Protein AF-0000000072192025 (afdb_homodimer)

Radius of gyration: 26.01 Å; Cα contacts (8 Å, |Δi|>4): 1304; chains: 2; bounding box: 55×85×69 Å

Sequence (596 aa):
MIPYGSLVVYVTPNKDRRYIKRLEEGQDWHSNDGVLSAEAVHDASFGSEVRTSLDIPIRVLEATLHDRLKGLKRQTQIIYPKDIAYICLRLGAGPGRTIIEAGCGSGGLTTGLSWFCGPTGRVVSHEAREEFMKLARRNLEWAGVGDNVEIVHRDIADGFCIDNADALFLDVRTPWEYLDHAVKAVKPGATFGFLVPTVDQVSKLLMGLEKGPFADIEVCEILMRNWKPVADRLRPEDRMNAHTGFLIFCRHQERSADFEYSRPLGTRQRKQEAARQARLAESGANPYDDGETAGDDEMIPYGSLVVYVTPNKDRRYIKRLEEGQDWHSNDGVLSAEAVHDASFGSEVRTSLDIPIRVLEATLHDRLKGLKRQTQIIYPKDIAYICLRLGAGPGRTIIEAGCGSGGLTTGLSWFCGPTGRVVSHEAREEFMKLARRNLEWAGVGDNVEIVHRDIADGFCIDNADALFLDVRTPWEYLDHAVKAVKPGATFGFLVPTVDQVSKLLMGLEKGPFADIEVCEILMRNWKPVADRLRPEDRMNAHTGFLIFCRHQERSADFEYSRPLGTRQRKQEAARQARLAESGANPYDDGETAGDDE

Solvent-accessible surface area (backbone atoms only — not comparable to full-atom values): 30829 Å² total; per-residue (Å²): 100,38,60,72,68,39,50,33,30,38,34,36,38,58,82,60,42,75,45,78,46,67,40,36,85,88,48,54,47,77,53,98,64,31,42,34,52,32,63,62,53,30,67,32,48,44,16,32,69,48,60,20,77,68,68,38,50,27,38,35,30,63,56,45,55,55,50,40,59,73,63,48,67,72,87,47,90,68,70,49,66,65,56,39,22,35,49,34,40,63,51,43,45,12,57,64,35,35,36,37,36,34,49,44,46,36,24,43,55,52,46,51,43,36,46,22,9,26,86,65,11,38,33,42,34,29,22,68,47,62,70,35,46,54,44,17,51,52,34,24,54,73,59,72,46,40,89,37,47,46,77,41,85,38,53,55,90,77,34,66,97,59,57,65,19,52,17,40,36,39,44,48,95,61,56,51,80,38,50,72,41,52,58,63,24,31,33,69,29,18,34,38,37,37,44,42,80,47,70,68,54,49,28,52,34,46,54,41,43,65,46,40,47,51,38,79,68,45,33,34,35,64,33,53,46,46,33,44,83,37,47,94,66,62,44,69,46,92,70,63,75,51,88,82,38,36,38,36,36,31,27,34,22,63,48,49,67,65,38,62,68,56,30,77,60,52,74,69,50,43,52,53,48,51,50,49,51,51,52,32,61,74,68,69,50,56,38,58,60,69,80,72,75,79,71,74,83,121,100,38,60,73,69,39,50,34,30,39,34,35,38,59,82,60,40,76,45,80,46,65,40,37,85,89,48,56,48,80,54,98,64,31,40,34,53,32,63,63,54,31,68,31,47,46,17,33,68,47,61,21,78,68,68,37,50,27,37,36,29,62,55,42,54,54,49,41,60,71,62,46,68,71,88,47,92,66,70,49,67,65,55,38,22,33,50,34,40,62,51,43,45,12,58,66,35,37,37,38,37,34,48,43,47,37,23,44,53,51,46,53,42,34,47,23,9,27,85,65,10,36,34,42,34,29,22,68,48,63,70,34,46,56,45,17,51,51,34,24,53,72,59,72,45,41,90,38,46,46,77,41,84,39,52,56,90,77,35,67,97,58,56,65,18,52,18,41,36,40,43,50,96,62,56,50,79,37,49,72,43,52,59,66,24,32,35,70,28,18,35,39,37,37,45,40,79,47,70,70,55,50,28,52,35,46,54,40,44,65,46,39,47,51,38,78,69,43,32,32,34,62,33,52,46,45,34,45,83,38,48,93,64,62,43,68,47,93,71,63,76,52,89,82,37,36,39,35,38,31,27,35,22,65,50,49,66,65,38,61,68,55,30,74,60,52,74,69,50,44,53,53,48,50,52,49,51,50,51,31,59,73,70,69,50,56,37,55,62,68,82,74,74,80,72,73,83,116

InterPro domains:
  IPR014816 tRNA (1-methyladenosine) methyltransferase catalytic subunit Gcd14 [PIRSF017269] (9-253)
  IPR014816 tRNA (1-methyladenosine) methyltransferase catalytic subunit Gcd14 [PS51620] (5-253)
  IPR014816 tRNA (1-methyladenosine) methyltransferase catalytic subunit Gcd14 [PTHR12133] (5-231)
  IPR029063 S-adenosyl-L-methionine-dependent methyltransferase superfamily [G3DSA:3.40.50.150] (65-260)
  IPR029063 S-adenosyl-L-methionine-dependent methyltransferase superfamily [SSF53335] (2-251)
  IPR049470 tRNA (adenine(58)-N(1))-methyltransferase catalytic subunit TRM61, C-terminal [PF08704] (71-238)

Secondary structure (DSSP, 8-state):
-PPTT-EEEEE-SSTT-EEEEE--TT--EEETTEEE-HHHHHHS-TTEEEE-TT--EEEEEEPPHHHHHHTS--SSPPPPHHHHHHHHHHHT--TT-EEEEE--TTTHHHHHHHHHHTTT-EEEEEES-HHHHHHHHHHHHHHT--TTEEEEE--GGG--S---EEEEEE-SS-GGGGHHHHHHHEEEEEEEEEEESSHHHHHHHHHHHHTTTEEEEEEEEEEEEEEE--GGG-EE-S-------EEEEEEE----HHHHHTS---HHHHHHHHHHHHHHHHHT--TT----------/-PPTT-EEEEE-SSTT-EEEEE--TT-PEEETTEEE-HHHHHHS-TTEEEE-TT--EEEEEEPPHHHHHHTS--SSPPPPHHHHHHHHHHHT--TT-EEEEE--TTTHHHHHHHHHHTTT-EEEEEES-HHHHHHHHHHHHHHT--TTEEEEE--GGG--S---EEEEEE-SS-GGGGHHHHHHHEEEEEEEEEEESSHHHHHHHHHHHHTTTEEEEEEEEEEEEEEE--GGG-EE-S-------EEEEEEE----HHHHHTS---HHHHHHHHHHHHHHHHHT--TT----------

Foldseek 3Di:
DADQQFWKWKFFPVVRDIDTDGLHQPDWDQDPQAIGHSVQVRVDDQQDWGAHPNRGTIHIHGQDLQNLLVPQDAPDDAFHPVVLVVVCVQQVQAEQFEEEEEDCQQNNSVLSSQVHHPDRYAYEYEYQDPVRLVNNVVSCVRSVTDPRYHYDNDDCLVADPAAAGQEYEYEDAQVLSNVVSRLRRHRAFHKYKYWDQDPVSVVNNVLSQLLAQKDPKDKDFDADWAWDPDPVDIDTDPDGPGGRTMMIMITRHADDPVVVVPDDDDPVRVVVVVVSVVSCVVVVGDRNDPPPDPPPPD/DADQQFWKWKFFPVVRDIDTDGLHQPDWDQDPQAIGHSVQLRVDDQQDWGAHPNRGTIHIHGQDLQNLLVPQDAPDDAFHPVVLVVVCVQQVQAEQAEEEEEDCQQNNSVLSSQVHHPDRYAYEYEYQDPVRLVNNVVSCVRSVTDPRYHYDNDDCLVADPAAAGQEYEYEDAQVLSNVVSRLRRHRAFHKYKYWDQDPVSVVNNVLSQLLAQKDPKDKDFDADWAWDPDDVDIDTDPDGPGGRTMMIMITRHADDPVVVVPDDDDPVRVVVVVVSVVSCVVVVGDRNDPPPDPPPPD

Structure (mmCIF, N/CA/C/O backbone):
data_AF-0000000072192025-model_v1
#
loop_
_entity.id
_entity.type
_entity.pdbx_description
1 polymer 'tRNA (adenine(58)-N(1))-methyltransferase TrmI'
#
loop_
_atom_site.group_PDB
_atom_site.id
_atom_site.type_symbol
_atom_site.label_atom_id
_atom_site.label_alt_id
_atom_site.label_comp_id
_atom_site.label_asym_id
_atom_site.label_entity_id
_atom_site.label_seq_id
_atom_site.pdbx_PDB_ins_code
_atom_site.Cartn_x
_atom_site.Cartn_y
_atom_site.Cartn_z
_atom_site.occupancy
_atom_site.B_iso_or_equiv
_atom_site.auth_seq_id
_atom_site.auth_comp_id
_atom_site.auth_asym_id
_atom_site.auth_atom_id
_atom_site.pdbx_PDB_model_num
ATOM 1 N N . MET A 1 1 ? -0.79 -30.641 3.707 1 92.94 1 MET A N 1
ATOM 2 C CA . MET A 1 1 ? -2.25 -30.609 3.701 1 92.94 1 MET A CA 1
ATOM 3 C C . MET A 1 1 ? -2.771 -29.188 3.871 1 92.94 1 MET A C 1
ATOM 5 O O . MET A 1 1 ? -2.182 -28.391 4.602 1 92.94 1 MET A O 1
ATOM 9 N N . ILE A 1 2 ? -3.818 -28.922 3.189 1 96.81 2 ILE A N 1
ATOM 10 C CA . ILE A 1 2 ? -4.508 -27.641 3.318 1 96.81 2 ILE A CA 1
ATOM 11 C C . ILE A 1 2 ? -5.535 -27.719 4.445 1 96.81 2 ILE A C 1
ATOM 13 O O . ILE A 1 2 ? -6.488 -28.5 4.371 1 96.81 2 ILE A O 1
ATOM 17 N N . PRO A 1 3 ? -5.371 -26.922 5.453 1 96.94 3 PRO A N 1
ATOM 18 C CA . PRO A 1 3 ? -6.297 -27.016 6.586 1 96.94 3 PRO A CA 1
ATOM 19 C C . PRO A 1 3 ? -7.719 -26.594 6.219 1 96.94 3 PRO A C 1
ATOM 21 O O . PRO A 1 3 ? -7.906 -25.656 5.438 1 96.94 3 PRO A O 1
ATOM 24 N N . TYR A 1 4 ? -8.711 -27.266 6.785 1 97.31 4 TYR A N 1
ATOM 25 C CA . TYR A 1 4 ? -10.078 -26.781 6.676 1 97.31 4 TYR A CA 1
ATOM 26 C C . TYR A 1 4 ? -10.219 -25.391 7.27 1 97.31 4 TYR A C 1
ATOM 28 O O . TYR A 1 4 ? -9.562 -25.062 8.266 1 97.31 4 TYR A O 1
ATOM 36 N N . GLY A 1 5 ? -11.047 -24.594 6.648 1 96.81 5 GLY A N 1
ATOM 37 C CA . GLY A 1 5 ? -11.172 -23.203 7.059 1 96.81 5 GLY A CA 1
ATOM 38 C C . GLY A 1 5 ? -10.359 -22.25 6.207 1 96.81 5 GLY A C 1
ATOM 39 O O . GLY A 1 5 ? -10.586 -21.047 6.23 1 96.81 5 GLY A O 1
ATOM 40 N N . SER A 1 6 ? -9.445 -22.812 5.422 1 97.12 6 SER A N 1
ATOM 41 C CA . SER A 1 6 ? -8.609 -21.969 4.555 1 97.12 6 SER A CA 1
ATOM 42 C C . SER A 1 6 ? -9.43 -21.375 3.416 1 97.12 6 SER A C 1
ATOM 44 O O . SER A 1 6 ? -10.375 -22 2.924 1 97.12 6 SER A O 1
ATOM 46 N N . LEU A 1 7 ? -9.125 -20.156 3.152 1 97.81 7 LEU A N 1
ATOM 47 C CA . LEU A 1 7 ? -9.688 -19.547 1.948 1 97.81 7 LEU A CA 1
ATOM 48 C C . LEU A 1 7 ? -8.867 -19.922 0.718 1 97.81 7 LEU A C 1
ATOM 50 O O . LEU A 1 7 ? -7.699 -19.562 0.609 1 97.81 7 LEU A O 1
ATOM 54 N N . VAL A 1 8 ? -9.461 -20.641 -0.208 1 97.94 8 VAL A N 1
ATOM 55 C CA . VAL A 1 8 ? -8.758 -21.266 -1.321 1 97.94 8 VAL A CA 1
ATOM 56 C C . VAL A 1 8 ? -9.172 -20.594 -2.633 1 97.94 8 VAL A C 1
ATOM 58 O O . VAL A 1 8 ? -10.352 -20.312 -2.844 1 97.94 8 VAL A O 1
ATOM 61 N N . VAL A 1 9 ? -8.211 -20.297 -3.498 1 97.62 9 VAL A N 1
ATOM 62 C CA . VAL A 1 9 ? -8.445 -19.875 -4.871 1 97.62 9 VAL A CA 1
ATOM 63 C C . VAL A 1 9 ? -8.359 -21.062 -5.812 1 97.62 9 VAL A C 1
ATOM 65 O O . VAL A 1 9 ? -7.316 -21.734 -5.887 1 97.62 9 VAL A O 1
ATOM 68 N N . TYR A 1 10 ? -9.406 -21.375 -6.469 1 96.5 10 TYR A N 1
ATOM 69 C CA . TYR A 1 10 ? -9.453 -22.391 -7.5 1 96.5 10 TYR A CA 1
ATOM 70 C C . TYR A 1 10 ? -9.305 -21.781 -8.891 1 96.5 10 TYR A C 1
ATOM 72 O O . TYR A 1 10 ? -10.102 -20.922 -9.281 1 96.5 10 TYR A O 1
ATOM 80 N N . VAL A 1 11 ? -8.305 -22.188 -9.586 1 95.81 11 VAL A N 1
ATOM 81 C CA . VAL A 1 11 ? -8.078 -21.672 -10.93 1 95.81 11 VAL A CA 1
ATOM 82 C C . VAL A 1 11 ? -8.352 -22.766 -11.961 1 95.81 11 VAL A C 1
ATOM 84 O O . VAL A 1 11 ? -7.715 -23.812 -11.945 1 95.81 11 VAL A O 1
ATOM 87 N N . THR A 1 12 ? -9.258 -22.516 -12.844 1 93.56 12 THR A N 1
ATOM 88 C CA . THR A 1 12 ? -9.617 -23.484 -13.875 1 93.56 12 THR A CA 1
ATOM 89 C C . THR A 1 12 ? -8.781 -23.266 -15.133 1 93.56 12 THR A C 1
ATOM 91 O O . THR A 1 12 ? -8.305 -22.156 -15.383 1 93.56 12 THR A O 1
ATOM 94 N N . PRO A 1 13 ? -8.57 -24.328 -15.883 1 90.25 13 PRO A N 1
ATOM 95 C CA . PRO A 1 13 ? -7.82 -24.156 -17.125 1 90.25 13 PRO A CA 1
ATOM 96 C C . PRO A 1 13 ? -8.586 -23.344 -18.172 1 90.25 13 PRO A C 1
ATOM 98 O O . PRO A 1 13 ? -7.973 -22.75 -19.062 1 90.25 13 PRO A O 1
ATOM 101 N N . ASN A 1 14 ? -9.867 -23.359 -18.031 1 84.69 14 ASN A N 1
ATOM 102 C CA . ASN A 1 14 ? -10.688 -22.578 -18.953 1 84.69 14 ASN A CA 1
ATOM 103 C C . ASN A 1 14 ? -10.578 -21.094 -18.672 1 84.69 14 ASN A C 1
ATOM 105 O O . ASN A 1 14 ? -11.258 -20.578 -17.781 1 84.69 14 ASN A O 1
ATOM 109 N N . LYS A 1 15 ? -9.805 -20.359 -19.453 1 81.56 15 LYS A N 1
ATOM 110 C CA . LYS A 1 15 ? -9.664 -18.906 -19.391 1 81.56 15 LYS A CA 1
ATOM 111 C C . LYS A 1 15 ? -9.102 -18.453 -18.047 1 81.56 15 LYS A C 1
ATOM 113 O O . LYS A 1 15 ? -9.305 -17.312 -17.641 1 81.56 15 LYS A O 1
ATOM 118 N N . ASP A 1 16 ? -8.531 -19.359 -17.328 1 87.94 16 ASP A N 1
ATOM 119 C CA . ASP A 1 16 ? -7.918 -19.078 -16.031 1 87.94 16 ASP A CA 1
ATOM 120 C C . ASP A 1 16 ? -8.93 -18.422 -15.086 1 87.94 16 ASP A C 1
ATOM 122 O O . ASP A 1 16 ? -8.594 -17.484 -14.367 1 87.94 16 ASP A O 1
ATOM 126 N N . ARG A 1 17 ? -10.133 -18.953 -15.164 1 91.81 17 ARG A N 1
ATOM 127 C CA . ARG A 1 17 ? -11.148 -18.453 -14.242 1 91.81 17 ARG A CA 1
ATOM 128 C C . ARG A 1 17 ? -10.789 -18.766 -12.797 1 91.81 17 ARG A C 1
ATOM 130 O O . ARG A 1 17 ? -10.297 -19.859 -12.5 1 91.81 17 ARG A O 1
ATOM 137 N N . ARG A 1 18 ? -11.086 -17.797 -11.945 1 94.81 18 ARG A N 1
ATOM 138 C CA . ARG A 1 18 ? -10.727 -17.906 -10.539 1 94.81 18 ARG A CA 1
ATOM 139 C C . ARG A 1 18 ? -11.969 -17.922 -9.648 1 94.81 18 ARG A C 1
ATOM 141 O O . ARG A 1 18 ? -12.859 -17.094 -9.812 1 94.81 18 ARG A O 1
ATOM 148 N N . TYR A 1 19 ? -12.031 -18.875 -8.789 1 95.44 19 TYR A N 1
ATOM 149 C CA . TYR A 1 19 ? -13.07 -18.969 -7.766 1 95.44 19 TYR A CA 1
ATOM 150 C C . TYR A 1 19 ? -12.453 -18.969 -6.371 1 95.44 19 TYR A C 1
ATOM 152 O O . TYR A 1 19 ? -11.492 -19.703 -6.109 1 95.44 19 TYR A O 1
ATOM 160 N N . ILE A 1 20 ? -12.977 -18.141 -5.496 1 97.12 20 ILE A N 1
ATOM 161 C CA . ILE A 1 20 ? -12.461 -18.062 -4.133 1 97.12 20 ILE A CA 1
ATOM 162 C C . ILE A 1 20 ? -13.508 -18.609 -3.162 1 97.12 20 ILE A C 1
ATOM 164 O O . ILE A 1 20 ? -14.609 -18.062 -3.057 1 97.12 20 ILE A O 1
ATOM 168 N N . LYS A 1 21 ? -13.172 -19.656 -2.443 1 96.19 21 LYS A N 1
ATOM 169 C CA . LYS A 1 21 ? -14.102 -20.281 -1.512 1 96.19 21 LYS A CA 1
ATOM 170 C C . LYS A 1 21 ? -13.375 -20.797 -0.27 1 96.19 21 LYS A C 1
ATOM 172 O O . LYS A 1 21 ? -12.203 -21.172 -0.341 1 96.19 21 LYS A O 1
ATOM 177 N N . ARG A 1 22 ? -14.094 -20.844 0.768 1 97.44 22 ARG A N 1
ATOM 178 C CA . ARG A 1 22 ? -13.578 -21.453 1.99 1 97.44 22 ARG A CA 1
ATOM 179 C C . ARG A 1 22 ? -13.648 -22.969 1.915 1 97.44 22 ARG A C 1
ATOM 181 O O . ARG A 1 22 ? -14.672 -23.531 1.521 1 97.44 22 ARG A O 1
ATOM 188 N N . LEU A 1 23 ? -12.562 -23.609 2.229 1 97.88 23 LEU A N 1
ATOM 189 C CA . LEU A 1 23 ? -12.547 -25.062 2.289 1 97.88 23 LEU A CA 1
ATOM 190 C C . LEU A 1 23 ? -13.219 -25.562 3.562 1 97.88 23 LEU A C 1
ATOM 192 O O . LEU A 1 23 ? -12.719 -25.328 4.668 1 97.88 23 LEU A O 1
ATOM 196 N N . GLU A 1 24 ? -14.32 -26.203 3.432 1 97.25 24 GLU A N 1
ATOM 197 C CA . GLU A 1 24 ? -15.07 -26.734 4.562 1 97.25 24 GLU A CA 1
ATOM 198 C C . GLU A 1 24 ? -15.242 -28.25 4.449 1 97.25 24 GLU A C 1
ATOM 200 O O . GLU A 1 24 ? -15.453 -28.781 3.354 1 97.25 24 GLU A O 1
ATOM 205 N N . GLU A 1 25 ? -15.125 -28.859 5.605 1 96.5 25 GLU A N 1
ATOM 206 C CA . GLU A 1 25 ? -15.305 -30.312 5.629 1 96.5 25 GLU A CA 1
ATOM 207 C C . GLU A 1 25 ? -16.688 -30.703 5.113 1 96.5 25 GLU A C 1
ATOM 209 O O . GLU A 1 25 ? -17.688 -30.109 5.516 1 96.5 25 GLU A O 1
ATOM 214 N N . GLY A 1 26 ? -16.719 -31.594 4.184 1 95.12 26 GLY A N 1
ATOM 215 C CA . GLY A 1 26 ? -17.969 -32.125 3.672 1 95.12 26 GLY A CA 1
ATOM 216 C C . GLY A 1 26 ? -18.594 -31.25 2.602 1 95.12 26 GLY A C 1
ATOM 217 O O . GLY A 1 26 ? -19.625 -31.594 2.031 1 95.12 26 GLY A O 1
ATOM 218 N N . GLN A 1 27 ? -18 -30.094 2.277 1 96 27 GLN A N 1
ATOM 219 C CA . GLN A 1 27 ? -18.547 -29.203 1.259 1 96 27 GLN A CA 1
ATOM 220 C C . GLN A 1 27 ? -17.688 -29.234 -0.007 1 96 27 GLN A C 1
ATOM 222 O O . GLN A 1 27 ? -16.688 -28.516 -0.105 1 96 27 GLN A O 1
ATOM 227 N N . ASP A 1 28 ? -18.156 -29.938 -0.906 1 96.75 28 ASP A N 1
ATOM 228 C CA . ASP A 1 28 ? -17.453 -30.062 -2.176 1 96.75 28 ASP A CA 1
ATOM 229 C C . ASP A 1 28 ? -17.672 -28.844 -3.057 1 96.75 28 ASP A C 1
ATOM 231 O O . ASP A 1 28 ? -18.625 -28.094 -2.857 1 96.75 28 ASP A O 1
ATOM 235 N N . TRP A 1 29 ? -16.766 -28.594 -3.982 1 94.75 29 TRP A N 1
ATOM 236 C CA . TRP A 1 29 ? -16.906 -27.516 -4.957 1 94.75 29 TRP A CA 1
ATOM 237 C C . TRP A 1 29 ? -17.516 -28.047 -6.258 1 94.75 29 TRP A C 1
ATOM 239 O O . TRP A 1 29 ? -16.953 -28.938 -6.895 1 94.75 29 TRP A O 1
ATOM 249 N N . HIS A 1 30 ? -18.641 -27.516 -6.629 1 93.38 30 HIS A N 1
ATOM 250 C CA . HIS A 1 30 ? -19.344 -27.906 -7.844 1 93.38 30 HIS A CA 1
ATOM 251 C C . HIS A 1 30 ? -19.172 -26.859 -8.945 1 93.38 30 HIS A C 1
ATOM 253 O O . HIS A 1 30 ? -19.344 -25.656 -8.695 1 93.38 30 HIS A O 1
ATOM 259 N N . SER A 1 31 ? -18.797 -27.312 -10.164 1 89.69 31 SER A N 1
ATOM 260 C CA . SER A 1 31 ? -18.641 -26.391 -11.289 1 89.69 31 SER A CA 1
ATOM 261 C C . SER A 1 31 ? -18.922 -27.094 -12.617 1 89.69 31 SER A C 1
ATOM 263 O O . SER A 1 31 ? -19.188 -28.312 -12.641 1 89.69 31 SER A O 1
ATOM 265 N N . ASN A 1 32 ? -18.859 -26.312 -13.68 1 88.94 32 ASN A N 1
ATOM 266 C CA . ASN A 1 32 ? -19.016 -26.875 -15.016 1 88.94 32 ASN A CA 1
ATOM 267 C C . ASN A 1 32 ? -17.844 -27.797 -15.367 1 88.94 32 ASN A C 1
ATOM 269 O O . ASN A 1 32 ? -17.969 -28.656 -16.234 1 88.94 32 ASN A O 1
ATOM 273 N N . ASP A 1 33 ? -16.734 -27.734 -14.633 1 90.06 33 ASP A N 1
ATOM 274 C CA . ASP A 1 33 ? -15.547 -28.562 -14.867 1 90.06 33 ASP A CA 1
ATOM 275 C C . ASP A 1 33 ? -15.594 -29.828 -14.023 1 90.06 33 ASP A C 1
ATOM 277 O O . ASP A 1 33 ? -14.625 -30.609 -13.992 1 90.06 33 ASP A O 1
ATOM 281 N N . GLY A 1 34 ? -16.734 -29.984 -13.297 1 93.06 34 GLY A N 1
ATOM 282 C CA . GLY A 1 34 ? -16.875 -31.156 -12.438 1 93.06 34 GLY A CA 1
ATOM 283 C C . GLY A 1 34 ? -16.906 -30.797 -10.961 1 93.06 34 GLY A C 1
ATOM 284 O O . GLY A 1 34 ? -17.062 -29.641 -10.594 1 93.06 34 GLY A O 1
ATOM 285 N N . VAL A 1 35 ? -16.812 -31.906 -10.234 1 96.31 35 VAL A N 1
ATOM 286 C CA . VAL A 1 35 ? -16.891 -31.75 -8.789 1 96.31 35 VAL A CA 1
ATOM 287 C C . VAL A 1 35 ? -15.508 -31.984 -8.172 1 96.31 35 VAL A C 1
ATOM 289 O O . VAL A 1 35 ? -14.805 -32.938 -8.555 1 96.31 35 VAL A O 1
ATOM 292 N N . LEU A 1 36 ? -15.141 -31.125 -7.324 1 96.38 36 LEU A N 1
ATOM 293 C CA . LEU A 1 36 ? -13.914 -31.281 -6.547 1 96.38 36 LEU A CA 1
ATOM 294 C C . LEU A 1 36 ? -14.234 -31.547 -5.082 1 96.38 36 LEU A C 1
ATOM 296 O O . LEU A 1 36 ? -14.844 -30.719 -4.41 1 96.38 36 LEU A O 1
ATOM 300 N N . SER A 1 37 ? -13.867 -32.719 -4.605 1 96.06 37 SER A N 1
ATOM 301 C CA . SER A 1 37 ? -14.18 -33.062 -3.223 1 96.06 37 SER A CA 1
ATOM 302 C C . SER A 1 37 ? -13.352 -32.219 -2.248 1 96.06 37 SER A C 1
ATOM 304 O O . SER A 1 37 ? -12.172 -31.969 -2.496 1 96.06 37 SER A O 1
ATOM 306 N N . ALA A 1 38 ? -13.961 -31.875 -1.138 1 97.38 38 ALA A N 1
ATOM 307 C CA . ALA A 1 38 ? -13.273 -31.141 -0.084 1 97.38 38 ALA A CA 1
ATOM 308 C C . ALA A 1 38 ? -12.102 -31.953 0.47 1 97.38 38 ALA A C 1
ATOM 310 O O . ALA A 1 38 ? -11.047 -31.391 0.789 1 97.38 38 ALA A O 1
ATOM 311 N N . GLU A 1 39 ? -12.297 -33.188 0.531 1 97.44 39 GLU A N 1
ATOM 312 C CA . GLU A 1 39 ? -11.258 -34.062 1.053 1 97.44 39 GLU A CA 1
ATOM 313 C C . GLU A 1 39 ? -10.031 -34.094 0.14 1 97.44 39 GLU A C 1
ATOM 315 O O . GLU A 1 39 ? -8.898 -34.062 0.617 1 97.44 39 GLU A O 1
ATOM 320 N N . ALA A 1 40 ? -10.258 -34.188 -1.104 1 97.44 40 ALA A N 1
ATOM 321 C CA . ALA A 1 40 ? -9.156 -34.188 -2.062 1 97.44 40 ALA A CA 1
ATOM 322 C C . ALA A 1 40 ? -8.352 -32.875 -1.967 1 97.44 40 ALA A C 1
ATOM 324 O O . ALA A 1 40 ? -7.121 -32.906 -2.043 1 97.44 40 ALA A O 1
ATOM 325 N N . VAL A 1 41 ? -9.055 -31.797 -1.819 1 97.69 41 VAL A N 1
ATOM 326 C CA . VAL A 1 41 ? -8.391 -30.516 -1.688 1 97.69 41 VAL A CA 1
ATOM 327 C C . VAL A 1 41 ? -7.629 -30.453 -0.366 1 97.69 41 VAL A C 1
ATOM 329 O O . VAL A 1 41 ? -6.477 -30.016 -0.324 1 97.69 41 VAL A O 1
ATOM 332 N N . HIS A 1 42 ? -8.266 -30.906 0.675 1 98.12 42 HIS A N 1
ATOM 333 C CA . HIS A 1 42 ? -7.633 -30.953 1.99 1 98.12 42 HIS A CA 1
ATOM 334 C C . HIS A 1 42 ? -6.328 -31.734 1.954 1 98.12 42 HIS A C 1
ATOM 336 O O . HIS A 1 42 ? -5.352 -31.359 2.604 1 98.12 42 HIS A O 1
ATOM 342 N N . ASP A 1 43 ? -6.273 -32.812 1.209 1 97.44 43 ASP A N 1
ATOM 343 C CA . ASP A 1 43 ? -5.121 -33.719 1.162 1 97.44 43 ASP A CA 1
ATOM 344 C C . ASP A 1 43 ? -4.023 -33.156 0.264 1 97.44 43 ASP A C 1
ATOM 346 O O . ASP A 1 43 ? -2.883 -33.594 0.301 1 97.44 43 ASP A O 1
ATOM 350 N N . ALA A 1 44 ? -4.332 -32.156 -0.523 1 96.94 44 ALA A N 1
ATOM 351 C CA . ALA A 1 44 ? -3.375 -31.547 -1.439 1 96.94 44 ALA A CA 1
ATOM 352 C C . ALA A 1 44 ? -2.566 -30.453 -0.738 1 96.94 44 ALA A C 1
ATOM 354 O O . ALA A 1 44 ? -2.645 -30.297 0.483 1 96.94 44 ALA A O 1
ATOM 355 N N . SER A 1 45 ? -1.657 -29.891 -1.5 1 96.25 45 SER A N 1
ATOM 356 C CA . SER A 1 45 ? -0.881 -28.734 -1.039 1 96.25 45 SER A CA 1
ATOM 357 C C . SER A 1 45 ? -1.162 -27.5 -1.89 1 96.25 45 SER A C 1
ATOM 359 O O . SER A 1 45 ? -1.435 -27.625 -3.088 1 96.25 45 SER A O 1
ATOM 361 N N . PHE A 1 46 ? -1.145 -26.375 -1.232 1 97.19 46 PHE A N 1
ATOM 362 C CA . PHE A 1 46 ? -1.202 -25.172 -2.049 1 97.19 46 PHE A CA 1
ATOM 363 C C . PHE A 1 46 ? -0.123 -25.203 -3.125 1 97.19 46 PHE A C 1
ATOM 365 O O . PHE A 1 46 ? 0.999 -25.641 -2.875 1 97.19 46 PHE A O 1
ATOM 372 N N . GLY A 1 47 ? -0.465 -24.625 -4.266 1 97 47 GLY A N 1
ATOM 373 C CA . GLY A 1 47 ? 0.479 -24.625 -5.371 1 97 47 GLY A CA 1
ATOM 374 C C . GLY A 1 47 ? 0.446 -25.906 -6.184 1 97 47 GLY A C 1
ATOM 375 O O . GLY A 1 47 ? 1.242 -26.078 -7.109 1 97 47 GLY A O 1
ATOM 376 N N . SER A 1 48 ? -0.438 -26.797 -5.867 1 96.31 48 SER A N 1
ATOM 377 C CA . SER A 1 48 ? -0.577 -28.047 -6.609 1 96.31 48 SER A CA 1
ATOM 378 C C . SER A 1 48 ? -1.829 -28.031 -7.48 1 96.31 48 SER A C 1
ATOM 380 O O . SER A 1 48 ? -2.516 -27.016 -7.574 1 96.31 48 SER A O 1
ATOM 382 N N . GLU A 1 49 ? -2.053 -29.109 -8.148 1 95.81 49 GLU A N 1
ATOM 383 C CA . GLU A 1 49 ? -3.258 -29.344 -8.945 1 95.81 49 GLU A CA 1
ATOM 384 C C . GLU A 1 49 ? -4.07 -30.516 -8.391 1 95.81 49 GLU A C 1
ATOM 386 O O . GLU A 1 49 ? -3.508 -31.516 -7.98 1 95.81 49 GLU A O 1
ATOM 391 N N . VAL A 1 50 ? -5.344 -30.297 -8.352 1 96.62 50 VAL A N 1
ATOM 392 C CA . VAL A 1 50 ? -6.27 -31.344 -7.941 1 96.62 50 VAL A CA 1
ATOM 393 C C . VAL A 1 50 ? -7.266 -31.609 -9.062 1 96.62 50 VAL A C 1
ATOM 395 O O . VAL A 1 50 ? -7.738 -30.688 -9.727 1 96.62 50 VAL A O 1
ATOM 398 N N . ARG A 1 51 ? -7.613 -32.844 -9.266 1 95.94 51 ARG A N 1
ATOM 399 C CA . ARG A 1 51 ? -8.461 -33.188 -10.398 1 95.94 51 ARG A CA 1
ATOM 400 C C . ARG A 1 51 ? -9.922 -33.312 -9.977 1 95.94 51 ARG A C 1
ATOM 402 O O . ARG A 1 51 ? -10.219 -33.812 -8.891 1 95.94 51 ARG A O 1
ATOM 409 N N . THR A 1 52 ? -10.773 -32.875 -10.852 1 95.94 52 THR A N 1
ATOM 410 C CA . THR A 1 52 ? -12.211 -33 -10.617 1 95.94 52 THR A CA 1
ATOM 411 C C . THR A 1 52 ? -12.711 -34.375 -11.008 1 95.94 52 THR A C 1
ATOM 413 O O . THR A 1 52 ? -11.938 -35.219 -11.469 1 95.94 52 THR A O 1
ATOM 416 N N . SER A 1 53 ? -14.031 -34.625 -10.789 1 95.56 53 SER A N 1
ATOM 417 C CA . SER A 1 53 ? -14.688 -35.844 -11.172 1 95.56 53 SER A CA 1
ATOM 418 C C . SER A 1 53 ? -14.625 -36.062 -12.68 1 95.56 53 SER A C 1
ATOM 420 O O . SER A 1 53 ? -14.75 -37.219 -13.156 1 95.56 53 SER A O 1
ATOM 422 N N . LEU A 1 54 ? -14.445 -35 -13.43 1 94.38 54 LEU A N 1
ATOM 423 C CA . LEU A 1 54 ? -14.328 -35.094 -14.883 1 94.38 54 LEU A CA 1
ATOM 424 C C . LEU A 1 54 ? -12.859 -35.156 -15.305 1 94.38 54 LEU A C 1
ATOM 426 O O . LEU A 1 54 ? -12.539 -34.906 -16.469 1 94.38 54 LEU A O 1
ATOM 430 N N . ASP A 1 55 ? -11.914 -35.25 -14.367 1 94.19 55 ASP A N 1
ATOM 431 C CA . ASP A 1 55 ? -10.477 -35.406 -14.562 1 94.19 55 ASP A CA 1
ATOM 432 C C . ASP A 1 55 ? -9.867 -34.094 -15.094 1 94.19 55 ASP A C 1
ATOM 434 O O . ASP A 1 55 ? -8.93 -34.125 -15.898 1 94.19 55 ASP A O 1
ATOM 438 N N . ILE A 1 56 ? -10.508 -33.062 -14.773 1 93.75 56 ILE A N 1
ATOM 439 C CA . ILE A 1 56 ? -9.977 -31.75 -15.133 1 93.75 56 ILE A CA 1
ATOM 440 C C . ILE A 1 56 ? -9.078 -31.234 -14.008 1 93.75 56 ILE A C 1
ATOM 442 O O . ILE A 1 56 ? -9.477 -31.203 -12.844 1 93.75 56 ILE A O 1
ATOM 446 N N . PRO A 1 57 ? -7.828 -30.891 -14.344 1 95.31 57 PRO A N 1
ATOM 447 C CA . PRO A 1 57 ? -6.945 -30.359 -13.297 1 95.31 57 PRO A CA 1
ATOM 448 C C . PRO A 1 57 ? -7.32 -28.938 -12.859 1 95.31 57 PRO A C 1
ATOM 450 O O . PRO A 1 57 ? -7.547 -28.078 -13.703 1 95.31 57 PRO A O 1
ATOM 453 N N . ILE A 1 58 ? -7.445 -28.719 -11.555 1 96 58 ILE A N 1
ATOM 454 C CA . ILE A 1 58 ? -7.703 -27.406 -10.961 1 96 58 ILE A CA 1
ATOM 455 C C . ILE A 1 58 ? -6.512 -27 -10.102 1 96 58 ILE A C 1
ATOM 457 O O . ILE A 1 58 ? -6.023 -27.781 -9.281 1 96 58 ILE A O 1
ATOM 461 N N . ARG A 1 59 ? -5.977 -25.828 -10.336 1 96.62 59 ARG A N 1
ATOM 462 C CA . ARG A 1 59 ? -4.934 -25.312 -9.461 1 96.62 59 ARG A CA 1
ATOM 463 C C . ARG A 1 59 ? -5.527 -24.797 -8.148 1 96.62 59 ARG A C 1
ATOM 465 O O . ARG A 1 59 ? -6.586 -24.172 -8.148 1 96.62 59 ARG A O 1
ATOM 472 N N . VAL A 1 60 ? -4.879 -25.156 -7.055 1 97.31 60 VAL A N 1
ATOM 473 C CA . VAL A 1 60 ? -5.344 -24.734 -5.734 1 97.31 60 VAL A CA 1
ATOM 474 C C . VAL A 1 60 ? -4.301 -23.844 -5.074 1 97.31 60 VAL A C 1
ATOM 476 O O . VAL A 1 60 ? -3.176 -24.266 -4.812 1 97.31 60 VAL A O 1
ATOM 479 N N . LEU A 1 61 ? -4.699 -22.594 -4.762 1 97.81 61 LEU A N 1
ATOM 480 C CA . LEU A 1 61 ? -3.82 -21.594 -4.164 1 97.81 61 LEU A CA 1
ATOM 481 C C . LEU A 1 61 ? -4.445 -21 -2.904 1 97.81 61 LEU A C 1
ATOM 483 O O . LEU A 1 61 ? -5.668 -21 -2.76 1 97.81 61 LEU A O 1
ATOM 487 N N . GLU A 1 62 ? -3.566 -20.594 -1.997 1 97.75 62 GLU A N 1
ATOM 488 C CA . GLU A 1 62 ? -4.074 -19.812 -0.873 1 97.75 62 GLU A CA 1
ATOM 489 C C . GLU A 1 62 ? -4.461 -18.391 -1.308 1 97.75 62 GLU A C 1
ATOM 491 O O . GLU A 1 62 ? -3.744 -17.766 -2.084 1 97.75 62 GLU A O 1
ATOM 496 N N . ALA A 1 63 ? -5.586 -17.922 -0.799 1 98.19 63 ALA A N 1
ATOM 497 C CA . ALA A 1 63 ? -6.008 -16.562 -1.137 1 98.19 63 ALA A CA 1
ATOM 498 C C . ALA A 1 63 ? -5.055 -15.531 -0.542 1 98.19 63 ALA A C 1
ATOM 500 O O . ALA A 1 63 ? -4.793 -15.539 0.664 1 98.19 63 ALA A O 1
ATOM 501 N N . THR A 1 64 ? -4.508 -14.664 -1.376 1 97.94 64 THR A N 1
ATOM 502 C CA . THR A 1 64 ? -3.695 -13.539 -0.928 1 97.94 64 THR A CA 1
ATOM 503 C C . THR A 1 64 ? -4.578 -12.391 -0.446 1 97.94 64 THR A C 1
ATOM 505 O O . THR A 1 64 ? -5.797 -12.438 -0.603 1 97.94 64 THR A O 1
ATOM 508 N N . LEU A 1 65 ? -3.949 -11.391 0.187 1 98.44 65 LEU A N 1
ATOM 509 C CA . LEU A 1 65 ? -4.699 -10.188 0.53 1 98.44 65 LEU A CA 1
ATOM 510 C C . LEU A 1 65 ? -5.344 -9.578 -0.71 1 98.44 65 LEU A C 1
ATOM 512 O O . LEU A 1 65 ? -6.488 -9.125 -0.662 1 98.44 65 LEU A O 1
ATOM 516 N N . HIS A 1 66 ? -4.598 -9.547 -1.767 1 98.5 66 HIS A N 1
ATOM 517 C CA . HIS A 1 66 ? -5.113 -9.023 -3.027 1 98.5 66 HIS A CA 1
ATOM 518 C C . HIS A 1 66 ? -6.344 -9.805 -3.48 1 98.5 66 HIS A C 1
ATOM 520 O O . HIS A 1 66 ? -7.34 -9.219 -3.906 1 98.5 66 HIS A O 1
ATOM 526 N N . ASP A 1 67 ? -6.297 -11.156 -3.373 1 98.19 67 ASP A N 1
ATOM 527 C CA . ASP A 1 67 ? -7.434 -12.008 -3.705 1 98.19 67 ASP A CA 1
ATOM 528 C C . ASP A 1 67 ? -8.633 -11.695 -2.814 1 98.19 67 ASP A C 1
ATOM 530 O O . ASP A 1 67 ? -9.766 -11.609 -3.295 1 98.19 67 ASP A O 1
ATOM 534 N N . ARG A 1 68 ? -8.344 -11.57 -1.564 1 98.19 68 ARG A N 1
ATOM 535 C CA . ARG A 1 68 ? -9.398 -11.289 -0.598 1 98.19 68 ARG A CA 1
ATOM 536 C C . ARG A 1 68 ? -10.102 -9.977 -0.923 1 98.19 68 ARG A C 1
ATOM 538 O O . ARG A 1 68 ? -11.328 -9.891 -0.873 1 98.19 68 ARG A O 1
ATOM 545 N N . LEU A 1 69 ? -9.352 -9.016 -1.263 1 98 69 LEU A N 1
ATOM 546 C CA . LEU A 1 69 ? -9.914 -7.711 -1.59 1 98 69 LEU A CA 1
ATOM 547 C C . LEU A 1 69 ? -10.766 -7.781 -2.854 1 98 69 LEU A C 1
ATOM 549 O O . LEU A 1 69 ? -11.836 -7.18 -2.92 1 98 69 LEU A O 1
ATOM 553 N N . LYS A 1 70 ? -10.328 -8.508 -3.828 1 95.94 70 LYS A N 1
ATOM 554 C CA . LYS A 1 70 ? -11.039 -8.625 -5.098 1 95.94 70 LYS A CA 1
ATOM 555 C C . LYS A 1 70 ? -12.289 -9.492 -4.953 1 95.94 70 LYS A C 1
ATOM 557 O O . LYS A 1 70 ? -13.219 -9.391 -5.754 1 95.94 70 LYS A O 1
ATOM 562 N N . GLY A 1 71 ? -12.289 -10.297 -3.93 1 96.62 71 GLY A N 1
ATOM 563 C CA . GLY A 1 71 ? -13.352 -11.281 -3.793 1 96.62 71 GLY A CA 1
ATOM 564 C C . GLY A 1 71 ? -14.477 -10.828 -2.879 1 96.62 71 GLY A C 1
ATOM 565 O O . GLY A 1 71 ? -15.453 -11.547 -2.68 1 96.62 71 GLY A O 1
ATOM 566 N N . LEU A 1 72 ? -14.375 -9.656 -2.344 1 96.69 72 LEU A N 1
ATOM 567 C CA . LEU A 1 72 ? -15.414 -9.164 -1.449 1 96.69 72 LEU A CA 1
ATOM 568 C C . LEU A 1 72 ? -16.734 -9.008 -2.188 1 96.69 72 LEU A C 1
ATOM 570 O O . LEU A 1 72 ? -16.766 -8.578 -3.346 1 96.69 72 LEU A O 1
ATOM 574 N N . LYS A 1 73 ? -17.781 -9.391 -1.527 1 95.31 73 LYS A N 1
ATOM 575 C CA . LYS A 1 73 ? -19.109 -9.078 -2.066 1 95.31 73 LYS A CA 1
ATOM 576 C C . LYS A 1 73 ? -19.328 -7.57 -2.121 1 95.31 73 LYS A C 1
ATOM 578 O O . LYS A 1 73 ? -19.031 -6.859 -1.159 1 95.31 73 LYS A O 1
ATOM 583 N N . ARG A 1 74 ? -19.875 -7.191 -3.275 1 92.44 74 ARG A N 1
ATOM 584 C CA . ARG A 1 74 ? -19.969 -5.746 -3.459 1 92.44 74 ARG A CA 1
ATOM 585 C C . ARG A 1 74 ? -21.438 -5.305 -3.527 1 92.44 74 ARG A C 1
ATOM 587 O O . ARG A 1 74 ? -22.234 -5.906 -4.242 1 92.44 74 ARG A O 1
ATOM 594 N N . GLN A 1 75 ? -21.734 -4.34 -2.746 1 88.44 75 GLN A N 1
ATOM 595 C CA . GLN A 1 75 ? -23 -3.619 -2.855 1 88.44 75 GLN A CA 1
ATOM 596 C C . GLN A 1 75 ? -22.766 -2.135 -3.117 1 88.44 75 GLN A C 1
ATOM 598 O O . GLN A 1 75 ? -23.703 -1.395 -3.414 1 88.44 75 GLN A O 1
ATOM 603 N N . THR A 1 76 ? -21.578 -1.7 -2.953 1 85.75 76 THR A N 1
ATOM 604 C CA . THR A 1 76 ? -21.094 -0.356 -3.258 1 85.75 76 THR A CA 1
ATOM 605 C C . THR A 1 76 ? -19.828 -0.412 -4.117 1 85.75 76 THR A C 1
ATOM 607 O O . THR A 1 76 ? -19.266 -1.485 -4.324 1 85.75 76 THR A O 1
ATOM 610 N N . GLN A 1 77 ? -19.562 0.709 -4.719 1 84.81 77 GLN A N 1
ATOM 611 C CA . GLN A 1 77 ? -18.266 0.776 -5.379 1 84.81 77 GLN A CA 1
ATOM 612 C C . GLN A 1 77 ? -17.125 0.643 -4.371 1 84.81 77 GLN A C 1
ATOM 614 O O . GLN A 1 77 ? -17.141 1.284 -3.318 1 84.81 77 GLN A O 1
ATOM 619 N N . ILE A 1 78 ? -16.172 -0.215 -4.668 1 87.69 78 ILE A N 1
ATOM 620 C CA . ILE A 1 78 ? -15.078 -0.482 -3.746 1 87.69 78 ILE A CA 1
ATOM 621 C C . ILE A 1 78 ? -13.828 0.268 -4.207 1 87.69 78 ILE A C 1
ATOM 623 O O . ILE A 1 78 ? -13.609 0.448 -5.406 1 87.69 78 ILE A O 1
ATOM 627 N N . ILE A 1 79 ? -13.078 0.707 -3.189 1 96.44 79 ILE A N 1
ATOM 628 C CA . ILE A 1 79 ? -11.758 1.253 -3.469 1 96.44 79 ILE A CA 1
ATOM 629 C C . ILE A 1 79 ? -10.852 0.157 -4.027 1 96.44 79 ILE A C 1
ATOM 631 O O . ILE A 1 79 ? -10.852 -0.972 -3.529 1 96.44 79 ILE A O 1
ATOM 635 N N . TYR A 1 80 ? -10.086 0.471 -5.031 1 97 80 TYR A N 1
ATOM 636 C CA . TYR A 1 80 ? -9.219 -0.502 -5.688 1 97 80 TYR A CA 1
ATOM 637 C C . TYR A 1 80 ? -8.008 -0.823 -4.82 1 97 80 TYR A C 1
ATOM 639 O O . TYR A 1 80 ? -7.52 0.035 -4.078 1 97 80 TYR A O 1
ATOM 647 N N . PRO A 1 81 ? -7.445 -1.996 -5.016 1 98.06 81 PRO A N 1
ATOM 648 C CA . PRO A 1 81 ? -6.316 -2.43 -4.191 1 98.06 81 PRO A CA 1
ATOM 649 C C . PRO A 1 81 ? -5.133 -1.466 -4.262 1 98.06 81 PRO A C 1
ATOM 651 O O . PRO A 1 81 ? -4.477 -1.211 -3.246 1 98.06 81 PRO A O 1
ATOM 654 N N . LYS A 1 82 ? -4.824 -0.899 -5.449 1 98.12 82 LYS A N 1
ATOM 655 C CA . LYS A 1 82 ? -3.703 0.031 -5.562 1 98.12 82 LYS A CA 1
ATOM 656 C C . LYS A 1 82 ? -3.92 1.262 -4.688 1 98.12 82 LYS A C 1
ATOM 658 O O . LYS A 1 82 ? -2.977 1.775 -4.086 1 98.12 82 LYS A O 1
ATOM 663 N N . ASP A 1 83 ? -5.141 1.718 -4.645 1 98.69 83 ASP A N 1
ATOM 664 C CA . ASP A 1 83 ? -5.477 2.865 -3.807 1 98.69 83 ASP A CA 1
ATOM 665 C C . ASP A 1 83 ? -5.477 2.484 -2.328 1 98.69 83 ASP A C 1
ATOM 667 O O . ASP A 1 83 ? -4.977 3.236 -1.488 1 98.69 83 ASP A O 1
ATOM 671 N N . ILE A 1 84 ? -6.074 1.288 -2.012 1 98.81 84 ILE A N 1
ATOM 672 C CA . ILE A 1 84 ? -6.102 0.8 -0.638 1 98.81 84 ILE A CA 1
ATOM 673 C C . ILE A 1 84 ? -4.684 0.721 -0.086 1 98.81 84 ILE A C 1
ATOM 675 O O . ILE A 1 84 ? -4.422 1.152 1.039 1 98.81 84 ILE A O 1
ATOM 679 N N . ALA A 1 85 ? -3.799 0.197 -0.913 1 98.88 85 ALA A N 1
ATOM 680 C CA . ALA A 1 85 ? -2.404 0.059 -0.497 1 98.88 85 ALA A CA 1
ATOM 681 C C . ALA A 1 85 ? -1.803 1.415 -0.14 1 98.88 85 ALA A C 1
ATOM 683 O O . ALA A 1 85 ? -1.215 1.577 0.932 1 98.88 85 ALA A O 1
ATOM 684 N N . TYR A 1 86 ? -2.02 2.354 -0.971 1 98.94 86 TYR A N 1
ATOM 685 C CA . TYR A 1 86 ? -1.417 3.666 -0.768 1 98.94 86 TYR A CA 1
ATOM 686 C C . TYR A 1 86 ? -2.059 4.387 0.413 1 98.94 86 TYR A C 1
ATOM 688 O O . TYR A 1 86 ? -1.376 5.074 1.175 1 98.94 86 TYR A O 1
ATOM 696 N N . ILE A 1 87 ? -3.332 4.266 0.548 1 98.94 87 ILE A N 1
ATOM 697 C CA . ILE A 1 87 ? -4.039 4.848 1.686 1 98.94 87 ILE A CA 1
ATOM 698 C C . ILE A 1 87 ? -3.461 4.293 2.986 1 98.94 87 ILE A C 1
ATOM 700 O O . ILE A 1 87 ? -3.164 5.051 3.914 1 98.94 87 ILE A O 1
ATOM 704 N N . CYS A 1 88 ? -3.277 2.977 3.037 1 98.94 88 CYS A N 1
ATOM 705 C CA . CYS A 1 88 ? -2.754 2.348 4.246 1 98.94 88 CYS A CA 1
ATOM 706 C C . CYS A 1 88 ? -1.354 2.857 4.562 1 98.94 88 CYS A C 1
ATOM 708 O O . CYS A 1 88 ? -1.029 3.115 5.723 1 98.94 88 CYS A O 1
ATOM 710 N N . LEU A 1 89 ? -0.576 3.016 3.516 1 98.94 89 LEU A N 1
ATOM 711 C CA . LEU A 1 89 ? 0.773 3.533 3.715 1 98.94 89 LEU A CA 1
ATOM 712 C C . LEU A 1 89 ? 0.735 4.969 4.223 1 98.94 89 LEU A C 1
ATOM 714 O O . LEU A 1 89 ? 1.414 5.309 5.195 1 98.94 89 LEU A O 1
ATOM 718 N N . ARG A 1 90 ? -0.087 5.793 3.656 1 98.88 90 ARG A N 1
ATOM 719 C CA . ARG A 1 90 ? -0.152 7.211 3.984 1 98.88 90 ARG A CA 1
ATOM 720 C C . ARG A 1 90 ? -0.701 7.426 5.391 1 98.88 90 ARG A C 1
ATOM 722 O O . ARG A 1 90 ? -0.29 8.352 6.09 1 98.88 90 ARG A O 1
ATOM 729 N N . LEU A 1 91 ? -1.568 6.543 5.816 1 98.88 91 LEU A N 1
ATOM 730 C CA . LEU A 1 91 ? -2.16 6.66 7.145 1 98.88 91 LEU A CA 1
ATOM 731 C C . LEU A 1 91 ? -1.274 5.992 8.195 1 98.88 91 LEU A C 1
ATOM 733 O O . LEU A 1 91 ? -1.537 6.102 9.391 1 98.88 91 LEU A O 1
ATOM 737 N N . GLY A 1 92 ? -0.274 5.305 7.727 1 98.5 92 GLY A N 1
ATOM 738 C CA . GLY A 1 92 ? 0.617 4.613 8.641 1 98.5 92 GLY A CA 1
ATOM 739 C C . GLY A 1 92 ? -0.026 3.412 9.312 1 98.5 92 GLY A C 1
ATOM 740 O O . GLY A 1 92 ? 0.205 3.154 10.492 1 98.5 92 GLY A O 1
ATOM 741 N N . ALA A 1 93 ? -0.892 2.709 8.602 1 98.75 93 ALA A N 1
ATOM 742 C CA . ALA A 1 93 ? -1.479 1.5 9.172 1 98.75 93 ALA A CA 1
ATOM 743 C C . ALA A 1 93 ? -0.394 0.539 9.648 1 98.75 93 ALA A C 1
ATOM 745 O O . ALA A 1 93 ? 0.558 0.253 8.922 1 98.75 93 ALA A O 1
ATOM 746 N N . GLY A 1 94 ? -0.57 0.087 10.852 1 97.62 94 GLY A N 1
ATOM 747 C CA . GLY A 1 94 ? 0.441 -0.793 11.414 1 97.62 94 GLY A CA 1
ATOM 748 C C . GLY A 1 94 ? 0.16 -1.178 12.859 1 97.62 94 GLY A C 1
ATOM 749 O O . GLY A 1 94 ? -0.841 -0.75 13.438 1 97.62 94 GLY A O 1
ATOM 750 N N . PRO A 1 95 ? 1.016 -1.927 13.414 1 96 95 PRO A N 1
ATOM 751 C CA . PRO A 1 95 ? 0.826 -2.412 14.781 1 96 95 PRO A CA 1
ATOM 752 C C . PRO A 1 95 ? 0.708 -1.279 15.797 1 96 95 PRO A C 1
ATOM 754 O O . PRO A 1 95 ? 1.449 -0.296 15.719 1 96 95 PRO A O 1
ATOM 757 N N . GLY A 1 96 ? -0.264 -1.422 16.672 1 96.12 96 GLY A N 1
ATOM 758 C CA . GLY A 1 96 ? -0.432 -0.484 17.766 1 96.12 96 GLY A CA 1
ATOM 759 C C . GLY A 1 96 ? -1.153 0.787 17.359 1 96.12 96 GLY A C 1
ATOM 760 O O . GLY A 1 96 ? -1.462 1.628 18.219 1 96.12 96 GLY A O 1
ATOM 761 N N . ARG A 1 97 ? -1.499 0.95 16.172 1 97.69 97 ARG A N 1
ATOM 762 C CA . ARG A 1 97 ? -2.104 2.186 15.68 1 97.69 97 ARG A CA 1
ATOM 763 C C . ARG A 1 97 ? -3.625 2.084 15.664 1 97.69 97 ARG A C 1
ATOM 765 O O . ARG A 1 97 ? -4.18 1.034 15.328 1 97.69 97 ARG A O 1
ATOM 772 N N . THR A 1 98 ? -4.246 3.158 16.016 1 98.81 98 THR A N 1
ATOM 773 C CA . THR A 1 98 ? -5.695 3.273 15.953 1 98.81 98 THR A CA 1
ATOM 774 C C . THR A 1 98 ? -6.117 4.164 14.781 1 98.81 98 THR A C 1
ATOM 776 O O . THR A 1 98 ? -5.742 5.336 14.727 1 98.81 98 THR A O 1
ATOM 779 N N . ILE A 1 99 ? -6.902 3.633 13.875 1 98.94 99 ILE A N 1
ATOM 780 C CA . ILE A 1 99 ? -7.328 4.375 12.695 1 98.94 99 ILE A CA 1
ATOM 781 C C . ILE A 1 99 ? -8.852 4.41 12.625 1 98.94 99 ILE A C 1
ATOM 783 O O . ILE A 1 99 ? -9.516 3.381 12.805 1 98.94 99 ILE A O 1
ATOM 787 N N . ILE A 1 100 ? -9.406 5.605 12.406 1 98.94 100 ILE A N 1
ATOM 788 C CA . ILE A 1 100 ? -10.844 5.781 12.195 1 98.94 100 ILE A CA 1
ATOM 789 C C . ILE A 1 100 ? -11.148 5.816 10.703 1 98.94 100 ILE A C 1
ATOM 791 O O . ILE A 1 100 ? -10.414 6.422 9.922 1 98.94 100 ILE A O 1
ATOM 795 N N . GLU A 1 101 ? -12.18 5.168 10.336 1 98.56 101 GLU A N 1
ATOM 796 C CA . GLU A 1 101 ? -12.719 5.227 8.977 1 98.56 101 GLU A CA 1
ATOM 797 C C . GLU A 1 101 ? -14.211 5.527 8.992 1 98.56 101 GLU A C 1
ATOM 799 O O . GLU A 1 101 ? -14.93 5.113 9.906 1 98.56 101 GLU A O 1
ATOM 804 N N . ALA A 1 102 ? -14.641 6.293 8.039 1 98.31 102 ALA A N 1
ATOM 805 C CA . ALA A 1 102 ? -16.078 6.461 7.812 1 98.31 102 ALA A CA 1
ATOM 806 C C . ALA A 1 102 ? -16.438 6.195 6.355 1 98.31 102 ALA A C 1
ATOM 808 O O . ALA A 1 102 ? -15.727 6.629 5.445 1 98.31 102 ALA A O 1
ATOM 809 N N . GLY A 1 103 ? -17.531 5.496 6.125 1 95.75 103 GLY A N 1
ATOM 810 C CA . GLY A 1 103 ? -17.938 5.066 4.797 1 95.75 103 GLY A CA 1
ATOM 811 C C . GLY A 1 103 ? -17.312 3.744 4.387 1 95.75 103 GLY A C 1
ATOM 812 O O . GLY A 1 103 ? -16.703 3.641 3.32 1 95.75 103 GLY A O 1
ATOM 813 N N . CYS A 1 104 ? -17.547 2.742 5.168 1 93.44 104 CYS A N 1
ATOM 814 C CA . CYS A 1 104 ? -16.844 1.494 4.906 1 93.44 104 CYS A CA 1
ATOM 815 C C . CYS A 1 104 ? -17.484 0.737 3.748 1 93.44 104 CYS A C 1
ATOM 817 O O . CYS A 1 104 ? -16.812 -0.037 3.061 1 93.44 104 CYS A O 1
ATOM 819 N N . GLY A 1 105 ? -18.828 0.985 3.537 1 95 105 GLY A N 1
ATOM 820 C CA . GLY A 1 105 ? -19.484 0.302 2.426 1 95 105 GLY A CA 1
ATOM 821 C C . GLY A 1 105 ? -19.344 -1.208 2.494 1 95 105 GLY A C 1
ATOM 822 O O . GLY A 1 105 ? -19.75 -1.829 3.477 1 95 105 GLY A O 1
ATOM 823 N N . SER A 1 106 ? -18.656 -1.736 1.498 1 96.25 106 SER A N 1
ATOM 824 C CA . SER A 1 106 ? -18.484 -3.184 1.43 1 96.25 106 SER A CA 1
ATOM 825 C C . SER A 1 106 ? -17.297 -3.633 2.275 1 96.25 106 SER A C 1
ATOM 827 O O . SER A 1 106 ? -17.047 -4.832 2.406 1 96.25 106 SER A O 1
ATOM 829 N N . GLY A 1 107 ? -16.547 -2.762 2.814 1 97.75 107 GLY A N 1
ATOM 830 C CA . GLY A 1 107 ? -15.461 -3.09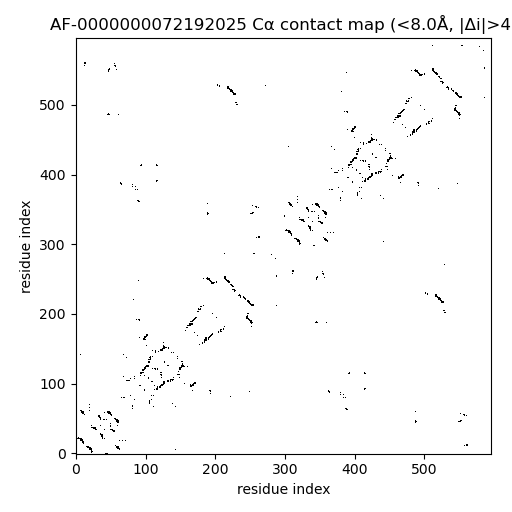 3.73 1 97.75 107 GLY A CA 1
ATOM 831 C C . GLY A 1 107 ? -14.133 -3.295 3.033 1 97.75 107 GLY A C 1
ATOM 832 O O . GLY A 1 107 ? -13.25 -3.988 3.551 1 97.75 107 GLY A O 1
ATOM 833 N N . GLY A 1 108 ? -14.008 -2.762 1.805 1 97.94 108 GLY A N 1
ATOM 834 C CA . GLY A 1 108 ? -12.766 -2.916 1.071 1 97.94 108 GLY A CA 1
ATOM 835 C C . GLY A 1 108 ? -11.57 -2.301 1.783 1 97.94 108 GLY A C 1
ATOM 836 O O . GLY A 1 108 ? -10.625 -3.004 2.146 1 97.94 108 GLY A O 1
ATOM 837 N N . LEU A 1 109 ? -11.648 -1 2.025 1 98.62 109 LEU A N 1
ATOM 838 C CA . LEU A 1 109 ? -10.57 -0.326 2.734 1 98.62 109 LEU A CA 1
ATOM 839 C C . LEU A 1 109 ? -10.414 -0.882 4.145 1 98.62 109 LEU A C 1
ATOM 841 O O . LEU A 1 109 ? -9.297 -1.064 4.629 1 98.62 109 LEU A O 1
ATOM 845 N N . THR A 1 110 ? -11.523 -1.208 4.797 1 98.69 110 THR A N 1
ATOM 846 C CA . THR A 1 110 ? -11.5 -1.772 6.145 1 98.69 110 THR A CA 1
ATOM 847 C C . THR A 1 110 ? -10.656 -3.045 6.18 1 98.69 110 THR A C 1
ATOM 849 O O . THR A 1 110 ? -9.906 -3.268 7.129 1 98.69 110 THR A O 1
ATOM 852 N N . THR A 1 111 ? -10.781 -3.863 5.145 1 98.69 111 THR A N 1
ATOM 853 C CA . THR A 1 111 ? -10.023 -5.109 5.047 1 98.69 111 THR A CA 1
ATOM 854 C C . THR A 1 111 ? -8.523 -4.828 5.016 1 98.69 111 THR A C 1
ATOM 856 O O . THR A 1 111 ? -7.754 -5.457 5.746 1 98.69 111 THR A O 1
ATOM 859 N N . GLY A 1 112 ? -8.109 -3.863 4.176 1 98.75 112 GLY A N 1
ATOM 860 C CA . GLY A 1 112 ? -6.707 -3.484 4.113 1 98.75 112 GLY A CA 1
ATOM 861 C C . GLY A 1 112 ? -6.18 -2.934 5.426 1 98.75 112 GLY A C 1
ATOM 862 O O . GLY A 1 112 ? -5.117 -3.342 5.895 1 98.75 112 GLY A O 1
ATOM 863 N N . LEU A 1 113 ? -6.945 -2.023 6.035 1 98.88 113 LEU A N 1
ATOM 864 C CA . LEU A 1 113 ? -6.551 -1.442 7.312 1 98.88 113 LEU A CA 1
ATOM 865 C C . LEU A 1 113 ? -6.426 -2.52 8.383 1 98.88 113 LEU A C 1
ATOM 867 O O . LEU A 1 113 ? -5.445 -2.545 9.133 1 98.88 113 LEU A O 1
ATOM 871 N N . SER A 1 114 ? -7.438 -3.375 8.43 1 98.81 114 SER A N 1
ATOM 872 C CA . SER A 1 114 ? -7.43 -4.457 9.414 1 98.81 114 SER A CA 1
ATOM 873 C C . SER A 1 114 ? -6.191 -5.336 9.25 1 98.81 114 SER A C 1
ATOM 875 O O . SER A 1 114 ? -5.52 -5.656 10.234 1 98.81 114 SER A O 1
ATOM 877 N N . TRP A 1 115 ? -5.895 -5.711 8.008 1 98.56 115 TRP A N 1
ATOM 878 C CA . TRP A 1 115 ? -4.762 -6.578 7.707 1 98.56 115 TRP A CA 1
ATOM 879 C C . TRP A 1 115 ? -3.453 -5.945 8.164 1 98.56 115 TRP A C 1
ATOM 881 O O . TRP A 1 115 ? -2.693 -6.555 8.922 1 98.56 115 TRP A O 1
ATOM 891 N N . PHE A 1 116 ? -3.172 -4.719 7.848 1 98.44 116 PHE A N 1
ATOM 892 C CA . PHE A 1 116 ? -1.878 -4.078 8.062 1 98.44 116 PHE A CA 1
ATOM 893 C C . PHE A 1 116 ? -1.719 -3.65 9.516 1 98.44 116 PHE A C 1
ATOM 895 O O . PHE A 1 116 ? -0.61 -3.662 10.055 1 98.44 116 PHE A O 1
ATOM 902 N N . CYS A 1 117 ? -2.791 -3.299 10.195 1 98.12 117 CYS A N 1
ATOM 903 C CA . CYS A 1 117 ? -2.715 -2.9 11.594 1 98.12 117 CYS A CA 1
ATOM 904 C C . CYS A 1 117 ? -2.396 -4.098 12.484 1 98.12 117 CYS A C 1
ATOM 906 O O . CYS A 1 117 ? -1.793 -3.941 13.547 1 98.12 117 CYS A O 1
ATOM 908 N N . GLY A 1 118 ? -2.873 -5.27 12.039 1 96.69 118 GLY A N 1
ATOM 909 C CA . GLY A 1 118 ? -2.582 -6.469 12.812 1 96.69 118 GLY A CA 1
ATOM 910 C C . GLY A 1 118 ? -3.314 -6.516 14.133 1 96.69 118 GLY A C 1
ATOM 911 O O . GLY A 1 118 ? -4.148 -5.656 14.422 1 96.69 118 GLY A O 1
ATOM 912 N N . PRO A 1 119 ? -2.971 -7.461 14.977 1 96.56 119 PRO A N 1
ATOM 913 C CA . PRO A 1 119 ? -3.756 -7.738 16.172 1 96.56 119 PRO A CA 1
ATOM 914 C C . PRO A 1 119 ? -3.598 -6.66 17.25 1 96.56 119 PRO A C 1
ATOM 916 O O . PRO A 1 119 ? -4.438 -6.547 18.141 1 96.56 119 PRO A O 1
ATOM 919 N N . THR A 1 120 ? -2.529 -5.918 17.188 1 97.19 120 THR A N 1
ATOM 920 C CA . THR A 1 120 ? -2.312 -4.914 18.234 1 97.19 120 THR A CA 1
ATOM 921 C C . THR A 1 120 ? -2.824 -3.549 17.766 1 97.19 120 THR A C 1
ATOM 923 O O . THR A 1 120 ? -2.863 -2.602 18.562 1 97.19 120 THR A O 1
ATOM 926 N N . GLY A 1 121 ? -3.139 -3.445 16.453 1 97.94 121 GLY A N 1
ATOM 927 C CA . GLY A 1 121 ? -3.783 -2.24 15.953 1 97.94 121 GLY A CA 1
ATOM 928 C C . GLY A 1 121 ? -5.293 -2.268 16.109 1 97.94 121 GLY A C 1
ATOM 929 O O . GLY A 1 121 ? -5.863 -3.283 16.5 1 97.94 121 GLY A O 1
ATOM 930 N N . ARG A 1 122 ? -5.883 -1.106 15.82 1 98.62 122 ARG A N 1
ATOM 931 C CA . ARG A 1 122 ? -7.324 -0.966 15.992 1 98.62 122 ARG A CA 1
ATOM 932 C C . ARG A 1 122 ? -7.93 -0.119 14.875 1 98.62 122 ARG A C 1
ATOM 934 O O . ARG A 1 122 ? -7.418 0.959 14.562 1 98.62 122 ARG A O 1
ATOM 941 N N . VAL A 1 123 ? -8.992 -0.668 14.281 1 98.88 123 VAL A N 1
ATOM 942 C CA . VAL A 1 123 ? -9.734 0.063 13.258 1 98.88 123 VAL A CA 1
ATOM 943 C C . VAL A 1 123 ? -11.172 0.303 13.734 1 98.88 123 VAL A C 1
ATOM 945 O O . VAL A 1 123 ? -11.859 -0.635 14.133 1 98.88 123 VAL A O 1
ATOM 948 N N . VAL A 1 124 ? -11.57 1.517 13.773 1 98.88 124 VAL A N 1
ATOM 949 C CA . VAL A 1 124 ? -12.945 1.861 14.117 1 98.88 124 VAL A CA 1
ATOM 950 C C . VAL A 1 124 ? -13.648 2.447 12.891 1 98.88 124 VAL A C 1
ATOM 952 O O . VAL A 1 124 ? -13.383 3.584 12.5 1 98.88 124 VAL A O 1
ATOM 955 N N . SER A 1 125 ? -14.555 1.663 12.344 1 98.5 125 SER A N 1
ATOM 956 C CA . SER A 1 125 ? -15.242 2.041 11.117 1 98.5 125 SER A CA 1
ATOM 957 C C . SER A 1 125 ? -16.672 2.5 11.391 1 98.5 125 SER A C 1
ATOM 959 O O . SER A 1 125 ? -17.422 1.802 12.07 1 98.5 125 SER A O 1
ATOM 961 N N . HIS A 1 126 ? -17.016 3.678 10.914 1 98.19 126 HIS A N 1
ATOM 962 C CA . HIS A 1 126 ? -18.344 4.242 11.078 1 98.19 126 HIS A CA 1
ATOM 963 C C . HIS A 1 126 ? -19.156 4.129 9.789 1 98.19 126 HIS A C 1
ATOM 965 O O . HIS A 1 126 ? -18.672 4.523 8.719 1 98.19 126 HIS A O 1
ATOM 971 N N . GLU A 1 127 ? -20.312 3.582 9.844 1 96.88 127 GLU A N 1
ATOM 972 C CA . GLU A 1 127 ? -21.203 3.412 8.703 1 96.88 127 GLU A CA 1
ATOM 973 C C . GLU A 1 127 ? -22.641 3.791 9.062 1 96.88 127 GLU A C 1
ATOM 975 O O . GLU A 1 127 ? -23.188 3.293 10.047 1 96.88 127 GLU A O 1
ATOM 980 N N . ALA A 1 128 ? -23.219 4.699 8.273 1 96.19 128 ALA A N 1
ATOM 981 C CA . ALA A 1 128 ? -24.547 5.223 8.555 1 96.19 128 ALA A CA 1
ATOM 982 C C . ALA A 1 128 ? -25.625 4.23 8.133 1 96.19 128 ALA A C 1
ATOM 984 O O . ALA A 1 128 ? -26.734 4.227 8.688 1 96.19 128 ALA A O 1
ATOM 985 N N . ARG A 1 129 ? -25.375 3.443 7.125 1 95.62 129 ARG A N 1
ATOM 986 C CA . ARG A 1 129 ? -26.344 2.477 6.621 1 95.62 129 ARG A CA 1
ATOM 987 C C . ARG A 1 129 ? -26.141 1.104 7.25 1 95.62 129 ARG A C 1
ATOM 989 O O . ARG A 1 129 ? -25.094 0.471 7.027 1 95.62 129 ARG A O 1
ATOM 996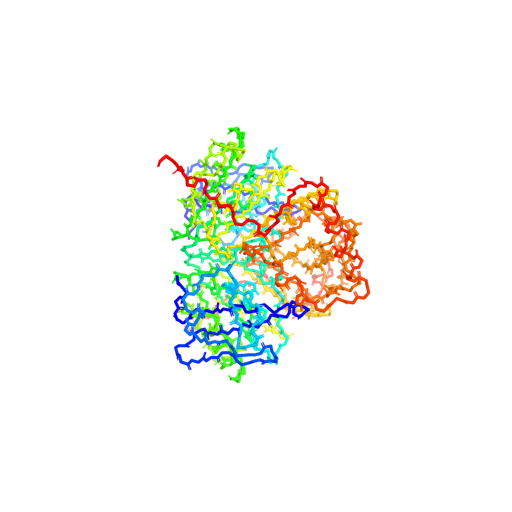 N N . GLU A 1 130 ? -27.125 0.602 7.828 1 96 130 GLU A N 1
ATOM 997 C CA . GLU A 1 130 ? -27.031 -0.662 8.555 1 96 130 GLU A CA 1
ATOM 998 C C . GLU A 1 130 ? -26.734 -1.821 7.605 1 96 130 GLU A C 1
ATOM 1000 O O . GLU A 1 130 ? -25.984 -2.738 7.949 1 96 130 GLU A O 1
ATOM 1005 N N . GLU A 1 131 ? -27.359 -1.756 6.496 1 96.25 131 GLU A N 1
ATOM 1006 C CA . GLU A 1 131 ? -27.172 -2.822 5.52 1 96.25 131 GLU A CA 1
ATOM 1007 C C . GLU A 1 131 ? -25.703 -2.938 5.098 1 96.25 131 GLU A C 1
ATOM 1009 O O . GLU A 1 131 ? -25.203 -4.043 4.902 1 96.25 131 GLU A O 1
ATOM 1014 N N . PHE A 1 132 ? -25.031 -1.803 4.941 1 96.31 132 PHE A N 1
ATOM 1015 C CA . PHE A 1 132 ? -23.625 -1.802 4.555 1 96.31 132 PHE A CA 1
ATOM 1016 C C . PHE A 1 132 ? -22.734 -2.275 5.703 1 96.31 132 PHE A C 1
ATOM 1018 O O . PHE A 1 132 ? -21.75 -2.988 5.488 1 96.31 132 PHE A O 1
ATOM 1025 N N . MET A 1 133 ? -23.141 -1.922 6.879 1 96.12 133 MET A N 1
ATOM 1026 C CA . MET A 1 133 ? -22.406 -2.377 8.062 1 96.12 133 MET A CA 1
ATOM 1027 C C . MET A 1 133 ? -22.438 -3.898 8.164 1 96.12 133 MET A C 1
ATOM 1029 O O . 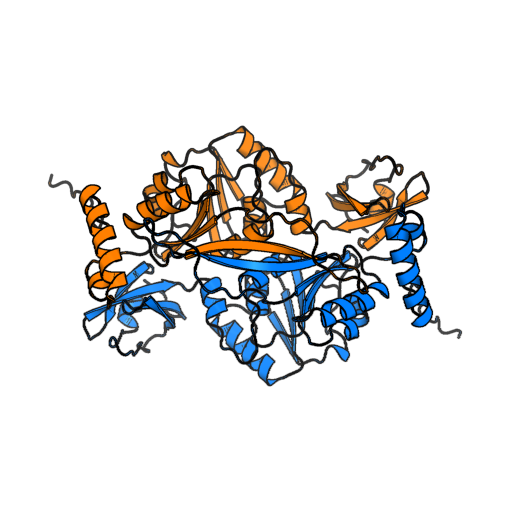MET A 1 133 ? -21.406 -4.523 8.43 1 96.12 133 MET A O 1
ATOM 1033 N N . LYS A 1 134 ? -23.562 -4.449 7.988 1 97.06 134 LYS A N 1
ATOM 1034 C CA . LYS A 1 134 ? -23.719 -5.898 8.062 1 97.06 134 LYS A CA 1
ATOM 1035 C C . LYS A 1 134 ? -22.922 -6.594 6.973 1 97.06 134 LYS A C 1
ATOM 1037 O O . LYS A 1 134 ? -22.266 -7.609 7.223 1 97.06 134 LYS A O 1
ATOM 1042 N N . LEU A 1 135 ? -23 -6.016 5.824 1 97.31 135 LEU A N 1
ATOM 1043 C CA . LEU A 1 135 ? -22.25 -6.57 4.711 1 97.31 135 LEU A CA 1
ATOM 1044 C C . LEU A 1 135 ? -20.75 -6.52 5 1 97.31 135 LEU A C 1
ATOM 1046 O O . LEU A 1 135 ? -20.031 -7.496 4.766 1 97.31 135 LEU A O 1
ATOM 1050 N N . ALA A 1 136 ? -20.266 -5.371 5.469 1 97.75 136 ALA A N 1
ATOM 1051 C CA . ALA A 1 136 ? -18.859 -5.199 5.781 1 97.75 136 ALA A CA 1
ATOM 1052 C C . ALA A 1 136 ? -18.391 -6.227 6.809 1 97.75 136 ALA A C 1
ATOM 1054 O O . ALA A 1 136 ? -17.312 -6.812 6.668 1 97.75 136 ALA A O 1
ATOM 1055 N N . ARG A 1 137 ? -19.203 -6.477 7.77 1 97.81 137 ARG A N 1
ATOM 1056 C CA . ARG A 1 137 ? -18.875 -7.453 8.797 1 97.81 137 ARG A CA 1
ATOM 1057 C C . ARG A 1 137 ? -18.719 -8.852 8.203 1 97.81 137 ARG A C 1
ATOM 1059 O O . ARG A 1 137 ? -17.766 -9.562 8.508 1 97.81 137 ARG A O 1
ATOM 1066 N N . ARG A 1 138 ? -19.641 -9.188 7.398 1 97.81 138 ARG A N 1
ATOM 1067 C CA . ARG A 1 138 ? -19.609 -10.492 6.746 1 97.81 138 ARG A CA 1
ATOM 1068 C C . ARG A 1 138 ? -18.375 -10.617 5.844 1 97.81 138 ARG A C 1
ATOM 1070 O O . ARG A 1 138 ? -17.734 -11.664 5.812 1 97.81 138 ARG A O 1
ATOM 1077 N N . ASN A 1 139 ? -18.109 -9.547 5.152 1 98.25 139 ASN A N 1
ATOM 1078 C CA . ASN A 1 139 ? -16.953 -9.539 4.246 1 98.25 139 ASN A CA 1
ATOM 1079 C C . ASN A 1 139 ? -15.641 -9.664 5.008 1 98.25 139 ASN A C 1
ATOM 1081 O O . ASN A 1 139 ? -14.734 -10.367 4.57 1 98.25 139 ASN A O 1
ATOM 1085 N N . LEU A 1 140 ? -15.57 -8.977 6.137 1 98.44 140 LEU A N 1
ATOM 1086 C CA . LEU A 1 140 ? -14.359 -9.07 6.949 1 98.44 140 LEU A CA 1
ATOM 1087 C C . LEU A 1 140 ? -14.164 -10.492 7.469 1 98.44 140 LEU A C 1
ATOM 1089 O O . LEU A 1 140 ? -13.055 -11.023 7.426 1 98.44 140 LEU A O 1
ATOM 1093 N N . GLU A 1 141 ? -15.219 -11.062 7.879 1 97.75 141 GLU A N 1
ATOM 1094 C CA . GLU A 1 141 ? -15.164 -12.445 8.344 1 97.75 141 GLU A CA 1
ATOM 1095 C C . GLU A 1 141 ? -14.75 -13.391 7.223 1 97.75 141 GLU A C 1
ATOM 1097 O O . GLU A 1 141 ? -13.891 -14.25 7.414 1 97.75 141 GLU A O 1
ATOM 1102 N N . TRP A 1 142 ? -15.367 -13.18 6.129 1 97.75 142 TRP A N 1
ATOM 1103 C CA . TRP A 1 142 ? -15.047 -13.992 4.961 1 97.75 142 TRP A CA 1
ATOM 1104 C C . TRP A 1 142 ? -13.57 -13.859 4.602 1 97.75 142 TRP A C 1
ATOM 1106 O O . TRP A 1 142 ? -12.898 -14.859 4.324 1 97.75 142 TRP A O 1
ATOM 1116 N N . ALA A 1 143 ? -13.023 -12.641 4.711 1 97.81 143 ALA A N 1
ATOM 1117 C CA . ALA A 1 143 ? -11.648 -12.352 4.324 1 97.81 143 ALA A CA 1
ATOM 1118 C C . ALA A 1 143 ? -10.664 -12.812 5.395 1 97.81 143 ALA A C 1
ATOM 1120 O O . ALA A 1 143 ? -9.453 -12.805 5.18 1 97.81 143 ALA A O 1
ATOM 1121 N N . GLY A 1 144 ? -11.156 -13.211 6.535 1 96.5 144 GLY A N 1
ATOM 1122 C CA . GLY A 1 144 ? -10.312 -13.719 7.609 1 96.5 144 GLY A CA 1
ATOM 1123 C C . GLY A 1 144 ? -9.641 -12.617 8.398 1 96.5 144 GLY A C 1
ATOM 1124 O O . GLY A 1 144 ? -8.539 -12.812 8.93 1 96.5 144 GLY A O 1
ATOM 1125 N N . VAL A 1 145 ? -10.227 -11.406 8.398 1 97.31 145 VAL A N 1
ATOM 1126 C CA . VAL A 1 145 ? -9.742 -10.273 9.172 1 97.31 145 VAL A CA 1
ATOM 1127 C C . VAL A 1 145 ? -10.883 -9.695 10.008 1 97.31 145 VAL A C 1
ATOM 1129 O O . VAL A 1 145 ? -11.938 -10.32 10.148 1 97.31 145 VAL A O 1
ATOM 1132 N N . GLY A 1 146 ? -10.672 -8.672 10.758 1 97.62 146 GLY A N 1
ATOM 1133 C CA . GLY A 1 146 ? -11.758 -7.949 11.391 1 97.62 146 GLY A CA 1
ATOM 1134 C C . GLY A 1 146 ? -11.75 -8.07 12.906 1 97.62 146 GLY A C 1
ATOM 1135 O O . GLY A 1 146 ? -12.477 -7.344 13.594 1 97.62 146 GLY A O 1
ATOM 1136 N N . ASP A 1 147 ? -10.938 -8.93 13.461 1 98 147 ASP A N 1
ATOM 1137 C CA . ASP A 1 147 ? -10.898 -9.062 14.906 1 98 147 ASP A CA 1
ATOM 1138 C C . ASP A 1 147 ? -10.492 -7.746 15.57 1 98 147 ASP A C 1
ATOM 1140 O O . ASP A 1 147 ? -10.859 -7.484 16.719 1 98 147 ASP A O 1
ATOM 1144 N N . ASN A 1 148 ? -9.75 -6.953 14.891 1 98.44 148 ASN A N 1
ATOM 1145 C CA . ASN A 1 148 ? -9.281 -5.672 15.406 1 98.44 148 ASN A CA 1
ATOM 1146 C C . ASN A 1 148 ? -10.133 -4.512 14.898 1 98.44 148 ASN A C 1
ATOM 1148 O O . ASN A 1 148 ? -9.695 -3.359 14.922 1 98.44 148 ASN A O 1
ATOM 1152 N N . VAL A 1 149 ? -11.375 -4.855 14.359 1 98.75 149 VAL A N 1
ATOM 1153 C CA . VAL A 1 149 ? -12.227 -3.834 13.758 1 98.75 149 VAL A CA 1
ATOM 1154 C C . VAL A 1 149 ? -13.508 -3.689 14.578 1 98.75 149 VAL A C 1
ATOM 1156 O O . VAL A 1 149 ? -14.172 -4.684 14.891 1 98.75 149 VAL A O 1
ATOM 1159 N N . GLU A 1 150 ? -13.82 -2.553 14.945 1 98.5 150 GLU A N 1
ATOM 1160 C CA . GLU A 1 150 ? -15.133 -2.186 15.469 1 98.5 150 GLU A CA 1
ATOM 1161 C C . GLU A 1 150 ? -15.953 -1.427 14.422 1 98.5 150 GLU A C 1
ATOM 1163 O O . GLU A 1 150 ? -15.555 -0.346 13.984 1 98.5 150 GLU A O 1
ATOM 1168 N N . ILE A 1 151 ? -17.016 -1.992 14 1 98 151 ILE A N 1
ATOM 1169 C CA . ILE A 1 151 ? -17.906 -1.286 13.094 1 98 151 ILE A CA 1
ATOM 1170 C C . ILE A 1 151 ? -19.078 -0.694 13.875 1 98 151 ILE A C 1
ATOM 1172 O O . ILE A 1 151 ? -19.812 -1.418 14.555 1 98 151 ILE A O 1
ATOM 1176 N N . VAL A 1 152 ? -19.219 0.547 13.727 1 97.38 152 VAL A N 1
ATOM 1177 C CA . VAL A 1 152 ? -20.234 1.27 14.492 1 97.38 152 VAL A CA 1
ATOM 1178 C C . VAL A 1 152 ? -21.297 1.83 13.547 1 97.38 152 VAL A C 1
ATOM 1180 O O . VAL A 1 152 ? -20.969 2.51 12.57 1 97.38 152 VAL A O 1
ATOM 1183 N N . HIS A 1 153 ? -22.547 1.473 13.852 1 97.12 153 HIS A N 1
ATOM 1184 C CA . HIS A 1 153 ? -23.641 2.117 13.141 1 97.12 153 HIS A CA 1
ATOM 1185 C C . HIS A 1 153 ? -23.844 3.547 13.633 1 97.12 153 HIS A C 1
ATOM 1187 O O . HIS A 1 153 ? -24.5 3.768 14.648 1 97.12 153 HIS A O 1
ATOM 1193 N N . ARG A 1 154 ? -23.312 4.5 12.82 1 95.69 154 ARG A N 1
ATOM 1194 C CA . ARG A 1 154 ? -23.328 5.883 13.273 1 95.69 154 ARG A CA 1
ATOM 1195 C C . ARG A 1 154 ? -23.203 6.848 12.094 1 95.69 154 ARG A C 1
ATOM 1197 O O . ARG A 1 154 ? -22.406 6.625 11.188 1 95.69 154 ARG A O 1
ATOM 1204 N N . ASP A 1 155 ? -24.031 7.828 12.141 1 95.75 155 ASP A N 1
ATOM 1205 C CA . ASP A 1 155 ? -23.844 8.984 11.266 1 95.75 155 ASP A CA 1
ATOM 1206 C C . ASP A 1 155 ? -22.766 9.922 11.812 1 95.75 155 ASP A C 1
ATOM 1208 O O . ASP A 1 155 ? -22.906 10.445 12.922 1 95.75 155 ASP A O 1
ATOM 1212 N N . ILE A 1 156 ? -21.75 10.156 11.023 1 95.88 156 ILE A N 1
ATOM 1213 C CA . ILE A 1 156 ? -20.609 10.914 11.531 1 95.88 156 ILE A CA 1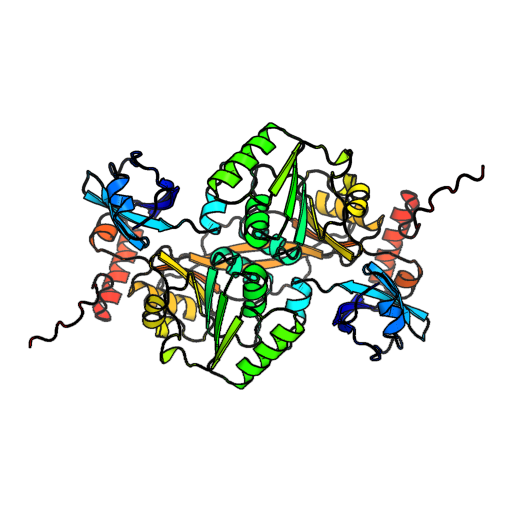
ATOM 1214 C C . ILE A 1 156 ? -21 12.391 11.648 1 95.88 156 ILE A C 1
ATOM 1216 O O . ILE A 1 156 ? -20.234 13.188 12.195 1 95.88 156 ILE A O 1
ATOM 1220 N N . ALA A 1 157 ? -22.188 12.805 11.18 1 96.06 157 ALA A N 1
ATOM 1221 C CA . ALA A 1 157 ? -22.719 14.125 11.484 1 96.06 157 ALA A CA 1
ATOM 1222 C C . ALA A 1 157 ? -22.875 14.312 12.992 1 96.06 157 ALA A C 1
ATOM 1224 O O . ALA A 1 157 ? -22.875 15.445 13.484 1 96.06 157 ALA A O 1
ATOM 1225 N N . ASP A 1 158 ? -22.969 13.195 13.68 1 95.38 158 ASP A N 1
ATOM 1226 C CA . ASP A 1 158 ? -23.078 13.219 15.133 1 95.38 158 ASP A CA 1
ATOM 1227 C C . ASP A 1 158 ? -21.688 13.094 15.781 1 95.38 158 ASP A C 1
ATOM 1229 O O . ASP A 1 158 ? -21.578 12.969 17 1 95.38 158 ASP A O 1
ATOM 1233 N N . GLY A 1 159 ? -20.703 13.094 15.008 1 96.94 159 GLY A N 1
ATOM 1234 C CA . GLY A 1 159 ? -19.344 12.922 15.523 1 96.94 159 GLY A CA 1
ATOM 1235 C C . GLY A 1 159 ? -18.891 11.477 15.5 1 96.94 159 GLY A C 1
ATOM 1236 O O . GLY A 1 159 ? -19.625 10.586 15.078 1 96.94 159 GLY A O 1
ATOM 1237 N N . PHE A 1 160 ? -17.688 11.242 15.914 1 98 160 PHE A N 1
ATOM 1238 C CA . PHE A 1 160 ? -17.094 9.914 15.969 1 98 160 PHE A CA 1
ATOM 1239 C C . PHE A 1 160 ? -17.156 9.352 17.391 1 98 160 PHE A C 1
ATOM 1241 O O . PHE A 1 160 ? -17.266 10.109 18.359 1 98 160 PHE A O 1
ATOM 1248 N N . CYS A 1 161 ? -17.062 8.008 17.516 1 97 161 CYS A N 1
ATOM 1249 C CA . CYS A 1 161 ? -17.328 7.395 18.812 1 97 161 CYS A CA 1
ATOM 1250 C C . CYS A 1 161 ? -16.047 7.309 19.656 1 97 161 CYS A C 1
ATOM 1252 O O . CYS A 1 161 ? -16.094 6.977 20.828 1 97 161 CYS A O 1
ATOM 1254 N N . ILE A 1 162 ? -14.938 7.574 19.062 1 97.5 162 ILE A N 1
ATOM 1255 C CA . ILE A 1 162 ? -13.672 7.594 19.797 1 97.5 162 ILE A CA 1
ATOM 1256 C C . ILE A 1 162 ? -12.891 8.859 19.453 1 97.5 162 ILE A C 1
ATOM 1258 O O . ILE A 1 162 ? -13.234 9.562 18.5 1 97.5 162 ILE A O 1
ATOM 1262 N N . ASP A 1 163 ? -11.922 9.18 20.281 1 97.62 163 ASP A N 1
ATOM 1263 C CA . ASP A 1 163 ? -10.977 10.266 20.016 1 97.62 163 ASP A CA 1
ATOM 1264 C C . ASP A 1 163 ? -9.531 9.781 20.141 1 97.62 163 ASP A C 1
ATOM 1266 O O . ASP A 1 163 ? -9.281 8.578 20.266 1 97.62 163 ASP A O 1
ATOM 1270 N N . ASN A 1 164 ? -8.641 10.617 19.891 1 97.75 164 ASN A N 1
ATOM 1271 C CA . ASN A 1 164 ? -7.207 10.375 20.031 1 97.75 164 ASN A CA 1
ATOM 1272 C C . ASN A 1 164 ? -6.723 9.289 19.078 1 97.75 164 ASN A C 1
ATOM 1274 O O . ASN A 1 164 ? -5.848 8.492 19.438 1 97.75 164 ASN A O 1
ATOM 1278 N N . ALA A 1 165 ? -7.379 9.148 17.906 1 98.75 165 ALA A N 1
ATOM 1279 C CA . ALA A 1 165 ? -6.91 8.211 16.891 1 98.75 165 ALA A CA 1
ATOM 1280 C C . ALA A 1 165 ? -5.629 8.711 16.234 1 98.75 165 ALA A C 1
ATOM 1282 O O . ALA A 1 165 ? -5.359 9.914 16.219 1 98.75 165 ALA A O 1
ATOM 1283 N N . ASP A 1 166 ? -4.891 7.82 15.68 1 98.62 166 ASP A N 1
ATOM 1284 C CA . ASP A 1 166 ? -3.623 8.156 15.031 1 98.62 166 ASP A CA 1
ATOM 1285 C C . ASP A 1 166 ? -3.855 8.719 13.633 1 98.62 166 ASP A C 1
ATOM 1287 O O . ASP A 1 166 ? -3.016 9.453 13.109 1 98.62 166 ASP A O 1
ATOM 1291 N N . ALA A 1 167 ? -4.93 8.312 13.016 1 98.88 167 ALA A N 1
ATOM 1292 C CA . ALA A 1 167 ? -5.289 8.75 11.672 1 98.88 167 ALA A CA 1
ATOM 1293 C C . ALA A 1 167 ? -6.781 8.586 11.414 1 98.88 167 ALA A C 1
ATOM 1295 O O . ALA A 1 167 ? -7.469 7.871 12.156 1 98.88 167 ALA A O 1
ATOM 1296 N N . LEU A 1 168 ? -7.281 9.266 10.383 1 98.94 168 LEU A N 1
ATOM 1297 C CA . LEU A 1 168 ? -8.703 9.227 10.055 1 98.94 168 LEU A CA 1
ATOM 1298 C C . LEU A 1 168 ? -8.914 9.312 8.547 1 98.94 168 LEU A C 1
ATOM 1300 O O . LEU A 1 168 ? -8.258 10.117 7.867 1 98.94 168 LEU A O 1
ATOM 1304 N N . PHE A 1 169 ? -9.766 8.43 7.996 1 98.94 169 PHE A N 1
ATOM 1305 C CA . PHE A 1 169 ? -10.07 8.398 6.57 1 98.94 169 PHE A CA 1
ATOM 1306 C C . PHE A 1 169 ? -11.562 8.57 6.332 1 98.94 169 PHE A C 1
ATOM 1308 O O . PHE A 1 169 ? -12.375 7.855 6.922 1 98.94 169 PHE A O 1
ATOM 1315 N N . LEU A 1 170 ? -11.875 9.5 5.484 1 98.75 170 LEU A N 1
ATOM 1316 C CA . LEU A 1 170 ? -13.273 9.711 5.137 1 98.75 170 LEU A CA 1
ATOM 1317 C C . LEU A 1 170 ? -13.539 9.328 3.684 1 98.75 170 LEU A C 1
ATOM 1319 O O . LEU A 1 170 ? -12.977 9.93 2.766 1 98.75 170 LEU A O 1
ATOM 1323 N N . ASP A 1 171 ? -14.312 8.383 3.455 1 97.88 171 ASP A N 1
ATOM 1324 C CA . ASP A 1 171 ? -14.852 7.984 2.16 1 97.88 171 ASP A CA 1
ATOM 1325 C C . ASP A 1 171 ? -16.359 8.164 2.117 1 97.88 171 ASP A C 1
ATOM 1327 O O . ASP A 1 171 ? -17.109 7.184 2.047 1 97.88 171 ASP A O 1
ATOM 1331 N N . VAL A 1 172 ? -16.812 9.414 2.156 1 97.31 172 VAL A N 1
ATOM 1332 C CA . VAL A 1 172 ? -18.234 9.781 2.166 1 97.31 172 VAL A CA 1
ATOM 1333 C C . VAL A 1 172 ? -18.484 10.852 1.104 1 97.31 172 VAL A C 1
ATOM 1335 O O . VAL A 1 172 ? -17.547 11.445 0.567 1 97.31 172 VAL A O 1
ATOM 1338 N N . ARG A 1 173 ? -19.688 11.164 0.836 1 95.56 173 ARG A N 1
ATOM 1339 C CA . ARG A 1 173 ? -20.094 12.016 -0.278 1 95.56 173 ARG A CA 1
ATOM 1340 C C . ARG A 1 173 ? -19.641 13.453 -0.052 1 95.56 173 ARG A C 1
ATOM 1342 O O . ARG A 1 173 ? -19.219 14.133 -0.989 1 95.56 173 ARG A O 1
ATOM 1349 N N . THR A 1 174 ? -19.781 13.961 1.202 1 98.06 174 THR A N 1
ATOM 1350 C CA . THR A 1 174 ? -19.484 15.359 1.509 1 98.06 174 THR A CA 1
ATOM 1351 C C . THR A 1 174 ? -18.516 15.461 2.688 1 98.06 174 THR A C 1
ATOM 1353 O O . THR A 1 174 ? -18.859 16.016 3.73 1 98.06 174 THR A O 1
ATOM 1356 N N . PRO A 1 175 ? -17.328 15.016 2.531 1 98.5 175 PRO A N 1
ATOM 1357 C CA . PRO A 1 175 ? -16.391 14.969 3.668 1 98.5 175 PRO A CA 1
ATOM 1358 C C . PRO A 1 175 ? -16.156 16.344 4.277 1 98.5 175 PRO A C 1
ATOM 1360 O O . PRO A 1 175 ? -15.844 16.453 5.469 1 98.5 175 PRO A O 1
ATOM 1363 N N . TRP A 1 176 ? -16.312 17.453 3.521 1 98.25 176 TRP A N 1
ATOM 1364 C CA . TRP A 1 176 ? -16.031 18.797 4.008 1 98.25 176 TRP A CA 1
ATOM 1365 C C . TRP A 1 176 ? -17.031 19.203 5.086 1 98.25 176 TRP A C 1
ATOM 1367 O O . TRP A 1 176 ? -16.812 20.156 5.832 1 98.25 176 TRP A O 1
ATOM 1377 N N . GLU A 1 177 ? -18.094 18.469 5.219 1 98.06 177 GLU A N 1
ATOM 1378 C CA . GLU A 1 177 ? -19.125 18.797 6.199 1 98.06 177 GLU A CA 1
ATOM 1379 C C . GLU A 1 177 ? -18.781 18.25 7.578 1 98.06 177 GLU A C 1
ATOM 1381 O O . GLU A 1 177 ? -19.406 18.609 8.578 1 98.06 177 GLU A O 1
ATOM 1386 N N . TYR A 1 178 ? -17.719 17.422 7.652 1 98.19 178 TYR A N 1
ATOM 1387 C CA . TYR A 1 178 ? -17.469 16.703 8.891 1 98.19 178 TYR A CA 1
ATOM 1388 C C . TYR A 1 178 ? -16.078 17.016 9.438 1 98.19 178 TYR A C 1
ATOM 1390 O O . TYR A 1 178 ? -15.578 16.312 10.312 1 98.19 178 TYR A O 1
ATOM 1398 N N . LEU A 1 179 ? -15.461 18.016 8.961 1 98.19 179 LEU A N 1
ATOM 1399 C CA . LEU A 1 179 ? -14.062 18.312 9.273 1 98.19 179 LEU A CA 1
ATOM 1400 C C . LEU A 1 179 ? -13.898 18.688 10.742 1 98.19 179 LEU A C 1
ATOM 1402 O O . LEU A 1 179 ? -12.914 18.297 11.375 1 98.19 179 LEU A O 1
ATOM 1406 N N . ASP A 1 180 ? -14.859 19.391 11.32 1 96.94 180 ASP A N 1
ATOM 1407 C CA . ASP A 1 180 ? -14.789 19.766 12.734 1 96.94 180 ASP A CA 1
ATOM 1408 C C . ASP A 1 180 ? -14.82 18.531 13.625 1 96.94 180 ASP A C 1
ATOM 1410 O O . ASP A 1 180 ? -14.07 18.438 14.594 1 96.94 180 ASP A O 1
ATOM 1414 N N . HIS A 1 181 ? -15.695 17.625 13.297 1 98.12 181 HIS A N 1
ATOM 1415 C CA . HIS A 1 181 ? -15.773 16.375 14.031 1 98.12 181 HIS A CA 1
ATOM 1416 C C . HIS A 1 181 ? -14.5 15.547 13.852 1 98.12 181 HIS A C 1
ATOM 1418 O O . HIS A 1 181 ? -14.039 14.898 14.789 1 98.12 181 HIS A O 1
ATOM 1424 N N . ALA A 1 182 ? -13.945 15.547 12.625 1 98.5 182 ALA A N 1
ATOM 1425 C CA . ALA A 1 182 ? -12.734 14.789 12.328 1 98.5 182 ALA A CA 1
ATOM 1426 C C . ALA A 1 182 ? -11.562 15.258 13.188 1 98.5 182 ALA A C 1
ATOM 1428 O O . ALA A 1 182 ? -10.82 14.445 13.734 1 98.5 182 ALA A O 1
ATOM 1429 N N . VAL A 1 183 ? -11.438 16.547 13.32 1 97.81 183 VAL A N 1
ATOM 1430 C CA . VAL A 1 183 ? -10.336 17.141 14.078 1 97.81 183 VAL A CA 1
ATOM 1431 C C . VAL A 1 183 ? -10.422 16.703 15.539 1 97.81 183 VAL A C 1
ATOM 1433 O O . VAL A 1 183 ? -9.398 16.359 16.156 1 97.81 183 VAL A O 1
ATOM 1436 N N . LYS A 1 184 ? -11.602 16.625 16.094 1 97.56 184 LYS A N 1
ATOM 1437 C CA . LYS A 1 184 ? -11.812 16.266 17.484 1 97.56 184 LYS A CA 1
ATOM 1438 C C . LYS A 1 184 ? -11.516 14.797 17.734 1 97.56 184 LYS A C 1
ATOM 1440 O O . LYS A 1 184 ? -11.266 14.383 18.859 1 97.56 184 LYS A O 1
ATOM 1445 N N . ALA A 1 185 ? -11.492 14.023 16.703 1 98.56 185 ALA A N 1
ATOM 1446 C CA . ALA A 1 185 ? -11.438 12.57 16.828 1 98.56 185 ALA A CA 1
ATOM 1447 C C . ALA A 1 185 ? -10 12.07 16.797 1 98.56 185 ALA A C 1
ATOM 1449 O O . ALA A 1 185 ? -9.734 10.906 17.125 1 98.56 185 ALA A O 1
ATOM 1450 N N . VAL A 1 186 ? -9.055 12.938 16.484 1 98.44 186 VAL A N 1
ATOM 1451 C CA . VAL A 1 186 ? -7.703 12.438 16.25 1 98.44 186 VAL A CA 1
ATOM 1452 C C . VAL A 1 186 ? -6.727 13.148 17.188 1 98.44 186 VAL A C 1
ATOM 1454 O O . VAL A 1 186 ? -7.059 14.18 17.781 1 98.44 186 VAL A O 1
ATOM 1457 N N . LYS A 1 187 ? -5.523 12.602 17.281 1 97.31 187 LYS A N 1
ATOM 1458 C CA . LYS A 1 187 ? -4.418 13.242 17.984 1 97.31 187 LYS A CA 1
ATOM 1459 C C . LYS A 1 187 ? -3.936 14.484 17.234 1 97.31 187 LYS A C 1
ATOM 1461 O O . LYS A 1 187 ? -4.043 14.555 16.016 1 97.31 187 LYS A O 1
ATOM 1466 N N . PRO A 1 188 ? -3.41 15.438 17.984 1 95.44 188 PRO A N 1
ATOM 1467 C CA . PRO A 1 188 ? -2.721 16.516 17.266 1 95.44 188 PRO A CA 1
ATOM 1468 C C . PRO A 1 188 ? -1.622 16 16.344 1 95.44 188 PRO A C 1
ATOM 1470 O O . PRO A 1 188 ? -0.889 15.078 16.703 1 95.44 188 PRO A O 1
ATOM 1473 N N . GLY A 1 189 ? -1.578 16.516 15.133 1 96.94 189 GLY A N 1
ATOM 1474 C CA . GLY A 1 189 ? -0.565 16.125 14.172 1 96.94 189 GLY A CA 1
ATOM 1475 C C . GLY A 1 189 ? -0.965 14.906 13.359 1 96.94 189 GLY A C 1
ATOM 1476 O O . GLY A 1 189 ? -0.241 14.492 12.445 1 96.94 189 GLY A O 1
ATOM 1477 N N . ALA A 1 190 ? -2.127 14.367 13.609 1 98.38 190 ALA A N 1
ATOM 1478 C CA . ALA A 1 190 ? -2.582 13.148 12.953 1 98.38 190 ALA A CA 1
ATOM 1479 C C . ALA A 1 190 ? -2.758 13.359 11.453 1 98.38 190 ALA A C 1
ATOM 1481 O O . ALA A 1 190 ? -2.871 14.5 10.992 1 98.38 190 ALA A O 1
ATOM 1482 N N . THR A 1 191 ? -2.76 12.242 10.758 1 98.69 191 THR A N 1
ATOM 1483 C CA . THR A 1 191 ? -2.963 12.258 9.312 1 98.69 191 THR A CA 1
ATOM 1484 C C . THR A 1 191 ? -4.434 12.047 8.969 1 98.69 191 THR A C 1
ATOM 1486 O O . THR A 1 191 ? -5.105 11.211 9.578 1 98.69 191 THR A O 1
ATOM 1489 N N . PHE A 1 192 ? -4.867 12.852 8.008 1 98.88 192 PHE A N 1
ATOM 1490 C CA . PHE A 1 192 ? -6.188 12.656 7.414 1 98.88 192 PHE A CA 1
ATOM 1491 C C . PHE A 1 192 ? -6.07 12.172 5.977 1 98.88 192 PHE A C 1
ATOM 1493 O O . PHE A 1 192 ? -5.152 12.57 5.254 1 98.88 192 PHE A O 1
ATOM 1500 N N . GLY A 1 193 ? -6.988 11.344 5.578 1 98.94 193 GLY A N 1
ATOM 1501 C CA . GLY A 1 193 ? -7.164 10.945 4.191 1 98.94 193 GLY A CA 1
ATOM 1502 C C . GLY A 1 193 ? -8.609 11.016 3.727 1 98.94 193 GLY A C 1
ATOM 1503 O O . GLY A 1 193 ? -9.531 10.836 4.523 1 98.94 193 GLY A O 1
ATOM 1504 N N . PHE A 1 194 ? -8.742 11.289 2.469 1 98.94 194 PHE A N 1
ATOM 1505 C CA . PHE A 1 194 ? -10.055 11.375 1.832 1 98.94 194 PHE A CA 1
ATOM 1506 C C . PHE A 1 194 ? -10.016 10.766 0.437 1 98.94 194 PHE A C 1
ATOM 1508 O O . PHE A 1 194 ? -8.984 10.805 -0.238 1 98.94 194 PHE A O 1
ATOM 1515 N N . LEU A 1 195 ? -11.078 10.219 0.065 1 98.75 195 LEU A N 1
ATOM 1516 C CA . LEU A 1 195 ? -11.281 9.82 -1.322 1 98.75 195 LEU A CA 1
ATOM 1517 C C . LEU A 1 195 ? -12.578 10.406 -1.87 1 98.75 195 LEU A C 1
ATOM 1519 O O . LEU A 1 195 ? -13.641 10.25 -1.262 1 98.75 195 LEU A O 1
ATOM 1523 N N . VAL A 1 196 ? -12.492 11.141 -2.973 1 98.38 196 VAL A N 1
ATOM 1524 C CA . VAL A 1 196 ? -13.664 11.648 -3.676 1 98.38 196 VAL A CA 1
ATOM 1525 C C . VAL A 1 196 ? -13.531 11.375 -5.172 1 98.38 196 VAL A C 1
ATOM 1527 O O . VAL A 1 196 ? -12.422 11.383 -5.715 1 98.38 196 VAL A O 1
ATOM 1530 N N . PRO A 1 197 ? -14.617 11.172 -5.855 1 96.69 197 PRO A N 1
ATOM 1531 C CA . PRO A 1 197 ? -14.539 10.734 -7.25 1 96.69 197 PRO A CA 1
ATOM 1532 C C . PRO A 1 197 ? -14.414 11.906 -8.227 1 96.69 197 PRO A C 1
ATOM 1534 O O . PRO A 1 197 ? -13.945 11.727 -9.352 1 96.69 197 PRO A O 1
ATOM 1537 N N . THR A 1 198 ? -14.883 13.164 -7.855 1 96.88 198 THR A N 1
ATOM 1538 C CA . THR A 1 198 ? -15 14.219 -8.867 1 96.88 198 THR A CA 1
ATOM 1539 C C . THR A 1 198 ? -14.156 15.43 -8.484 1 96.88 198 THR A C 1
ATOM 1541 O O . THR A 1 198 ? -13.891 15.664 -7.305 1 96.88 198 THR A O 1
ATOM 1544 N N . VAL A 1 199 ? -13.836 16.156 -9.445 1 96.94 199 VAL A N 1
ATOM 1545 C CA . VAL A 1 199 ? -12.977 17.328 -9.266 1 96.94 199 VAL A CA 1
ATOM 1546 C C . VAL A 1 199 ? -13.711 18.375 -8.438 1 96.94 199 VAL A C 1
ATOM 1548 O O . VAL A 1 199 ? -13.094 19.078 -7.625 1 96.94 199 VAL A O 1
ATOM 1551 N N . ASP A 1 200 ? -14.969 18.484 -8.672 1 96.94 200 ASP A N 1
ATOM 1552 C CA . ASP A 1 200 ? -15.758 19.438 -7.895 1 96.94 200 ASP A CA 1
ATOM 1553 C C . ASP A 1 200 ? -15.695 19.125 -6.402 1 96.94 200 ASP A C 1
ATOM 1555 O O . ASP A 1 200 ? -15.57 20.031 -5.574 1 96.94 200 ASP A O 1
ATOM 1559 N N . GLN A 1 201 ? -15.75 17.906 -6.047 1 98.12 201 GLN A N 1
ATOM 1560 C CA . GLN A 1 201 ? -15.664 17.484 -4.648 1 98.12 201 GLN A CA 1
ATOM 1561 C C . GLN A 1 201 ? -14.281 17.797 -4.066 1 98.12 201 GLN A C 1
ATOM 1563 O O . GLN A 1 201 ? -14.164 18.141 -2.891 1 98.12 201 GLN A O 1
ATOM 1568 N N . VAL A 1 202 ? -13.258 17.625 -4.922 1 98.62 202 VAL A N 1
ATOM 1569 C CA . VAL A 1 202 ? -11.922 17.984 -4.469 1 98.62 202 VAL A CA 1
ATOM 1570 C C . VAL A 1 202 ? -11.891 19.469 -4.094 1 98.62 202 VAL A C 1
ATOM 1572 O O . VAL A 1 202 ? -11.414 19.828 -3.018 1 98.62 202 VAL A O 1
ATOM 1575 N N . SER A 1 203 ? -12.414 20.281 -4.953 1 98 203 SER A N 1
ATOM 1576 C CA . SER A 1 203 ? -12.422 21.719 -4.727 1 98 203 SER A CA 1
ATOM 1577 C C . SER A 1 203 ? -13.18 22.078 -3.455 1 98 203 SER A C 1
ATOM 1579 O O . SER A 1 203 ? -12.695 22.875 -2.643 1 98 203 SER A O 1
ATOM 1581 N N . LYS A 1 204 ? -14.32 21.531 -3.264 1 97.69 204 LYS A N 1
ATOM 1582 C CA . LYS A 1 204 ? -15.133 21.797 -2.078 1 97.69 204 LYS A CA 1
ATOM 1583 C C . LYS A 1 204 ? -14.398 21.359 -0.809 1 97.69 204 LYS A C 1
ATOM 1585 O O . LYS A 1 204 ? -14.43 22.078 0.201 1 97.69 204 LYS A O 1
ATOM 1590 N N . LEU A 1 205 ? -13.773 20.219 -0.892 1 98.69 205 LEU A N 1
ATOM 1591 C CA . LEU A 1 205 ? -13.016 19.734 0.258 1 98.69 205 LEU A CA 1
ATOM 1592 C C . LEU A 1 205 ? -11.867 20.688 0.588 1 98.69 205 LEU A C 1
ATOM 1594 O O . LEU A 1 205 ? -11.656 21.031 1.754 1 98.69 205 LEU A O 1
ATOM 1598 N N . LEU A 1 206 ? -11.164 21.094 -0.46 1 98.19 206 LEU A N 1
ATOM 1599 C CA . LEU A 1 206 ? -10.047 22.016 -0.249 1 98.19 206 LEU A CA 1
ATOM 1600 C C . LEU A 1 206 ? -10.523 23.312 0.401 1 98.19 206 LEU A C 1
ATOM 1602 O O . LEU A 1 206 ? -9.867 23.844 1.301 1 98.19 206 LEU A O 1
ATOM 1606 N N . MET A 1 207 ? -11.664 23.812 0.01 1 96.56 207 MET A N 1
ATOM 1607 C CA . MET A 1 207 ? -12.234 25 0.619 1 96.56 207 MET A CA 1
ATOM 1608 C C . MET A 1 207 ? -12.547 24.766 2.092 1 96.56 207 MET A C 1
ATOM 1610 O O . MET A 1 207 ? -12.312 25.641 2.928 1 96.56 207 MET A O 1
ATOM 1614 N N . GLY A 1 208 ? -13.062 23.609 2.33 1 96.94 208 GLY A N 1
ATOM 1615 C CA . GLY A 1 208 ? -13.32 23.266 3.719 1 96.94 208 GLY A CA 1
ATOM 1616 C C . GLY A 1 208 ? -12.062 23.188 4.559 1 96.94 208 GLY A C 1
ATOM 1617 O O . GLY A 1 208 ? -12.039 23.641 5.703 1 96.94 208 GLY A O 1
ATOM 1618 N N . LEU A 1 209 ? -11.047 22.578 4.012 1 97.19 209 LEU A N 1
ATOM 1619 C CA . LEU A 1 209 ? -9.797 22.391 4.727 1 97.19 209 LEU A CA 1
ATOM 1620 C C . LEU A 1 209 ? -9.141 23.734 5.035 1 97.19 209 LEU A C 1
ATOM 1622 O O . LEU A 1 209 ? -8.445 23.875 6.047 1 97.19 209 LEU A O 1
ATOM 1626 N N . GLU A 1 210 ? -9.367 24.734 4.234 1 92.12 210 GLU A N 1
ATOM 1627 C CA . GLU A 1 210 ? -8.773 26.062 4.406 1 92.12 210 GLU A CA 1
ATOM 1628 C C . GLU A 1 210 ? -9.289 26.734 5.676 1 92.12 210 GLU A C 1
ATOM 1630 O O . GLU A 1 210 ? -8.633 27.625 6.223 1 92.12 210 GLU A O 1
ATOM 1635 N N . LYS A 1 211 ? -10.438 26.297 6.148 1 92.19 211 LYS A N 1
ATOM 1636 C CA . LYS A 1 211 ? -11.117 26.969 7.254 1 92.19 211 LYS A CA 1
ATOM 1637 C C . LYS A 1 211 ? -10.711 26.375 8.594 1 92.19 211 LYS A C 1
ATOM 1639 O O . LYS A 1 211 ? -11.047 26.906 9.656 1 92.19 211 LYS A O 1
ATOM 1644 N N . GLY A 1 212 ? -10.047 25.234 8.539 1 92.88 212 GLY A N 1
ATOM 1645 C CA . GLY A 1 212 ? -9.727 24.531 9.773 1 92.88 212 GLY A CA 1
ATOM 1646 C C . GLY A 1 212 ? -8.234 24.328 9.969 1 92.88 212 GLY A C 1
ATOM 1647 O O . GLY A 1 212 ? -7.422 24.875 9.227 1 92.88 212 GLY A O 1
ATOM 1648 N N . PRO A 1 213 ? -7.879 23.625 11.039 1 95.94 213 PRO A N 1
ATOM 1649 C CA . PRO A 1 213 ? -6.473 23.391 11.383 1 95.94 213 PRO A CA 1
ATOM 1650 C C . PRO A 1 213 ? -5.852 22.25 10.586 1 95.94 213 PRO A C 1
ATOM 1652 O O . PRO A 1 213 ? -5.48 21.219 11.164 1 95.94 213 PRO A O 1
ATOM 1655 N N . PHE A 1 214 ? -5.754 22.469 9.32 1 96.75 214 PHE A N 1
ATOM 1656 C CA . PHE A 1 214 ? -5.184 21.469 8.414 1 96.75 214 PHE A CA 1
ATOM 1657 C C . PHE A 1 214 ? -4 22.062 7.645 1 96.75 214 PHE A C 1
ATOM 1659 O O . PHE A 1 214 ? -4.016 23.234 7.273 1 96.75 214 PHE A O 1
ATOM 1666 N N . ALA A 1 215 ? -3.01 21.234 7.422 1 95 215 ALA A N 1
ATOM 1667 C CA . ALA A 1 215 ? -1.838 21.641 6.645 1 95 215 ALA A CA 1
ATOM 1668 C C . ALA A 1 215 ? -1.265 20.453 5.871 1 95 215 ALA A C 1
ATOM 1670 O O . ALA A 1 215 ? -1.776 19.344 5.965 1 95 215 ALA A O 1
ATOM 1671 N N . ASP A 1 216 ? -0.247 20.75 5.008 1 95.31 216 ASP A N 1
ATOM 1672 C CA . ASP A 1 216 ? 0.435 19.734 4.215 1 95.31 216 ASP A CA 1
ATOM 1673 C C . ASP A 1 216 ? -0.548 18.984 3.314 1 95.31 216 ASP A C 1
ATOM 1675 O O . ASP A 1 216 ? -0.593 17.75 3.32 1 95.31 216 ASP A O 1
ATOM 1679 N N . ILE A 1 217 ? -1.321 19.75 2.65 1 97.19 217 ILE A N 1
ATOM 1680 C CA . ILE A 1 217 ? -2.385 19.172 1.83 1 97.19 217 ILE A CA 1
ATOM 1681 C C . ILE A 1 217 ? -1.799 18.641 0.524 1 97.19 217 ILE A C 1
ATOM 1683 O O . ILE A 1 217 ? -1.046 19.344 -0.157 1 97.19 217 ILE A O 1
ATOM 1687 N N . GLU A 1 218 ? -2.129 17.422 0.177 1 98.19 218 GLU A N 1
ATOM 1688 C CA . GLU A 1 218 ? -1.741 16.781 -1.073 1 98.19 218 GLU A CA 1
ATOM 1689 C C . GLU A 1 218 ? -2.953 16.172 -1.786 1 98.19 218 GLU A C 1
ATOM 1691 O O . GLU A 1 218 ? -3.828 15.594 -1.146 1 98.19 218 GLU A O 1
ATOM 1696 N N . VAL A 1 219 ? -3 16.406 -3.041 1 98.62 219 VAL A N 1
ATOM 1697 C CA . VAL A 1 219 ? -4.016 15.797 -3.898 1 98.62 219 VAL A CA 1
ATOM 1698 C C . VAL A 1 219 ? -3.342 14.953 -4.98 1 98.62 219 VAL A C 1
ATOM 1700 O O . VAL A 1 219 ? -2.418 15.422 -5.652 1 98.62 219 VAL A O 1
ATOM 1703 N N . CYS A 1 220 ? -3.793 13.719 -5.148 1 98.44 220 CYS A N 1
ATOM 1704 C CA . CYS A 1 220 ? -3.211 12.891 -6.195 1 98.44 220 CYS A CA 1
ATOM 1705 C C . CYS A 1 220 ? -4.219 11.867 -6.707 1 98.44 220 CYS A C 1
ATOM 1707 O O . CYS A 1 220 ? -5.285 11.695 -6.113 1 98.44 220 CYS A O 1
ATOM 1709 N N . GLU A 1 221 ? -3.947 11.32 -7.785 1 97.81 221 GLU A N 1
ATOM 1710 C CA . GLU A 1 221 ? -4.617 10.141 -8.32 1 97.81 221 GLU A CA 1
ATOM 1711 C C . GLU A 1 221 ? -3.609 9.094 -8.781 1 97.81 221 GLU A C 1
ATOM 1713 O O . GLU A 1 221 ? -2.527 9.438 -9.258 1 97.81 221 GLU A O 1
ATOM 1718 N N . ILE A 1 222 ? -3.969 7.875 -8.602 1 97.94 222 ILE A N 1
ATOM 1719 C CA . ILE A 1 222 ? -3.094 6.762 -8.953 1 97.94 222 ILE A CA 1
ATOM 1720 C C . ILE A 1 222 ? -3.689 5.988 -10.125 1 97.94 222 ILE A C 1
ATOM 1722 O O . ILE A 1 222 ? -4.836 5.539 -10.07 1 97.94 222 ILE A O 1
ATOM 1726 N N . LEU A 1 223 ? -2.887 5.859 -11.125 1 96.88 223 LEU A N 1
ATOM 1727 C CA . LEU A 1 223 ? -3.26 5.059 -12.289 1 96.88 223 LEU A CA 1
ATOM 1728 C C . LEU A 1 223 ? -2.436 3.777 -12.352 1 96.88 223 LEU A C 1
ATOM 1730 O O . LEU A 1 223 ? -1.256 3.773 -11.984 1 96.88 223 LEU A O 1
ATOM 1734 N N . MET A 1 224 ? -3.049 2.742 -12.758 1 97.25 224 MET A N 1
ATOM 1735 C CA . MET A 1 224 ? -2.365 1.47 -12.969 1 97.25 224 MET A CA 1
ATOM 1736 C C . MET A 1 224 ? -2.588 0.958 -14.391 1 97.25 224 MET A C 1
ATOM 1738 O O . MET A 1 224 ? -3.729 0.863 -14.844 1 97.25 224 MET A O 1
ATOM 1742 N N . ARG A 1 225 ? -1.533 0.751 -15.008 1 96.5 225 ARG A N 1
ATOM 1743 C CA . ARG A 1 225 ? -1.587 0.182 -16.359 1 96.5 225 ARG A CA 1
ATOM 1744 C C . ARG A 1 225 ? -1.076 -1.255 -16.359 1 96.5 225 ARG A C 1
ATOM 1746 O O . ARG A 1 225 ? 0.071 -1.514 -15.992 1 96.5 225 ARG A O 1
ATOM 1753 N N . ASN A 1 226 ? -1.917 -2.131 -16.812 1 97.38 226 ASN A N 1
ATOM 1754 C CA . ASN A 1 226 ? -1.538 -3.535 -16.953 1 97.38 226 ASN A CA 1
ATOM 1755 C C . ASN A 1 226 ? -0.947 -3.828 -18.328 1 97.38 226 ASN A C 1
ATOM 1757 O O . ASN A 1 226 ? -1.268 -3.146 -19.297 1 97.38 226 ASN A O 1
ATOM 1761 N N . TRP A 1 227 ? -0.11 -4.777 -18.344 1 97.69 227 TRP A N 1
ATOM 1762 C CA . TRP A 1 227 ? 0.514 -5.254 -19.578 1 97.69 227 TRP A CA 1
ATOM 1763 C C . TRP A 1 227 ? 0.172 -6.719 -19.828 1 97.69 227 TRP A C 1
ATOM 1765 O O . TRP A 1 227 ? 0.049 -7.504 -18.875 1 97.69 227 TRP A O 1
ATOM 1775 N N . LYS A 1 228 ? 0.032 -7.09 -21.047 1 95.75 228 LYS A N 1
ATOM 1776 C CA . LYS A 1 228 ? -0.118 -8.5 -21.391 1 95.75 228 LYS A CA 1
ATOM 1777 C C . LYS A 1 228 ? 1.185 -9.266 -21.172 1 95.75 228 LYS A C 1
ATOM 1779 O O . LYS A 1 228 ? 2.201 -8.969 -21.797 1 95.75 228 LYS A O 1
ATOM 1784 N N . PRO A 1 229 ? 1.16 -10.25 -20.281 1 95.69 229 PRO A N 1
ATOM 1785 C CA . PRO A 1 229 ? 2.412 -10.898 -19.891 1 95.69 229 PRO A CA 1
ATOM 1786 C C . PRO A 1 229 ? 2.848 -11.977 -20.891 1 95.69 229 PRO A C 1
ATOM 1788 O O . PRO A 1 229 ? 2.975 -13.148 -20.531 1 95.69 229 PRO A O 1
ATOM 1791 N N . VAL A 1 230 ? 3.049 -11.57 -22.109 1 92.88 230 VAL A N 1
ATOM 1792 C CA . VAL A 1 230 ? 3.574 -12.422 -23.172 1 92.88 230 VAL A CA 1
ATOM 1793 C C . VAL A 1 230 ? 4.938 -11.898 -23.625 1 92.88 230 VAL A C 1
ATOM 1795 O O . VAL A 1 230 ? 5.031 -10.82 -24.219 1 92.88 230 VAL A O 1
ATOM 1798 N N . ALA A 1 231 ? 5.965 -12.703 -23.422 1 92.19 231 ALA A N 1
ATOM 1799 C CA . ALA A 1 231 ? 7.352 -12.266 -23.516 1 92.19 231 ALA A CA 1
ATOM 1800 C C . ALA A 1 231 ? 7.664 -11.734 -24.922 1 92.19 231 ALA A C 1
ATOM 1802 O O . ALA A 1 231 ? 8.344 -10.719 -25.062 1 92.19 231 ALA A O 1
ATOM 1803 N N . ASP A 1 232 ? 7.207 -12.383 -25.953 1 90.25 232 ASP A N 1
ATOM 1804 C CA . ASP A 1 232 ? 7.586 -12.031 -27.328 1 90.25 232 ASP A CA 1
ATOM 1805 C C . ASP A 1 232 ? 6.578 -11.062 -27.938 1 90.25 232 ASP A C 1
ATOM 1807 O O . ASP A 1 232 ? 6.73 -10.648 -29.094 1 90.25 232 ASP A O 1
ATOM 1811 N N . ARG A 1 233 ? 5.57 -10.688 -27.25 1 92.38 233 ARG A N 1
ATOM 1812 C CA . ARG A 1 233 ? 4.562 -9.727 -27.688 1 92.38 233 ARG A CA 1
ATOM 1813 C C . ARG A 1 233 ? 4.125 -8.828 -26.531 1 92.38 233 ARG A C 1
ATOM 1815 O O . ARG A 1 233 ? 2.928 -8.656 -26.297 1 92.38 233 ARG A O 1
ATOM 1822 N N . LEU A 1 234 ? 5.109 -8.477 -25.828 1 93.31 234 LEU A N 1
ATOM 1823 C CA . LEU A 1 234 ? 4.867 -7.652 -24.641 1 93.31 234 LEU A CA 1
ATOM 1824 C C . LEU A 1 234 ? 4.324 -6.285 -25.047 1 93.31 234 LEU A C 1
ATOM 1826 O O . LEU A 1 234 ? 4.938 -5.57 -25.828 1 93.31 234 LEU A O 1
ATOM 1830 N N . ARG A 1 235 ? 3.178 -5.91 -24.547 1 94.25 235 ARG A N 1
ATOM 1831 C CA . ARG A 1 235 ? 2.531 -4.633 -24.828 1 94.25 235 ARG A CA 1
ATOM 1832 C C . ARG A 1 235 ? 1.519 -4.277 -23.75 1 94.25 235 ARG A C 1
ATOM 1834 O O . ARG A 1 235 ? 1.008 -5.164 -23.062 1 94.25 235 ARG A O 1
ATOM 1841 N N . PRO A 1 236 ? 1.194 -3.016 -23.578 1 94.44 236 PRO A N 1
ATOM 1842 C CA . PRO A 1 236 ? 0.141 -2.65 -22.625 1 94.44 236 PRO A CA 1
ATOM 1843 C C . PRO A 1 236 ? -1.223 -3.221 -23.016 1 94.44 236 PRO A C 1
ATOM 1845 O O . PRO A 1 236 ? -1.501 -3.422 -24.188 1 94.44 236 PRO A O 1
ATOM 1848 N N . GLU A 1 237 ? -1.996 -3.512 -21.984 1 95.06 237 GLU A N 1
ATOM 1849 C CA . GLU A 1 237 ? -3.398 -3.82 -22.25 1 95.06 237 GLU A CA 1
ATOM 1850 C C . GLU A 1 237 ? -4.117 -2.629 -22.891 1 95.06 237 GLU A C 1
ATOM 1852 O O . GLU A 1 237 ? -3.814 -1.478 -22.562 1 95.06 237 GLU A O 1
ATOM 1857 N N . ASP A 1 238 ? -5.074 -2.891 -23.672 1 91.12 238 ASP A N 1
ATOM 1858 C CA . ASP A 1 238 ? -5.77 -1.854 -24.422 1 91.12 238 ASP A CA 1
ATOM 1859 C C . ASP A 1 238 ? -6.641 -0.998 -23.516 1 91.12 238 ASP A C 1
ATOM 1861 O O . ASP A 1 238 ? -6.773 0.209 -23.719 1 91.12 238 ASP A O 1
ATOM 1865 N N . ARG A 1 239 ? -7.211 -1.666 -22.562 1 90.19 239 ARG A N 1
ATOM 1866 C CA . ARG A 1 239 ? -8.117 -0.976 -21.656 1 90.19 239 ARG A CA 1
ATOM 1867 C C . ARG A 1 239 ? -7.555 -0.934 -20.234 1 90.19 239 ARG A C 1
ATOM 1869 O O . ARG A 1 239 ? -6.801 -1.823 -19.844 1 90.19 239 ARG A O 1
ATOM 1876 N N . MET A 1 240 ? -7.773 0.132 -19.594 1 88.38 240 MET A N 1
ATOM 1877 C CA . MET A 1 240 ? -7.43 0.228 -18.172 1 88.38 240 MET A CA 1
ATOM 1878 C C . MET A 1 240 ? -8.508 0.99 -17.406 1 88.38 240 MET A C 1
ATOM 1880 O O . MET A 1 240 ? -9.227 1.807 -17.984 1 88.38 240 MET A O 1
ATOM 1884 N N . ASN A 1 241 ? -8.75 0.546 -16.141 1 88.31 241 ASN A N 1
ATOM 1885 C CA . ASN A 1 241 ? -9.445 1.464 -15.242 1 88.31 241 ASN A CA 1
ATOM 1886 C C . ASN A 1 241 ? -8.586 2.68 -14.906 1 88.31 241 ASN A C 1
ATOM 1888 O O . ASN A 1 241 ? -7.684 2.596 -14.07 1 88.31 241 ASN A O 1
ATOM 1892 N N . ALA A 1 242 ? -8.852 3.725 -15.539 1 88.88 242 ALA A N 1
ATOM 1893 C CA . ALA A 1 242 ? -7.973 4.891 -15.453 1 88.88 242 ALA A CA 1
ATOM 1894 C C . ALA A 1 242 ? -8.164 5.629 -14.133 1 88.88 242 ALA A C 1
ATOM 1896 O O . ALA A 1 242 ? -7.48 5.344 -13.148 1 88.88 242 ALA A O 1
ATOM 1897 N N . HIS A 1 243 ? -9.258 6.426 -14.109 1 92.81 243 HIS A N 1
ATOM 1898 C CA . HIS A 1 243 ? -9.531 7.195 -12.906 1 92.81 243 HIS A CA 1
ATOM 1899 C C . HIS A 1 243 ? -10.375 6.395 -11.922 1 92.81 243 HIS A C 1
ATOM 1901 O O . HIS A 1 243 ? -11.461 5.914 -12.266 1 92.81 243 HIS A O 1
ATOM 1907 N N . THR A 1 244 ? -9.828 6.215 -10.703 1 95.31 244 THR A N 1
ATOM 1908 C CA . THR A 1 244 ? -10.547 5.461 -9.688 1 95.31 244 THR A CA 1
ATOM 1909 C C . THR A 1 244 ? -10.922 6.363 -8.508 1 95.31 244 THR A C 1
ATOM 1911 O O . THR A 1 244 ? -11.641 5.938 -7.602 1 95.31 244 THR A O 1
ATOM 1914 N N . GLY A 1 245 ? -10.469 7.559 -8.422 1 97.19 245 GLY A N 1
ATOM 1915 C CA . GLY A 1 245 ? -10.734 8.531 -7.371 1 97.19 245 GLY A CA 1
ATOM 1916 C C . GLY A 1 245 ? -9.562 9.445 -7.098 1 97.19 245 GLY A C 1
ATOM 1917 O O . GLY A 1 245 ? -8.438 9.156 -7.496 1 97.19 245 GLY A O 1
ATOM 1918 N N . PHE A 1 246 ? -9.93 10.547 -6.52 1 98.56 246 PHE A N 1
ATOM 1919 C CA . PHE A 1 246 ? -8.898 11.453 -6.031 1 98.56 246 PHE A CA 1
ATOM 1920 C C . PHE A 1 246 ? -8.594 11.18 -4.562 1 98.56 246 PHE A C 1
ATOM 1922 O O . PHE A 1 246 ? -9.508 11.008 -3.754 1 98.56 246 PHE A O 1
ATOM 1929 N N . LEU A 1 247 ? -7.348 11.078 -4.301 1 98.88 247 LEU A N 1
ATOM 1930 C CA . LEU A 1 247 ? -6.891 10.945 -2.924 1 98.88 247 LEU A CA 1
ATOM 1931 C C . LEU A 1 247 ? -6.383 12.281 -2.391 1 98.88 247 LEU A C 1
ATOM 1933 O O . LEU A 1 247 ? -5.613 12.977 -3.064 1 98.88 247 LEU A O 1
ATOM 1937 N N . ILE A 1 248 ? -6.859 12.656 -1.23 1 98.94 248 ILE A N 1
ATOM 1938 C CA . ILE A 1 248 ? -6.391 13.859 -0.546 1 98.94 248 ILE A CA 1
ATOM 1939 C C . ILE A 1 248 ? -5.836 13.484 0.828 1 98.94 248 ILE A C 1
ATOM 1941 O O . ILE A 1 248 ? -6.465 12.727 1.571 1 98.94 248 ILE A O 1
ATOM 1945 N N . PHE A 1 249 ? -4.684 13.93 1.117 1 98.88 249 PHE A N 1
ATOM 1946 C CA . PHE A 1 249 ? -4.09 13.727 2.434 1 98.88 249 PHE A CA 1
ATOM 1947 C C . PHE A 1 249 ? -3.699 15.055 3.062 1 98.88 249 PHE A C 1
ATOM 1949 O O . PHE A 1 249 ? -3.303 15.984 2.359 1 98.88 249 PHE A O 1
ATOM 1956 N N . CYS A 1 250 ? -3.797 15.172 4.352 1 98.56 250 CYS A N 1
ATOM 1957 C CA . CYS A 1 250 ? -3.326 16.328 5.094 1 98.56 250 CYS A CA 1
ATOM 1958 C C . CYS A 1 250 ? -3.055 15.977 6.551 1 98.56 250 CYS A C 1
ATOM 1960 O O . CYS A 1 250 ? -3.207 14.82 6.949 1 98.56 250 CYS A O 1
ATOM 1962 N N . ARG A 1 251 ? -2.553 16.938 7.281 1 98.31 251 ARG A N 1
ATOM 1963 C CA . ARG A 1 251 ? -2.203 16.766 8.688 1 98.31 251 ARG A CA 1
ATOM 1964 C C . ARG A 1 251 ? -3.016 17.688 9.578 1 98.31 251 ARG A C 1
ATOM 1966 O O . ARG A 1 251 ? -3.355 18.812 9.172 1 98.31 251 ARG A O 1
ATOM 1973 N N . HIS A 1 252 ? -3.35 17.25 10.75 1 98 252 HIS A N 1
ATOM 1974 C CA . HIS A 1 252 ? -3.854 18.141 11.789 1 98 252 HIS A CA 1
ATOM 1975 C C . HIS A 1 252 ? -2.771 19.109 12.25 1 98 252 HIS A C 1
ATOM 1977 O O . HIS A 1 252 ? -1.777 18.703 12.852 1 98 252 HIS A O 1
ATOM 1983 N N . GLN A 1 253 ? -2.965 20.344 11.977 1 95.5 253 GLN A N 1
ATOM 1984 C CA . GLN A 1 253 ? -1.938 21.344 12.25 1 95.5 253 GLN A CA 1
ATOM 1985 C C . GLN A 1 253 ? -2.561 22.672 12.664 1 95.5 253 GLN A C 1
ATOM 1987 O O . GLN A 1 253 ? -3.34 23.266 11.914 1 95.5 253 GLN A O 1
ATOM 1992 N N . GLU A 1 254 ? -2.107 23.109 13.82 1 91 254 GLU A N 1
ATOM 1993 C CA . GLU A 1 254 ? -2.465 24.469 14.195 1 91 254 GLU A CA 1
ATOM 1994 C C . GLU A 1 254 ? -1.927 25.484 13.188 1 91 254 GLU A C 1
ATOM 1996 O O . GLU A 1 254 ? -0.799 25.344 12.711 1 91 254 GLU A O 1
ATOM 2001 N N . ARG A 1 255 ? -2.768 26.469 12.945 1 87.81 255 ARG A N 1
ATOM 2002 C CA . ARG A 1 255 ? -2.359 27.5 12 1 87.81 255 ARG A CA 1
ATOM 2003 C C . ARG A 1 255 ? -2.307 28.859 12.672 1 87.81 255 ARG A C 1
ATOM 2005 O O . ARG A 1 255 ? -3.068 29.141 13.602 1 87.81 255 ARG A O 1
ATOM 2012 N N . SER A 1 256 ? -1.333 29.641 12.25 1 86.25 256 SER A N 1
ATOM 2013 C CA . SER A 1 256 ? -1.205 31 12.75 1 86.25 256 SER A CA 1
ATOM 2014 C C . SER A 1 256 ? -0.977 31.984 11.602 1 86.25 256 SER A C 1
ATOM 2016 O O . SER A 1 256 ? -0.419 31.625 10.562 1 86.25 256 SER A O 1
ATOM 2018 N N . ALA A 1 257 ? -1.446 33.156 11.836 1 83.62 257 ALA A N 1
ATOM 2019 C CA . ALA A 1 257 ? -1.208 34.219 10.867 1 83.62 257 ALA A CA 1
ATOM 2020 C C . ALA A 1 257 ? 0.286 34.469 10.672 1 83.62 257 ALA A C 1
ATOM 2022 O O . ALA A 1 257 ? 0.735 34.75 9.562 1 83.62 257 ALA A O 1
ATOM 2023 N N . ASP A 1 258 ? 0.946 34.281 11.734 1 85.56 258 ASP A N 1
ATOM 2024 C CA . ASP A 1 258 ? 2.387 34.531 11.695 1 85.56 258 ASP A CA 1
ATOM 2025 C C . ASP A 1 258 ? 3.076 33.562 10.727 1 85.56 258 ASP A C 1
ATOM 2027 O O . ASP A 1 258 ? 3.98 33.969 9.992 1 85.56 258 ASP A O 1
ATOM 2031 N N . PHE A 1 259 ? 2.734 32.375 10.758 1 89.75 259 PHE A N 1
ATOM 2032 C CA . PHE A 1 259 ? 3.305 31.391 9.836 1 89.75 259 PHE A CA 1
ATOM 2033 C C . PHE A 1 259 ? 3 31.781 8.391 1 89.75 259 PHE A C 1
ATOM 2035 O O . PHE A 1 259 ? 3.885 31.734 7.535 1 89.75 259 PHE A O 1
ATOM 2042 N N . GLU A 1 260 ? 1.832 32.188 8.086 1 80.81 260 GLU A N 1
ATOM 2043 C CA . GLU A 1 260 ? 1.414 32.531 6.738 1 80.81 260 GLU A CA 1
ATOM 2044 C C . GLU A 1 260 ? 2.113 33.812 6.258 1 80.81 260 GLU A C 1
ATOM 2046 O O . GLU A 1 260 ? 2.459 33.938 5.078 1 80.81 260 GLU A O 1
ATOM 2051 N N . TYR A 1 261 ? 2.258 34.688 7.207 1 79.62 261 TYR A N 1
ATOM 2052 C CA . TYR A 1 261 ? 2.877 35.969 6.867 1 79.62 261 TYR A CA 1
ATOM 2053 C C . TYR A 1 261 ? 4.371 35.812 6.621 1 79.62 261 TYR A C 1
ATOM 2055 O O . TYR A 1 261 ? 4.988 36.625 5.93 1 79.62 261 TYR A O 1
ATOM 2063 N N . SER A 1 262 ? 4.891 34.812 7.145 1 80.31 262 SER A N 1
ATOM 2064 C CA . SER A 1 262 ? 6.324 34.562 7.027 1 80.31 262 SER A CA 1
ATOM 2065 C C . SER A 1 262 ? 6.668 33.844 5.727 1 80.31 262 SER A C 1
ATOM 2067 O O . SER A 1 262 ? 7.844 33.656 5.418 1 80.31 262 SER A O 1
ATOM 2069 N N . ARG A 1 263 ? 5.684 33.5 4.93 1 78.38 263 ARG A N 1
ATOM 2070 C CA . ARG A 1 263 ? 5.906 32.844 3.646 1 78.38 263 ARG A CA 1
ATOM 2071 C C . ARG A 1 263 ? 6.285 33.844 2.57 1 78.38 263 ARG A C 1
ATOM 2073 O O . ARG A 1 263 ? 5.559 34.812 2.336 1 78.38 263 ARG A O 1
ATOM 2080 N N . PRO A 1 264 ? 7.504 33.656 2.1 1 74.5 264 PRO A N 1
ATOM 2081 C CA . PRO A 1 264 ? 7.77 34.5 0.938 1 74.5 264 PRO A CA 1
ATOM 2082 C C . PRO A 1 264 ? 6.887 34.156 -0.26 1 74.5 264 PRO A C 1
ATOM 2084 O O . PRO A 1 264 ? 6.797 33 -0.646 1 74.5 264 PRO A O 1
ATOM 2087 N N . LEU A 1 265 ? 6.02 35.062 -0.549 1 74.56 265 LEU A N 1
ATOM 2088 C CA . LEU A 1 265 ? 5.105 34.781 -1.641 1 74.56 265 LEU A CA 1
ATOM 2089 C C . LEU A 1 265 ? 5.531 35.469 -2.924 1 74.56 265 LEU A C 1
ATOM 2091 O O . LEU A 1 265 ? 5.832 36.656 -2.91 1 74.56 265 LEU A O 1
ATOM 2095 N N . GLY A 1 266 ? 5.738 34.594 -3.893 1 73.06 266 GLY A N 1
ATOM 2096 C CA . GLY A 1 266 ? 5.855 35.219 -5.207 1 73.06 266 GLY A CA 1
ATOM 2097 C C . GLY A 1 266 ? 4.57 35.875 -5.672 1 73.06 266 GLY A C 1
ATOM 2098 O O . GLY A 1 266 ? 3.582 35.906 -4.938 1 73.06 266 GLY A O 1
ATOM 2099 N N . THR A 1 267 ? 4.672 36.531 -6.836 1 75.31 267 THR A N 1
ATOM 2100 C CA . THR A 1 267 ? 3.525 37.25 -7.359 1 75.31 267 THR A CA 1
ATOM 2101 C C . THR A 1 267 ? 2.309 36.344 -7.477 1 75.31 267 THR A C 1
ATOM 2103 O O . THR A 1 267 ? 1.214 36.688 -7.035 1 75.31 267 THR A O 1
ATOM 2106 N N . ARG A 1 268 ? 2.477 35.188 -8.094 1 72.25 268 ARG A N 1
ATOM 2107 C CA . ARG A 1 268 ? 1.369 34.25 -8.266 1 72.25 268 ARG A CA 1
ATOM 2108 C C . ARG A 1 268 ? 0.82 33.781 -6.918 1 72.25 268 ARG A C 1
ATOM 2110 O O . ARG A 1 268 ? -0.396 33.75 -6.727 1 72.25 268 ARG A O 1
ATOM 2117 N N . GLN A 1 269 ? 1.669 33.5 -6.039 1 77.5 269 GLN A N 1
ATOM 2118 C CA . GLN A 1 269 ? 1.291 33.031 -4.715 1 77.5 269 GLN A CA 1
ATOM 2119 C C . GLN A 1 269 ? 0.572 34.094 -3.914 1 77.5 269 GLN A C 1
ATOM 2121 O O . GLN A 1 269 ? -0.311 33.812 -3.109 1 77.5 269 GLN A O 1
ATOM 2126 N N . ARG A 1 270 ? 0.903 35.312 -4.125 1 78.19 270 ARG A N 1
ATOM 2127 C CA . ARG A 1 270 ? 0.236 36.406 -3.459 1 78.19 270 ARG A CA 1
ATOM 2128 C C . ARG A 1 270 ? -1.221 36.531 -3.898 1 78.19 270 ARG A C 1
ATOM 2130 O O . ARG A 1 270 ? -2.107 36.75 -3.074 1 78.19 270 ARG A O 1
ATOM 2137 N N . LYS A 1 271 ? -1.416 36.312 -5.184 1 80.88 271 LYS A N 1
ATOM 2138 C CA . LYS A 1 271 ? -2.779 36.375 -5.703 1 80.88 271 LYS A CA 1
ATOM 2139 C C . LYS A 1 271 ? -3.629 35.25 -5.141 1 80.88 271 LYS A C 1
ATOM 2141 O O . LYS A 1 271 ? -4.789 35.438 -4.785 1 80.88 271 LYS A O 1
ATOM 2146 N N . GLN A 1 272 ? -3.002 34.094 -5.09 1 77.81 272 GLN A N 1
ATOM 2147 C CA . GLN A 1 272 ? -3.699 32.938 -4.555 1 77.81 272 GLN A CA 1
ATOM 2148 C C . GLN A 1 272 ? -4.059 33.156 -3.084 1 77.81 272 GLN A C 1
ATOM 2150 O O . GLN A 1 272 ? -5.156 32.781 -2.652 1 77.81 272 GLN A O 1
ATOM 2155 N N . GLU A 1 273 ? -3.123 33.656 -2.426 1 80.19 273 GLU A N 1
ATOM 2156 C CA . GLU A 1 273 ? -3.344 33.938 -1.011 1 80.19 273 GLU A CA 1
ATOM 2157 C C . GLU A 1 273 ? -4.426 35 -0.817 1 80.19 273 GLU A C 1
ATOM 2159 O O . GLU A 1 273 ? -5.254 34.906 0.089 1 80.19 273 GLU A O 1
ATOM 2164 N N . ALA A 1 274 ? -4.387 36.031 -1.592 1 80.88 274 ALA A N 1
ATOM 2165 C CA . ALA A 1 274 ? -5.414 37.062 -1.545 1 80.88 274 ALA A CA 1
ATOM 2166 C C . ALA A 1 274 ? -6.801 36.469 -1.792 1 80.88 274 ALA A C 1
ATOM 2168 O O . ALA A 1 274 ? -7.762 36.812 -1.103 1 80.88 274 ALA A O 1
ATOM 2169 N N . ALA A 1 275 ? -6.852 35.625 -2.721 1 81.38 275 ALA A N 1
ATOM 2170 C CA . ALA A 1 275 ? -8.117 34.969 -3.037 1 81.38 275 ALA A CA 1
ATOM 2171 C C . ALA A 1 275 ? -8.602 34.125 -1.865 1 81.38 275 ALA A C 1
ATOM 2173 O O . ALA A 1 275 ? -9.797 34.125 -1.538 1 81.38 275 ALA A O 1
ATOM 2174 N N . ARG A 1 276 ? -7.719 33.406 -1.363 1 79.62 276 ARG A N 1
ATOM 2175 C CA . ARG A 1 276 ? -8.039 32.594 -0.198 1 79.62 276 ARG A CA 1
ATOM 2176 C C . ARG A 1 276 ? -8.562 33.469 0.947 1 79.62 276 ARG A C 1
ATOM 2178 O O . ARG A 1 276 ? -9.594 33.156 1.546 1 79.62 276 ARG A O 1
ATOM 2185 N N . GLN A 1 277 ? -7.906 34.5 1.259 1 79.44 277 GLN A N 1
ATOM 2186 C CA . GLN A 1 277 ? -8.305 35.406 2.334 1 79.44 277 GLN A CA 1
ATOM 2187 C C . GLN A 1 277 ? -9.68 36.031 2.064 1 79.44 277 GLN A C 1
ATOM 2189 O O . GLN A 1 277 ? -10.477 36.188 2.988 1 79.44 277 GLN A O 1
ATOM 2194 N N . ALA A 1 278 ? -9.914 36.344 0.868 1 82.94 278 ALA A N 1
ATOM 2195 C CA . ALA A 1 278 ? -11.211 36.875 0.484 1 82.94 278 ALA A CA 1
ATOM 2196 C C . ALA A 1 278 ? -12.328 35.875 0.727 1 82.94 278 ALA A C 1
ATOM 2198 O O . ALA A 1 278 ? -13.391 36.219 1.236 1 82.94 278 ALA A O 1
ATOM 2199 N N . ARG A 1 279 ? -12.062 34.656 0.42 1 80.19 279 ARG A N 1
ATOM 2200 C CA . ARG A 1 279 ? -13.047 33.594 0.63 1 80.19 279 ARG A CA 1
ATOM 2201 C C . ARG A 1 279 ? -13.297 33.375 2.117 1 80.19 279 ARG A C 1
ATOM 2203 O O . ARG A 1 279 ? -14.438 33.188 2.535 1 80.19 279 ARG A O 1
ATOM 2210 N N . LEU A 1 280 ? -12.242 33.375 2.801 1 80.56 280 LEU A N 1
ATOM 2211 C CA . LEU A 1 280 ? -12.359 33.188 4.246 1 80.56 280 LEU A CA 1
ATOM 2212 C C . LEU A 1 280 ? -13.148 34.344 4.871 1 80.56 280 LEU A C 1
ATOM 2214 O O . LEU A 1 280 ? -13.984 34.094 5.754 1 80.56 280 LEU A O 1
ATOM 2218 N N . ALA A 1 281 ? -12.859 35.5 4.477 1 81.25 281 ALA A N 1
ATOM 2219 C CA . ALA A 1 281 ? -13.562 36.688 4.969 1 81.25 281 ALA A CA 1
ATOM 2220 C C . ALA A 1 281 ? -15.055 36.594 4.633 1 81.25 281 ALA A C 1
ATOM 2222 O O . ALA A 1 281 ? -15.898 36.938 5.461 1 81.25 281 ALA A O 1
ATOM 2223 N N . GLU A 1 282 ? -15.367 36.156 3.492 1 80.06 282 GLU A N 1
ATOM 2224 C CA . GLU A 1 282 ? -16.75 36.031 3.059 1 80.06 282 GLU A CA 1
ATOM 2225 C C . GLU A 1 282 ? -17.5 34.969 3.867 1 80.06 282 GLU A C 1
ATOM 2227 O O . GLU A 1 282 ? -18.688 35.094 4.141 1 80.06 282 GLU A O 1
ATOM 2232 N N . SER A 1 283 ? -16.766 33.969 4.238 1 74.56 283 SER A N 1
ATOM 2233 C CA . SER A 1 283 ? -17.391 32.875 4.965 1 74.56 283 SER A CA 1
ATOM 2234 C C . SER A 1 283 ? -17.438 33.156 6.465 1 74.56 283 SER A C 1
ATOM 2236 O O . SER A 1 283 ? -18.125 32.469 7.207 1 74.56 283 SER A O 1
ATOM 2238 N N . GLY A 1 284 ? -16.703 34.188 6.984 1 71.06 284 GLY A N 1
ATOM 2239 C CA . GLY A 1 284 ? -16.609 34.5 8.406 1 71.06 284 GLY A CA 1
ATOM 2240 C C . GLY A 1 284 ? -15.734 33.5 9.164 1 71.06 284 GLY A C 1
ATOM 2241 O O . GLY A 1 284 ? -15.711 33.531 10.398 1 71.06 284 GLY A O 1
ATOM 2242 N N . ALA A 1 285 ? -15.086 32.656 8.445 1 71.94 285 ALA A N 1
ATOM 2243 C CA . ALA A 1 285 ? -14.242 31.656 9.086 1 71.94 285 ALA A CA 1
ATOM 2244 C C . ALA A 1 285 ? -12.875 32.219 9.453 1 71.94 285 ALA A C 1
ATOM 2246 O O . ALA A 1 285 ? -12.328 33.062 8.719 1 71.94 285 ALA A O 1
ATOM 2247 N N . ASN A 1 286 ? -12.367 32 10.688 1 68.38 286 ASN A N 1
ATOM 2248 C CA . ASN A 1 286 ? -11.008 32.312 11.125 1 68.38 286 ASN A CA 1
ATOM 2249 C C . ASN A 1 286 ? -10.203 31.062 11.438 1 68.38 286 ASN A C 1
ATOM 2251 O O . ASN A 1 286 ? -10.367 30.469 12.5 1 68.38 286 ASN A O 1
ATOM 2255 N N . PRO A 1 287 ? -9.414 30.672 10.492 1 68.38 287 PRO A N 1
ATOM 2256 C CA . PRO A 1 287 ? -8.695 29.406 10.695 1 68.38 287 PRO A CA 1
ATOM 2257 C C . PRO A 1 287 ? -7.691 29.484 11.844 1 68.38 287 PRO A C 1
ATOM 2259 O O . PRO A 1 287 ? -7.133 28.453 12.242 1 68.38 287 PRO A O 1
ATOM 2262 N N . TYR A 1 288 ? -7.461 30.734 12.367 1 65.19 288 TYR A N 1
ATOM 2263 C CA . TYR A 1 288 ? -6.477 30.938 13.422 1 65.19 288 TYR A CA 1
ATOM 2264 C C . TYR A 1 288 ? -7.137 30.938 14.797 1 65.19 288 TYR A C 1
ATOM 2266 O O . TYR A 1 288 ? -6.465 31.109 15.812 1 65.19 288 TYR A O 1
ATOM 2274 N N . ASP A 1 289 ? -8.484 30.984 14.836 1 55.91 289 ASP A N 1
ATOM 2275 C CA . ASP A 1 289 ? -9.234 31.094 16.094 1 55.91 289 ASP A CA 1
ATOM 2276 C C . ASP A 1 289 ? -9.203 29.781 16.859 1 55.91 289 ASP A C 1
ATOM 2278 O O . ASP A 1 289 ? -9.539 28.734 16.312 1 55.91 289 ASP A O 1
ATOM 2282 N N . ASP A 1 290 ? -8.344 29.812 17.875 1 50.47 290 ASP A N 1
ATOM 2283 C CA . ASP A 1 290 ? -8.398 28.734 18.859 1 50.47 290 ASP A CA 1
ATOM 2284 C C . ASP A 1 290 ? -9.789 28.625 19.484 1 50.47 290 ASP A C 1
ATOM 2286 O O . ASP A 1 290 ? -10.438 29.641 19.75 1 50.47 290 ASP A O 1
ATOM 2290 N N . GLY A 1 291 ? -10.664 27.938 19.141 1 42.91 291 GLY A N 1
ATOM 2291 C CA . GLY A 1 291 ? -11.93 27.75 19.828 1 42.91 291 GLY A CA 1
ATOM 2292 C C . GLY A 1 291 ? -11.859 28.125 21.297 1 42.91 291 GLY A C 1
ATOM 2293 O O . GLY A 1 291 ? -11.258 27.406 22.094 1 42.91 291 GLY A O 1
ATOM 2294 N N . GLU A 1 292 ? -11.742 29.359 21.672 1 37.91 292 GLU A N 1
ATOM 2295 C CA . GLU A 1 292 ? -11.961 29.734 23.078 1 37.91 292 GLU A CA 1
ATOM 2296 C C . GLU A 1 292 ? -13.242 29.109 23.609 1 37.91 292 GLU A C 1
ATOM 2298 O O . GLU A 1 292 ? -14.305 29.234 23 1 37.91 292 GLU A O 1
ATOM 2303 N N . THR A 1 293 ? -13.156 28.094 24.438 1 35.84 293 THR A N 1
ATOM 2304 C CA . THR A 1 293 ? -14.227 27.703 25.344 1 35.84 293 THR A CA 1
ATOM 2305 C C . THR A 1 293 ? -14.812 28.922 26.047 1 35.84 293 THR A C 1
ATOM 2307 O O . THR A 1 293 ? -14.07 29.75 26.594 1 35.84 293 THR A O 1
ATOM 2310 N N . ALA A 1 294 ? -16.016 29.422 25.828 1 39.41 294 ALA A N 1
ATOM 2311 C CA . ALA A 1 294 ? -16.859 30.328 26.594 1 39.41 294 ALA A CA 1
ATOM 2312 C C . ALA A 1 294 ? -16.797 30 28.094 1 39.41 294 ALA A C 1
ATOM 2314 O O . ALA A 1 294 ? -17.234 28.938 28.531 1 39.41 294 ALA A O 1
ATOM 2315 N N . GLY A 1 295 ? -15.633 30.281 28.797 1 27.34 295 GLY A N 1
ATOM 2316 C CA . GLY A 1 295 ? -15.781 30.266 30.234 1 27.34 295 GLY A CA 1
ATOM 2317 C C . GLY A 1 295 ? -17.062 30.906 30.719 1 27.34 295 GLY A C 1
ATOM 2318 O O . GLY A 1 295 ? -17.484 31.938 30.172 1 27.34 295 GLY A O 1
ATOM 2319 N N . ASP A 1 296 ? -18.016 30.047 31.172 1 30.84 296 ASP A N 1
ATOM 2320 C CA . ASP A 1 296 ? -19.188 30.453 31.938 1 30.84 296 ASP A CA 1
ATOM 2321 C C . ASP A 1 296 ? -18.828 31.531 32.938 1 30.84 296 ASP A C 1
ATOM 2323 O O . ASP A 1 296 ? -17.953 31.344 33.812 1 30.84 296 ASP A O 1
ATOM 2327 N N . ASP A 1 297 ? -18.906 32.75 32.562 1 25.89 297 ASP A N 1
ATOM 2328 C CA . ASP A 1 297 ? -19.062 33.844 33.531 1 25.89 297 ASP A CA 1
ATOM 2329 C C . ASP A 1 297 ? -20.172 33.531 34.531 1 25.89 297 ASP A C 1
ATOM 2331 O O . ASP A 1 297 ? -21.344 33.469 34.156 1 25.89 297 ASP A O 1
ATOM 2335 N N . GLU A 1 298 ? -20.109 32.375 35.469 1 22.53 298 GLU A N 1
ATOM 2336 C CA . GLU A 1 298 ? -20.609 32.781 36.781 1 22.53 298 GLU A CA 1
ATOM 2337 C C . GLU A 1 298 ? -19.641 33.719 37.5 1 22.53 298 GLU A C 1
ATOM 2339 O O . GLU A 1 298 ? -18.422 33.562 37.375 1 22.53 298 GLU A O 1
ATOM 2344 N N . MET B 1 1 ? 3.613 16.781 25.453 1 92.88 1 MET B N 1
ATOM 2345 C CA . MET B 1 1 ? 5.055 16.859 25.234 1 92.88 1 MET B CA 1
ATOM 2346 C C . MET B 1 1 ? 5.496 15.852 24.172 1 92.88 1 MET B C 1
ATOM 2348 O O . MET B 1 1 ? 4.965 14.742 24.109 1 92.88 1 MET B O 1
ATOM 2352 N N . ILE B 1 2 ? 6.422 16.266 23.391 1 96.81 2 ILE B N 1
ATOM 2353 C CA . ILE B 1 2 ? 7.035 15.383 22.406 1 96.81 2 ILE B CA 1
ATOM 2354 C C . ILE B 1 2 ? 8.211 14.641 23.031 1 96.81 2 ILE B C 1
ATOM 2356 O O . ILE B 1 2 ? 9.195 15.258 23.453 1 96.81 2 ILE B O 1
ATOM 2360 N N . PRO B 1 3 ? 8.148 13.367 23.094 1 96.94 3 PRO B N 1
ATOM 2361 C CA . PRO B 1 3 ? 9.227 12.625 23.75 1 96.94 3 PRO B CA 1
ATOM 2362 C C . PRO B 1 3 ? 10.555 12.727 22.984 1 96.94 3 PRO B C 1
ATOM 2364 O O . PRO B 1 3 ? 10.562 12.727 21.75 1 96.94 3 PRO B O 1
ATOM 2367 N N . TYR B 1 4 ? 11.648 12.781 23.719 1 97.31 4 TYR B N 1
ATOM 2368 C CA . TYR B 1 4 ? 12.953 12.641 23.094 1 97.31 4 TYR B CA 1
ATOM 2369 C C . TYR B 1 4 ? 13.078 11.297 22.391 1 97.31 4 TYR B C 1
ATOM 2371 O O . TYR B 1 4 ? 12.547 10.289 22.859 1 97.31 4 TYR B O 1
ATOM 2379 N N . GLY B 1 5 ? 13.766 11.32 21.281 1 96.81 5 GLY B N 1
ATOM 2380 C CA . GLY B 1 5 ? 13.867 10.125 20.469 1 96.81 5 GLY B CA 1
ATOM 2381 C C . GLY B 1 5 ? 12.875 10.102 19.312 1 96.81 5 GLY B C 1
ATOM 2382 O O . GLY B 1 5 ? 13.023 9.32 18.375 1 96.81 5 GLY B O 1
ATOM 2383 N N . SER B 1 6 ? 11.891 10.992 19.359 1 97.19 6 SER B N 1
ATOM 2384 C CA . SER B 1 6 ? 10.891 11.055 18.297 1 97.19 6 SER B CA 1
ATOM 2385 C C . SER B 1 6 ? 11.5 11.586 17 1 97.19 6 SER B C 1
ATOM 2387 O O . SER B 1 6 ? 12.406 12.43 17.031 1 97.19 6 SER B O 1
ATOM 2389 N N . LEU B 1 7 ? 11.094 10.992 15.945 1 97.81 7 LEU B N 1
ATOM 2390 C CA . LEU B 1 7 ? 11.438 11.555 14.648 1 97.81 7 LEU B CA 1
ATOM 2391 C C . LEU B 1 7 ? 10.484 12.68 14.273 1 97.81 7 LEU B C 1
ATOM 2393 O O . LEU B 1 7 ? 9.281 12.453 14.086 1 97.81 7 LEU B O 1
ATOM 2397 N N . VAL B 1 8 ? 10.984 13.883 14.141 1 97.94 8 VAL B N 1
ATOM 2398 C CA . VAL B 1 8 ? 10.172 15.086 14.008 1 97.94 8 VAL B CA 1
ATOM 2399 C C . VAL B 1 8 ? 10.352 15.68 12.617 1 97.94 8 VAL B C 1
ATOM 2401 O O . VAL B 1 8 ? 11.469 15.734 12.094 1 97.94 8 VAL B O 1
ATOM 2404 N N . VAL B 1 9 ? 9.266 16.078 11.969 1 97.62 9 VAL B N 1
ATOM 2405 C CA . VAL B 1 9 ? 9.281 16.859 10.742 1 97.62 9 VAL B CA 1
ATOM 2406 C C . VAL B 1 9 ? 9.133 18.344 11.07 1 97.62 9 VAL B C 1
ATOM 2408 O O . VAL B 1 9 ? 8.141 18.766 11.664 1 97.62 9 VAL B O 1
ATOM 2411 N N . TYR B 1 10 ? 10.102 19.109 10.742 1 96.5 10 TYR B N 1
ATOM 2412 C CA . TYR B 1 10 ? 10.062 20.562 10.859 1 96.5 10 TYR B CA 1
ATOM 2413 C C . TYR B 1 10 ? 9.688 21.219 9.531 1 96.5 10 TYR B C 1
ATOM 2415 O O . TYR B 1 10 ? 10.359 21.016 8.523 1 96.5 10 TYR B O 1
ATOM 2423 N N . VAL B 1 11 ? 8.625 21.938 9.531 1 95.81 11 VAL B N 1
ATOM 2424 C CA . VAL B 1 11 ? 8.18 22.609 8.312 1 95.81 11 VAL B CA 1
ATOM 2425 C C . VAL B 1 11 ? 8.383 24.125 8.453 1 95.81 11 VAL B C 1
ATOM 2427 O O . VAL B 1 11 ? 7.82 24.75 9.359 1 95.81 11 VAL B O 1
ATOM 2430 N N . THR B 1 12 ? 9.141 24.703 7.598 1 93.56 12 THR B N 1
ATOM 2431 C CA . THR B 1 12 ? 9.414 26.125 7.629 1 93.56 12 THR B CA 1
ATOM 2432 C C . THR B 1 12 ? 8.398 26.891 6.777 1 93.56 12 THR B C 1
ATOM 2434 O O . THR B 1 12 ? 7.824 26.328 5.844 1 93.56 12 THR B O 1
ATOM 2437 N N . PRO B 1 13 ? 8.156 28.125 7.141 1 90.31 13 PRO B N 1
ATOM 2438 C CA . PRO B 1 13 ? 7.23 28.922 6.328 1 90.31 13 PRO B CA 1
ATOM 2439 C C . PRO B 1 13 ? 7.785 29.234 4.941 1 90.31 13 PRO B C 1
ATOM 2441 O O . PRO B 1 13 ? 7.02 29.516 4.016 1 90.31 13 PRO B O 1
ATOM 2444 N N . ASN B 1 14 ? 9.078 29.219 4.879 1 84.69 14 ASN B N 1
ATOM 2445 C CA . ASN B 1 14 ? 9.703 29.484 3.586 1 84.69 14 ASN B CA 1
ATOM 2446 C C . ASN B 1 14 ? 9.547 28.297 2.643 1 84.69 14 ASN B C 1
ATOM 2448 O O . ASN B 1 14 ? 10.312 27.328 2.711 1 84.69 14 ASN B O 1
ATOM 2452 N N . LYS B 1 15 ? 8.633 28.359 1.695 1 81.62 15 LYS B N 1
ATOM 2453 C CA . LYS B 1 15 ? 8.406 27.375 0.641 1 81.62 15 LYS B CA 1
ATOM 2454 C C . LYS B 1 15 ? 8 26.016 1.227 1 81.62 15 LYS B C 1
ATOM 2456 O O . LYS B 1 15 ? 8.188 24.984 0.589 1 81.62 15 LYS B O 1
ATOM 2461 N N . ASP B 1 16 ? 7.59 26.016 2.453 1 88 16 ASP B N 1
ATOM 2462 C CA . ASP B 1 16 ? 7.148 24.797 3.131 1 88 16 ASP B CA 1
ATOM 2463 C C . ASP B 1 16 ? 8.234 23.734 3.094 1 88 16 ASP B C 1
ATOM 2465 O O . ASP B 1 16 ? 7.941 22.547 2.871 1 88 16 ASP B O 1
ATOM 2469 N N . ARG B 1 17 ? 9.453 24.219 3.293 1 91.88 17 ARG B N 1
ATOM 2470 C CA . ARG B 1 17 ? 10.547 23.266 3.344 1 91.88 17 ARG B CA 1
ATOM 2471 C C . ARG B 1 17 ? 10.414 22.344 4.551 1 91.88 17 ARG B C 1
ATOM 2473 O O . ARG B 1 17 ? 10.039 22.781 5.637 1 91.88 17 ARG B O 1
ATOM 2480 N N . ARG B 1 18 ? 10.773 21.094 4.309 1 94.75 18 ARG B N 1
ATOM 2481 C CA . ARG B 1 18 ? 10.617 20.062 5.336 1 94.75 18 ARG B CA 1
ATOM 2482 C C . ARG B 1 18 ? 11.969 19.484 5.734 1 94.75 18 ARG B C 1
ATOM 2484 O O . ARG B 1 18 ? 12.781 19.141 4.875 1 94.75 18 ARG B O 1
ATOM 2491 N N . TYR B 1 19 ? 12.211 19.438 7 1 95.5 19 TYR B N 1
ATOM 2492 C CA . TYR B 1 19 ? 13.383 18.781 7.57 1 95.5 19 TYR B CA 1
ATOM 2493 C C . TYR B 1 19 ? 12.969 17.688 8.547 1 95.5 19 TYR B C 1
ATOM 2495 O O . TYR B 1 19 ? 12.109 17.891 9.398 1 95.5 19 TYR B O 1
ATOM 2503 N N . ILE B 1 20 ? 13.555 16.516 8.391 1 97.19 20 ILE B N 1
ATOM 2504 C CA . ILE B 1 20 ? 13.234 15.391 9.273 1 97.19 20 ILE B CA 1
ATOM 2505 C C . ILE B 1 20 ? 14.438 15.07 10.156 1 97.19 20 ILE B C 1
ATOM 2507 O O . ILE B 1 20 ? 15.508 14.711 9.648 1 97.19 20 ILE B O 1
ATOM 2511 N N . LYS B 1 21 ? 14.273 15.188 11.453 1 96.25 21 LYS B N 1
ATOM 2512 C CA . LYS B 1 21 ? 15.359 14.945 12.398 1 96.25 21 LYS B CA 1
ATOM 2513 C C . LYS B 1 21 ? 14.852 14.281 13.672 1 96.25 21 LYS B C 1
ATOM 2515 O O . LYS B 1 21 ? 13.711 14.5 14.086 1 96.25 21 LYS B O 1
ATOM 2520 N N . ARG B 1 22 ? 15.711 13.562 14.266 1 97.44 22 ARG B N 1
ATOM 2521 C CA . ARG B 1 22 ? 15.414 12.992 15.578 1 97.44 22 ARG B CA 1
ATOM 2522 C C . ARG B 1 22 ? 15.57 14.039 16.672 1 97.44 22 ARG B C 1
ATOM 2524 O O . ARG B 1 22 ? 16.562 14.773 16.719 1 97.44 22 ARG B O 1
ATOM 2531 N N . LEU B 1 23 ? 14.578 14.133 17.5 1 97.88 23 LEU B N 1
ATOM 2532 C CA . LEU B 1 23 ? 14.664 15.031 18.656 1 97.88 23 LEU B CA 1
ATOM 2533 C C . LEU B 1 23 ? 15.539 14.43 19.75 1 97.88 23 LEU B C 1
ATOM 2535 O O . LEU B 1 23 ? 15.188 13.406 20.344 1 97.88 23 LEU B O 1
ATOM 2539 N N . GLU B 1 24 ? 16.641 15.016 20 1 97.25 24 GLU B N 1
ATOM 2540 C CA . GLU B 1 24 ? 17.578 14.547 21.031 1 97.25 24 GLU B CA 1
ATOM 2541 C C . GLU B 1 24 ? 17.828 15.625 22.078 1 97.25 24 GLU B C 1
ATOM 2543 O O . GLU B 1 24 ? 17.922 16.812 21.75 1 97.25 24 GLU B O 1
ATOM 2548 N N . GLU B 1 25 ? 17.922 15.133 23.297 1 96.5 25 GLU B N 1
ATOM 2549 C CA . GLU B 1 25 ? 18.188 16.062 24.375 1 96.5 25 GLU B CA 1
ATOM 2550 C C . GLU B 1 25 ? 19.516 16.797 24.156 1 96.5 25 GLU B C 1
ATOM 2552 O O . GLU B 1 25 ? 20.531 16.188 23.844 1 96.5 25 GLU B O 1
ATOM 2557 N N . GLY B 1 26 ? 19.469 18.078 24.234 1 95.06 26 GLY B N 1
ATOM 2558 C CA . GLY B 1 26 ? 20.672 18.891 24.141 1 95.06 26 GLY B CA 1
ATOM 2559 C C . GLY B 1 26 ? 21.094 19.188 22.719 1 95.06 26 GLY B C 1
ATOM 2560 O O . GLY B 1 26 ? 22.047 19.922 22.469 1 95.06 26 GLY B O 1
ATOM 2561 N N . GLN B 1 27 ? 20.375 18.641 21.719 1 96.06 27 GLN B N 1
ATOM 2562 C CA . GLN B 1 27 ? 20.703 18.875 20.312 1 96.06 27 GLN B CA 1
ATOM 2563 C C . GLN B 1 27 ? 19.688 19.812 19.656 1 96.06 27 GLN B C 1
ATOM 2565 O O . GLN B 1 27 ? 18.641 19.359 19.188 1 96.06 27 GLN B O 1
ATOM 2570 N N . ASP B 1 28 ? 20.078 20.969 19.547 1 96.75 28 ASP B N 1
ATOM 2571 C CA . ASP B 1 28 ? 19.219 21.984 18.938 1 96.75 28 ASP B CA 1
ATOM 2572 C C . ASP B 1 28 ? 19.234 21.875 17.406 1 96.75 28 ASP B C 1
ATOM 2574 O O . ASP B 1 28 ? 20.156 21.297 16.828 1 96.75 28 ASP B O 1
ATOM 2578 N N . TRP B 1 29 ? 18.188 22.359 16.766 1 94.75 29 TRP B N 1
ATOM 2579 C CA . TRP B 1 29 ? 18.125 22.406 15.312 1 94.75 29 TRP B CA 1
ATOM 2580 C C . TRP B 1 29 ? 18.562 23.781 14.805 1 94.75 29 TRP B C 1
ATOM 2582 O O . TRP B 1 29 ? 17.984 24.797 15.164 1 94.75 29 TRP B O 1
ATOM 2592 N N . HIS B 1 30 ? 19.609 23.797 14.023 1 93.38 30 HIS B N 1
ATOM 2593 C CA . HIS B 1 30 ? 20.156 25.016 13.461 1 93.38 30 HIS B CA 1
ATOM 2594 C C . HIS B 1 30 ? 19.781 25.172 11.992 1 93.38 30 HIS B C 1
ATOM 2596 O O . HIS B 1 30 ? 19.891 24.219 11.211 1 93.38 30 HIS B O 1
ATOM 2602 N N . SER B 1 31 ? 19.266 26.375 11.609 1 89.75 31 SER B N 1
ATOM 2603 C CA . SER B 1 31 ? 18.891 26.625 10.227 1 89.75 31 SER B CA 1
ATOM 2604 C C . SER B 1 31 ? 19.031 28.109 9.883 1 89.75 31 SER B C 1
ATOM 2606 O O . SER B 1 31 ? 19.359 28.922 10.75 1 89.75 31 SER B O 1
ATOM 2608 N N . ASN B 1 32 ? 18.766 28.406 8.609 1 89 32 ASN B N 1
ATOM 2609 C CA . ASN B 1 32 ? 18.766 29.797 8.18 1 89 32 ASN B CA 1
ATOM 2610 C C . ASN B 1 32 ? 17.625 30.578 8.812 1 89 32 ASN B C 1
ATOM 2612 O O . ASN B 1 32 ? 17.688 31.812 8.906 1 89 32 ASN B O 1
ATOM 2616 N N . ASP B 1 33 ? 16.625 29.906 9.383 1 90 33 ASP B N 1
ATOM 2617 C CA . ASP B 1 33 ? 15.477 30.547 10.031 1 90 33 ASP B CA 1
ATOM 2618 C C . ASP B 1 33 ? 15.727 30.734 11.523 1 90 33 ASP B C 1
ATOM 2620 O O . ASP B 1 33 ? 14.828 31.141 12.258 1 90 33 ASP B O 1
ATOM 2624 N N . GLY B 1 34 ? 16.953 30.359 11.938 1 93.12 34 GLY B N 1
ATOM 2625 C CA . GLY B 1 34 ? 17.297 30.453 13.352 1 93.12 34 GLY B CA 1
ATOM 2626 C C . GLY B 1 34 ? 17.5 29.109 14.016 1 93.12 34 GLY B C 1
ATOM 2627 O O . GLY B 1 34 ? 17.625 28.094 13.336 1 93.12 34 GLY B O 1
ATOM 2628 N N . VAL B 1 35 ? 17.578 29.25 15.32 1 96.31 35 VAL B N 1
ATOM 2629 C CA . VAL B 1 35 ? 17.844 28.062 16.125 1 96.31 35 VAL B CA 1
ATOM 2630 C C . VAL B 1 35 ? 16.578 27.656 16.875 1 96.31 35 VAL B C 1
ATOM 2632 O O . VAL B 1 35 ? 15.891 28.5 17.453 1 96.31 35 VAL B O 1
ATOM 2635 N N . LEU B 1 36 ? 16.281 26.438 16.812 1 96.44 36 LEU B N 1
ATOM 2636 C CA . LEU B 1 36 ? 15.188 25.859 17.594 1 96.44 36 LEU B CA 1
ATOM 2637 C C . LEU B 1 36 ? 15.727 24.938 18.672 1 96.44 36 LEU B C 1
ATOM 2639 O O . LEU B 1 36 ? 16.359 23.922 18.375 1 96.44 36 LEU B O 1
ATOM 2643 N N . SER B 1 37 ? 15.508 25.312 19.922 1 96.12 37 SER B N 1
ATOM 2644 C CA . SER B 1 37 ? 16.031 24.5 21.016 1 96.12 37 SER B CA 1
ATOM 2645 C C . SER B 1 37 ? 15.297 23.172 21.109 1 96.12 37 SER B C 1
ATOM 2647 O O . SER B 1 37 ? 14.078 23.109 20.922 1 96.12 37 SER B O 1
ATOM 2649 N N . ALA B 1 38 ? 16.031 22.125 21.469 1 97.44 38 ALA B N 1
ATOM 2650 C CA . ALA B 1 38 ? 15.445 20.797 21.672 1 97.44 38 ALA B CA 1
ATOM 2651 C C . ALA B 1 38 ? 14.422 20.828 22.797 1 97.44 38 ALA B C 1
ATOM 2653 O O . ALA B 1 38 ? 13.391 20.156 22.734 1 97.44 38 ALA B O 1
ATOM 2654 N N . GLU B 1 39 ? 14.703 21.609 23.766 1 97.44 39 GLU B N 1
ATOM 2655 C CA . GLU B 1 39 ? 13.805 21.719 24.906 1 97.44 39 GLU B CA 1
ATOM 2656 C C . GLU B 1 39 ? 12.469 22.328 24.5 1 97.44 39 GLU B C 1
ATOM 2658 O O . GLU B 1 39 ? 11.414 21.891 24.938 1 97.44 39 GLU B O 1
ATOM 2663 N N . ALA B 1 40 ? 12.531 23.359 23.75 1 97.44 40 ALA B N 1
ATOM 2664 C CA . ALA B 1 40 ? 11.312 24.016 23.297 1 97.44 40 ALA B CA 1
ATOM 2665 C C . ALA B 1 40 ? 10.445 23.047 22.484 1 97.44 40 ALA B C 1
ATOM 2667 O O . ALA B 1 40 ? 9.219 23.047 22.625 1 97.44 40 ALA B O 1
ATOM 2668 N N . VAL B 1 41 ? 11.078 22.281 21.656 1 97.69 41 VAL B N 1
ATOM 2669 C CA . VAL B 1 41 ? 10.352 21.297 20.844 1 97.69 41 VAL B CA 1
ATOM 2670 C C . VAL B 1 41 ? 9.781 20.219 21.75 1 97.69 41 VAL B C 1
ATOM 2672 O O . VAL B 1 41 ? 8.625 19.828 21.609 1 97.69 41 VAL B O 1
ATOM 2675 N N . HIS B 1 42 ? 10.594 19.75 22.672 1 98.12 42 HIS B N 1
ATOM 2676 C CA . HIS B 1 42 ? 10.156 18.734 23.625 1 98.12 42 HIS B CA 1
ATOM 2677 C C . HIS B 1 42 ? 8.914 19.188 24.375 1 98.12 42 HIS B C 1
ATOM 2679 O O . HIS B 1 42 ? 8.016 18.391 24.641 1 98.12 42 HIS B O 1
ATOM 2685 N N . ASP B 1 43 ? 8.82 20.453 24.734 1 97.5 43 ASP B N 1
ATOM 2686 C CA . ASP B 1 43 ? 7.738 20.984 25.547 1 97.5 43 ASP B CA 1
ATOM 2687 C C . ASP B 1 43 ? 6.488 21.234 24.703 1 97.5 43 ASP B C 1
ATOM 2689 O O . ASP B 1 43 ? 5.398 21.438 25.25 1 97.5 43 ASP B O 1
ATOM 2693 N N . ALA B 1 44 ? 6.617 21.219 23.406 1 97 44 ALA B N 1
ATOM 2694 C CA . ALA B 1 44 ? 5.5 21.453 22.5 1 97 44 ALA B CA 1
ATOM 2695 C C . ALA B 1 44 ? 4.727 20.172 22.234 1 97 44 ALA B C 1
ATOM 2697 O O . ALA B 1 44 ? 4.965 19.141 22.875 1 97 44 ALA B O 1
ATOM 2698 N N . SER B 1 45 ? 3.691 20.328 21.438 1 96.31 45 SER B N 1
ATOM 2699 C CA . SER B 1 45 ? 2.912 19.188 20.969 1 96.31 45 SER B CA 1
ATOM 2700 C C . SER B 1 45 ? 2.99 19.047 19.453 1 96.31 45 SER B C 1
ATOM 2702 O O . SER B 1 45 ? 3.104 20.047 18.734 1 96.31 45 SER B O 1
ATOM 2704 N N . PHE B 1 46 ? 2.992 17.812 19.016 1 97.31 46 PHE B N 1
ATOM 2705 C CA . PHE B 1 46 ? 2.855 17.672 17.562 1 97.31 46 PHE B CA 1
ATOM 2706 C C . PHE B 1 46 ? 1.641 18.422 17.062 1 97.31 46 PHE B C 1
ATOM 2708 O O . PHE B 1 46 ? 0.594 18.453 17.703 1 97.31 46 PHE B O 1
ATOM 2715 N N . GLY B 1 47 ? 1.781 18.953 15.859 1 97 47 GLY B N 1
ATOM 2716 C CA . GLY B 1 47 ? 0.693 19.734 15.289 1 97 47 GLY B CA 1
ATOM 2717 C C . GLY B 1 47 ? 0.692 21.188 15.742 1 97 47 GLY B C 1
ATOM 2718 O O . GLY B 1 47 ? -0.215 21.953 15.406 1 97 47 GLY B O 1
ATOM 2719 N N . SER B 1 48 ? 1.671 21.578 16.5 1 96.38 48 SER B N 1
ATOM 2720 C CA . SER B 1 48 ? 1.788 22.953 16.953 1 96.38 48 SER B CA 1
ATOM 2721 C C . SER B 1 48 ? 2.902 23.688 16.219 1 96.38 48 SER B C 1
ATOM 2723 O O . SER B 1 48 ? 3.502 23.141 15.289 1 96.38 48 SER B O 1
ATOM 2725 N N . GLU B 1 49 ? 3.1 24.906 16.578 1 95.81 49 GLU B N 1
ATOM 2726 C CA . GLU B 1 49 ? 4.195 25.734 16.078 1 95.81 49 GLU B CA 1
ATOM 2727 C C . GLU B 1 49 ? 5.152 26.125 17.203 1 95.81 49 GLU B C 1
ATOM 2729 O O . GLU B 1 49 ? 4.719 26.422 18.312 1 95.81 49 GLU B O 1
ATOM 2734 N N . VAL B 1 50 ? 6.402 26.031 16.891 1 96.69 50 VAL B N 1
ATOM 2735 C CA . VAL B 1 50 ? 7.441 26.469 17.812 1 96.69 50 VAL B CA 1
ATOM 2736 C C . VAL B 1 50 ? 8.289 27.562 17.172 1 96.69 50 VAL B C 1
ATOM 2738 O O . VAL B 1 50 ? 8.594 27.5 15.984 1 96.69 50 VAL B O 1
ATOM 2741 N N . ARG B 1 51 ? 8.688 28.516 17.922 1 96 51 ARG B N 1
ATOM 2742 C CA . ARG B 1 51 ? 9.391 29.672 17.359 1 96 51 ARG B CA 1
ATOM 2743 C C . ARG B 1 51 ? 10.898 29.516 17.516 1 96 51 ARG B C 1
ATOM 2745 O O . ARG B 1 51 ? 11.375 29.047 18.547 1 96 51 ARG B O 1
ATOM 2752 N N . THR B 1 52 ? 11.586 29.969 16.516 1 95.94 52 THR B N 1
ATOM 2753 C CA . THR B 1 52 ? 13.047 29.953 16.547 1 95.94 52 THR B CA 1
ATOM 2754 C C . THR B 1 52 ? 13.578 31.172 17.281 1 95.94 52 THR B C 1
ATOM 2756 O O . THR B 1 52 ? 12.805 32.031 17.734 1 95.94 52 THR B O 1
ATOM 2759 N N . SER B 1 53 ? 14.938 31.25 17.422 1 95.56 53 SER B N 1
ATOM 2760 C CA . SER B 1 53 ? 15.617 32.406 18.031 1 95.56 53 SER B CA 1
ATOM 2761 C C . SER B 1 53 ? 15.352 33.688 17.25 1 95.56 53 SER B C 1
ATOM 2763 O O . SER B 1 53 ? 15.492 34.781 17.797 1 95.56 53 SER B O 1
ATOM 2765 N N . LEU B 1 54 ? 14.992 33.531 15.992 1 94.5 54 LEU B N 1
ATOM 2766 C CA . LEU B 1 54 ? 14.672 34.719 15.164 1 94.5 54 LEU B CA 1
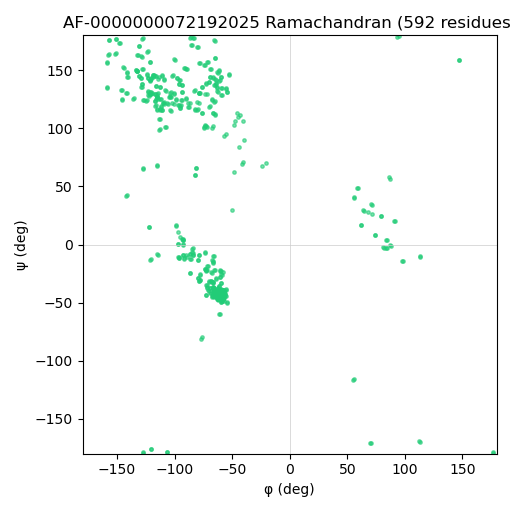ATOM 2767 C C . LEU B 1 54 ? 13.172 34.938 15.133 1 94.5 54 LEU B C 1
ATOM 2769 O O . LEU B 1 54 ? 12.672 35.656 14.25 1 94.5 54 LEU B O 1
ATOM 2773 N N . ASP B 1 55 ? 12.375 34.25 15.953 1 94.19 55 ASP B N 1
ATOM 2774 C CA . ASP B 1 55 ? 10.93 34.375 16.141 1 94.19 55 ASP B CA 1
ATOM 2775 C C . ASP B 1 55 ? 10.172 33.906 14.898 1 94.19 55 ASP B C 1
ATOM 2777 O O . ASP B 1 55 ? 9.133 34.5 14.547 1 94.19 55 ASP B O 1
ATOM 2781 N N . ILE B 1 56 ? 10.781 33.031 14.227 1 93.81 56 ILE B N 1
ATOM 2782 C CA . ILE B 1 56 ? 10.125 32.438 13.07 1 93.81 56 ILE B CA 1
ATOM 2783 C C . ILE B 1 56 ? 9.352 31.188 13.516 1 93.81 56 ILE B C 1
ATOM 2785 O O . ILE B 1 56 ? 9.914 30.312 14.18 1 93.81 56 ILE B O 1
ATOM 2789 N N . PRO B 1 57 ? 8.055 31.125 13.195 1 95.38 57 PRO B N 1
ATOM 2790 C CA . PRO B 1 57 ? 7.297 29.938 13.578 1 95.38 57 PRO B CA 1
ATOM 2791 C C . PRO B 1 57 ? 7.637 28.719 12.727 1 95.38 57 PRO B C 1
ATOM 2793 O O . PRO B 1 57 ? 7.684 28.812 11.5 1 95.38 57 PRO B O 1
ATOM 2796 N N . ILE B 1 58 ? 7.926 27.609 13.367 1 96.06 58 ILE B N 1
ATOM 2797 C CA . ILE B 1 58 ? 8.18 26.328 12.719 1 96.06 58 ILE B CA 1
ATOM 2798 C C . ILE B 1 58 ? 7.094 25.328 13.109 1 96.06 58 ILE B C 1
ATOM 2800 O O . ILE B 1 58 ? 6.781 25.172 14.289 1 96.06 58 ILE B O 1
ATOM 2804 N N . ARG B 1 59 ? 6.461 24.703 12.148 1 96.69 59 ARG B N 1
ATOM 2805 C CA . ARG B 1 59 ? 5.52 23.625 12.453 1 96.69 59 ARG B CA 1
ATOM 2806 C C . ARG B 1 59 ? 6.258 22.344 12.82 1 96.69 59 ARG B C 1
ATOM 2808 O O . ARG B 1 59 ? 7.266 22 12.195 1 96.69 59 ARG B O 1
ATOM 2815 N N . VAL B 1 60 ? 5.785 21.703 13.867 1 97.31 60 VAL B N 1
ATOM 2816 C CA . VAL B 1 60 ? 6.402 20.469 14.336 1 97.31 60 VAL B CA 1
ATOM 2817 C C . VAL B 1 60 ? 5.406 19.312 14.211 1 97.31 60 VAL B C 1
ATOM 2819 O O . VAL B 1 60 ? 4.355 19.312 14.859 1 97.31 60 VAL B O 1
ATOM 2822 N N . LEU B 1 61 ? 5.766 18.297 13.414 1 97.81 61 LEU B N 1
ATOM 2823 C CA . LEU B 1 61 ? 4.918 17.141 13.156 1 97.81 61 LEU B CA 1
ATOM 2824 C C . LEU B 1 61 ? 5.672 15.836 13.414 1 97.81 61 LEU B C 1
ATOM 2826 O O . LEU B 1 61 ? 6.902 15.805 13.328 1 97.81 61 LEU B O 1
ATOM 2830 N N . GLU B 1 62 ? 4.906 14.82 13.797 1 97.81 62 GLU B N 1
ATOM 2831 C CA . GLU B 1 62 ? 5.516 13.5 13.844 1 97.81 62 GLU B CA 1
ATOM 2832 C C . GLU B 1 62 ? 5.742 12.945 12.438 1 97.81 62 GLU B C 1
ATOM 2834 O O . GLU B 1 62 ? 4.883 13.078 11.57 1 97.81 62 GLU B O 1
ATOM 2839 N N . ALA B 1 63 ? 6.895 12.32 12.242 1 98.19 63 ALA B N 1
ATOM 2840 C CA . ALA B 1 63 ? 7.176 11.734 10.938 1 98.19 63 ALA B CA 1
ATOM 2841 C C . ALA B 1 63 ? 6.25 10.547 10.664 1 98.19 63 ALA B C 1
ATOM 2843 O O . ALA B 1 63 ? 6.16 9.625 11.469 1 98.19 63 ALA B O 1
ATOM 2844 N N . THR B 1 64 ? 5.539 10.586 9.539 1 98 64 THR B N 1
ATOM 2845 C CA . THR B 1 64 ? 4.727 9.469 9.078 1 98 64 THR B CA 1
ATOM 2846 C C . THR B 1 64 ? 5.59 8.422 8.391 1 98 64 THR B C 1
ATOM 2848 O O . THR B 1 64 ? 6.777 8.648 8.148 1 98 64 THR B O 1
ATOM 2851 N N . LEU B 1 65 ? 4.988 7.258 8.117 1 98.44 65 LEU B N 1
ATOM 2852 C CA . LEU B 1 65 ? 5.699 6.27 7.312 1 98.44 65 LEU B CA 1
ATOM 2853 C C . LEU B 1 65 ? 6.117 6.863 5.969 1 98.44 65 LEU B C 1
ATOM 2855 O O . LEU B 1 65 ? 7.227 6.609 5.492 1 98.44 65 LEU B O 1
ATOM 2859 N N . HIS B 1 66 ? 5.234 7.59 5.379 1 98.5 66 HIS B N 1
ATOM 2860 C CA . HIS B 1 66 ? 5.535 8.25 4.113 1 98.5 66 HIS B CA 1
ATOM 2861 C C . HIS B 1 66 ? 6.734 9.188 4.25 1 98.5 66 HIS B C 1
ATOM 2863 O O . HIS B 1 66 ? 7.617 9.195 3.389 1 98.5 66 HIS B O 1
ATOM 2869 N N . ASP B 1 67 ? 6.793 9.969 5.348 1 98.19 67 ASP B N 1
ATOM 2870 C CA . ASP B 1 67 ? 7.926 10.844 5.625 1 98.19 67 ASP B CA 1
ATOM 2871 C C . ASP B 1 67 ? 9.219 10.047 5.781 1 98.19 67 ASP B C 1
ATOM 2873 O O . ASP B 1 67 ? 10.266 10.43 5.254 1 98.19 67 ASP B O 1
ATOM 2877 N N . ARG B 1 68 ? 9.102 8.992 6.523 1 98.19 68 ARG B N 1
ATOM 2878 C CA . ARG B 1 68 ? 10.258 8.148 6.773 1 98.19 68 ARG B CA 1
ATOM 2879 C C . ARG B 1 68 ? 10.82 7.594 5.469 1 98.19 68 ARG B C 1
ATOM 2881 O O . ARG B 1 68 ? 12.039 7.582 5.262 1 98.19 68 ARG B O 1
ATOM 2888 N N . LEU B 1 69 ? 9.977 7.188 4.629 1 98 69 LEU B N 1
ATOM 2889 C CA . LEU B 1 69 ? 10.398 6.629 3.348 1 98 69 LEU B CA 1
ATOM 2890 C C . LEU B 1 69 ? 11.062 7.695 2.484 1 98 69 LEU B C 1
ATOM 2892 O O . LEU B 1 69 ? 12.07 7.426 1.829 1 98 69 LEU B O 1
ATOM 2896 N N . LYS B 1 70 ? 10.555 8.875 2.479 1 95.94 70 LYS B N 1
ATOM 2897 C CA . LYS B 1 70 ? 11.086 9.969 1.665 1 95.94 70 LYS B CA 1
ATOM 2898 C C . LYS B 1 70 ? 12.398 10.5 2.246 1 95.94 70 LYS B C 1
ATOM 2900 O O . LYS B 1 70 ? 13.195 11.102 1.531 1 95.94 70 LYS B O 1
ATOM 2905 N N . GLY B 1 71 ? 12.594 10.227 3.51 1 96.62 71 GLY B N 1
ATOM 2906 C CA . GLY B 1 71 ? 13.727 10.828 4.199 1 96.62 71 GLY B CA 1
ATOM 2907 C C . GLY B 1 71 ? 14.93 9.914 4.277 1 96.62 71 GLY B C 1
ATOM 2908 O O . GLY B 1 71 ? 15.969 10.297 4.824 1 96.62 71 GLY B O 1
ATOM 2909 N N . LEU B 1 72 ? 14.828 8.742 3.736 1 96.69 72 LEU B N 1
ATOM 2910 C CA . LEU B 1 72 ? 15.945 7.812 3.783 1 96.69 72 LEU B CA 1
ATOM 2911 C C . LEU B 1 72 ? 17.141 8.359 3.018 1 96.69 72 LEU B C 1
ATOM 2913 O O . LEU B 1 72 ? 16.984 8.969 1.957 1 96.69 72 LEU B O 1
ATOM 2917 N N . LYS B 1 73 ? 18.297 8.172 3.598 1 95.25 73 LYS B N 1
ATOM 2918 C CA . LYS B 1 73 ? 19.516 8.469 2.836 1 95.25 73 LYS B CA 1
ATOM 2919 C C . LYS B 1 73 ? 19.641 7.555 1.621 1 95.25 73 LYS B C 1
ATOM 2921 O O . LYS B 1 73 ? 19.438 6.344 1.729 1 95.25 73 LYS B O 1
ATOM 2926 N N . ARG B 1 74 ? 19.984 8.219 0.516 1 92.44 74 ARG B N 1
ATOM 2927 C CA . ARG B 1 74 ? 19.969 7.438 -0.716 1 92.44 74 ARG B CA 1
ATOM 2928 C C . ARG B 1 74 ? 21.375 7.297 -1.294 1 92.44 74 ARG B C 1
ATOM 2930 O O . ARG B 1 74 ? 22.109 8.281 -1.399 1 92.44 74 ARG B O 1
ATOM 2937 N N . GLN B 1 75 ? 21.703 6.098 -1.588 1 88.44 75 GLN B N 1
ATOM 2938 C CA . GLN B 1 75 ? 22.891 5.797 -2.383 1 88.44 75 GLN B CA 1
ATOM 2939 C C . GLN B 1 75 ? 22.531 5.023 -3.645 1 88.44 75 GLN B C 1
ATOM 2941 O O . GLN B 1 75 ? 23.375 4.82 -4.523 1 88.44 75 GLN B O 1
ATOM 2946 N N . THR B 1 76 ? 21.344 4.539 -3.689 1 85.62 76 THR B N 1
ATOM 2947 C CA . THR B 1 76 ? 20.734 3.871 -4.836 1 85.62 76 THR B CA 1
ATOM 2948 C C . THR B 1 76 ? 19.375 4.48 -5.164 1 85.62 76 THR B C 1
ATOM 2950 O O . THR B 1 76 ? 18.859 5.289 -4.395 1 85.62 76 THR B O 1
ATOM 2953 N N . GLN B 1 77 ? 18.953 4.215 -6.371 1 84.88 77 GLN B N 1
ATOM 2954 C CA . GLN B 1 77 ? 17.578 4.594 -6.664 1 84.88 77 GLN B CA 1
ATOM 2955 C C . GLN B 1 77 ? 16.594 3.836 -5.77 1 84.88 77 GLN B C 1
ATOM 2957 O O . GLN B 1 77 ? 16.719 2.619 -5.605 1 84.88 77 GLN B O 1
ATOM 2962 N N . ILE B 1 78 ? 15.672 4.543 -5.172 1 87.69 78 ILE B N 1
ATOM 2963 C CA . ILE B 1 78 ? 14.727 3.939 -4.238 1 87.69 78 ILE B CA 1
ATOM 2964 C C . ILE B 1 78 ? 13.383 3.723 -4.93 1 87.69 78 ILE B C 1
ATOM 2966 O O . ILE B 1 78 ? 12.992 4.504 -5.797 1 87.69 78 ILE B O 1
ATOM 2970 N N . ILE B 1 79 ? 12.75 2.619 -4.508 1 96.5 79 ILE B N 1
ATOM 2971 C CA . ILE B 1 79 ? 11.375 2.391 -4.918 1 96.5 79 ILE B CA 1
ATOM 2972 C C . ILE B 1 79 ? 10.469 3.465 -4.312 1 96.5 79 ILE B C 1
ATOM 2974 O O . ILE B 1 79 ? 10.609 3.812 -3.139 1 96.5 79 ILE B O 1
ATOM 2978 N N . TYR B 1 80 ? 9.555 3.979 -5.086 1 97.06 80 TYR B N 1
ATOM 2979 C CA . TYR B 1 80 ? 8.664 5.047 -4.641 1 97.06 80 TYR B CA 1
ATOM 2980 C C . TYR B 1 80 ? 7.609 4.516 -3.684 1 97.06 80 TYR B C 1
ATOM 2982 O O . TYR B 1 80 ? 7.176 3.367 -3.801 1 97.06 80 TYR B O 1
ATOM 2990 N N . PRO B 1 81 ? 7.102 5.379 -2.83 1 98.06 81 PRO B N 1
ATOM 2991 C CA . PRO B 1 81 ? 6.125 4.957 -1.822 1 98.06 81 PRO B CA 1
ATOM 2992 C C . PRO B 1 81 ? 4.887 4.312 -2.438 1 98.06 81 PRO B C 1
ATOM 2994 O O . PRO B 1 81 ? 4.363 3.334 -1.898 1 98.06 81 PRO B O 1
ATOM 2997 N N . LYS B 1 82 ? 4.379 4.832 -3.582 1 98.12 82 LYS B N 1
ATOM 2998 C CA . LYS B 1 82 ? 3.199 4.246 -4.207 1 98.12 82 LYS B CA 1
ATOM 2999 C C . LYS B 1 82 ? 3.455 2.797 -4.613 1 98.12 82 LYS B C 1
ATOM 3001 O O . LYS B 1 82 ? 2.574 1.946 -4.492 1 98.12 82 LYS B O 1
ATOM 3006 N N . ASP B 1 83 ? 4.637 2.549 -5.098 1 98.69 83 ASP B N 1
ATOM 3007 C CA . ASP B 1 83 ? 5.008 1.192 -5.488 1 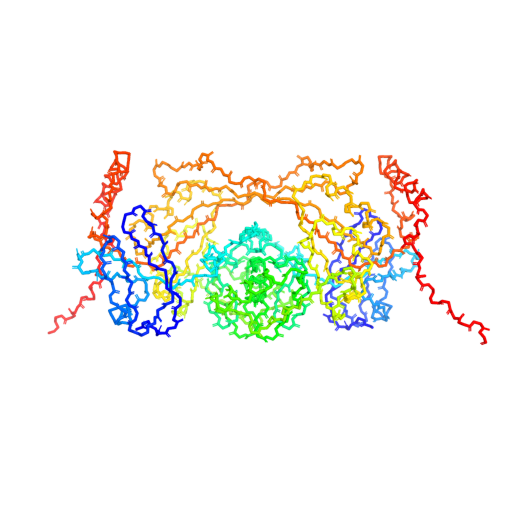98.69 83 ASP B CA 1
ATOM 3008 C C . ASP B 1 83 ? 5.238 0.313 -4.262 1 98.69 83 ASP B C 1
ATOM 3010 O O . ASP B 1 83 ? 4.816 -0.844 -4.23 1 98.69 83 ASP B O 1
ATOM 3014 N N . ILE B 1 84 ? 5.953 0.885 -3.232 1 98.81 84 ILE B N 1
ATOM 3015 C CA . ILE B 1 84 ? 6.207 0.158 -1.993 1 98.81 84 ILE B CA 1
ATOM 3016 C C . ILE B 1 84 ? 4.887 -0.306 -1.386 1 98.81 84 ILE B C 1
ATOM 3018 O O . ILE B 1 84 ? 4.758 -1.458 -0.965 1 98.81 84 ILE B O 1
ATOM 3022 N N . ALA B 1 85 ? 3.934 0.6 -1.387 1 98.88 85 ALA B N 1
ATOM 3023 C CA . ALA B 1 85 ? 2.625 0.278 -0.823 1 98.88 85 ALA B CA 1
ATOM 3024 C C . ALA B 1 85 ? 1.992 -0.908 -1.546 1 98.88 85 ALA B C 1
ATOM 3026 O O . ALA B 1 85 ? 1.554 -1.868 -0.909 1 98.88 85 ALA B O 1
ATOM 3027 N N . TYR B 1 86 ? 2.025 -0.864 -2.82 1 98.94 86 TYR B N 1
ATOM 3028 C CA . TYR B 1 86 ? 1.371 -1.905 -3.605 1 98.94 86 TYR B CA 1
ATOM 3029 C C . TYR B 1 86 ? 2.123 -3.227 -3.494 1 98.94 86 TYR B C 1
ATOM 3031 O O . TYR B 1 86 ? 1.511 -4.293 -3.439 1 98.94 86 TYR B O 1
ATOM 3039 N N . ILE B 1 87 ? 3.41 -3.172 -3.498 1 98.94 87 ILE B N 1
ATOM 3040 C CA . ILE B 1 87 ? 4.227 -4.367 -3.318 1 98.94 87 ILE B CA 1
ATOM 3041 C C . ILE B 1 87 ? 3.875 -5.039 -1.992 1 98.94 87 ILE B C 1
ATOM 3043 O O . ILE B 1 87 ? 3.66 -6.25 -1.94 1 98.94 87 ILE B O 1
ATOM 3047 N N . CYS B 1 88 ? 3.787 -4.238 -0.93 1 98.94 88 CYS B N 1
ATOM 3048 C CA . CYS B 1 88 ? 3.48 -4.789 0.386 1 98.94 88 CYS B CA 1
ATOM 3049 C C . CYS B 1 88 ? 2.105 -5.449 0.394 1 98.94 88 CYS B C 1
ATOM 3051 O O . CYS B 1 88 ? 1.931 -6.52 0.977 1 98.94 88 CYS B O 1
ATOM 3053 N N . LEU B 1 89 ? 1.188 -4.797 -0.279 1 98.94 89 LEU B N 1
ATOM 3054 C CA . LEU B 1 89 ? -0.151 -5.371 -0.357 1 98.94 89 LEU B CA 1
ATOM 3055 C C . LEU B 1 89 ? -0.135 -6.684 -1.137 1 98.94 89 LEU B C 1
ATOM 3057 O O . LEU B 1 89 ? -0.695 -7.684 -0.686 1 98.94 89 LEU B O 1
ATOM 3061 N N . ARG B 1 90 ? 0.542 -6.723 -2.24 1 98.88 90 ARG B N 1
ATOM 3062 C CA . ARG B 1 90 ? 0.555 -7.883 -3.123 1 98.88 90 ARG B CA 1
ATOM 3063 C C . ARG B 1 90 ? 1.278 -9.055 -2.471 1 98.88 90 ARG B C 1
ATOM 3065 O O . ARG B 1 90 ? 0.907 -10.211 -2.68 1 98.88 90 ARG B O 1
ATOM 3072 N N . LEU B 1 91 ? 2.254 -8.758 -1.649 1 98.88 91 LEU B N 1
ATOM 3073 C CA . LEU B 1 91 ? 3.016 -9.812 -0.98 1 98.88 91 LEU B CA 1
ATOM 3074 C C . LEU B 1 91 ? 2.33 -10.234 0.313 1 98.88 91 LEU B C 1
ATOM 3076 O O . LEU B 1 91 ? 2.75 -11.203 0.952 1 98.88 91 LEU B O 1
ATOM 3080 N N . GLY B 1 92 ? 1.326 -9.5 0.681 1 98.5 92 GLY B N 1
ATOM 3081 C CA . GLY B 1 92 ? 0.617 -9.812 1.911 1 98.5 92 GLY B CA 1
ATOM 3082 C C . GLY B 1 92 ? 1.421 -9.5 3.16 1 98.5 92 GLY B C 1
ATOM 3083 O O . GLY B 1 92 ? 1.369 -10.25 4.141 1 98.5 92 GLY B O 1
ATOM 3084 N N . ALA B 1 93 ? 2.227 -8.453 3.127 1 98.75 93 ALA B N 1
ATOM 3085 C CA . ALA B 1 93 ? 2.963 -8.07 4.328 1 98.75 93 ALA B CA 1
ATOM 3086 C C . ALA B 1 93 ? 2.021 -7.879 5.512 1 98.75 93 ALA B C 1
ATOM 3088 O O . ALA B 1 93 ? 1 -7.199 5.398 1 98.75 93 ALA B O 1
ATOM 3089 N N . GLY B 1 94 ? 2.387 -8.492 6.594 1 97.62 94 GLY B N 1
ATOM 3090 C CA . GLY B 1 94 ? 1.525 -8.422 7.762 1 97.62 94 GLY B CA 1
ATOM 3091 C C . GLY B 1 94 ? 2.029 -9.242 8.93 1 97.62 94 GLY B C 1
ATOM 3092 O O . GLY B 1 94 ? 3.07 -9.898 8.828 1 97.62 94 GLY B O 1
ATOM 3093 N N . PRO B 1 95 ? 1.318 -9.227 9.969 1 96 95 PRO B N 1
ATOM 3094 C CA . PRO B 1 95 ? 1.729 -9.945 11.18 1 96 95 PRO B CA 1
ATOM 3095 C C . PRO B 1 95 ? 1.911 -11.438 10.945 1 96 95 PRO B C 1
ATOM 3097 O O . PRO B 1 95 ? 1.102 -12.062 10.25 1 96 95 PRO B O 1
ATOM 3100 N N . GLY B 1 96 ? 3.008 -11.953 11.469 1 96.12 96 GLY B N 1
ATOM 3101 C CA . GLY B 1 96 ? 3.262 -13.383 11.422 1 96.12 96 GLY B CA 1
ATOM 3102 C C . GLY B 1 96 ? 3.836 -13.852 10.102 1 96.12 96 GLY B C 1
ATOM 3103 O O . GLY B 1 96 ? 4.203 -15.023 9.953 1 96.12 96 GLY B O 1
ATOM 3104 N N . ARG B 1 97 ? 3.996 -13.023 9.164 1 97.69 97 ARG B N 1
ATOM 3105 C CA . ARG B 1 97 ? 4.445 -13.414 7.836 1 97.69 97 ARG B CA 1
ATOM 3106 C C . ARG B 1 97 ? 5.953 -13.242 7.695 1 97.69 97 ARG B C 1
ATOM 3108 O O . ARG B 1 97 ? 6.523 -12.273 8.211 1 97.69 97 ARG B O 1
ATOM 3115 N N . THR B 1 98 ? 6.547 -14.148 7.016 1 98.81 98 THR B N 1
ATOM 3116 C CA . THR B 1 98 ? 7.965 -14.078 6.684 1 98.81 98 THR B CA 1
ATOM 3117 C C . THR B 1 98 ? 8.156 -13.742 5.207 1 98.81 98 THR B C 1
ATOM 3119 O O . THR B 1 98 ? 7.707 -14.477 4.332 1 98.81 98 THR B O 1
ATOM 3122 N N . ILE B 1 99 ? 8.844 -12.656 4.926 1 98.94 99 ILE B N 1
ATOM 3123 C CA . ILE B 1 99 ? 9.055 -12.211 3.553 1 98.94 99 ILE B CA 1
ATOM 3124 C C . ILE B 1 99 ? 10.547 -12.086 3.271 1 98.94 99 ILE B C 1
ATOM 3126 O O . ILE B 1 99 ? 11.289 -11.508 4.074 1 98.94 99 ILE B O 1
ATOM 3130 N N . ILE B 1 100 ? 10.984 -12.641 2.148 1 98.94 100 ILE B N 1
ATOM 3131 C CA . ILE B 1 100 ? 12.359 -12.516 1.686 1 98.94 100 ILE B CA 1
ATOM 3132 C C . ILE B 1 100 ? 12.461 -11.375 0.668 1 98.94 100 ILE B C 1
ATOM 3134 O O . ILE B 1 100 ? 11.578 -11.227 -0.187 1 98.94 100 ILE B O 1
ATOM 3138 N N . GLU B 1 101 ? 13.461 -10.617 0.774 1 98.56 101 GLU B N 1
ATOM 3139 C CA . GLU B 1 101 ? 13.805 -9.594 -0.203 1 98.56 101 GLU B CA 1
ATOM 3140 C C . GLU B 1 101 ? 15.258 -9.703 -0.636 1 98.56 101 GLU B C 1
ATOM 3142 O O . GLU B 1 101 ? 16.125 -10.078 0.159 1 98.56 101 GLU B O 1
ATOM 3147 N N . ALA B 1 102 ? 15.508 -9.438 -1.881 1 98.31 102 ALA B N 1
ATOM 3148 C CA . ALA B 1 102 ? 16.875 -9.281 -2.35 1 98.31 102 ALA B CA 1
ATOM 3149 C C . ALA B 1 102 ? 17.047 -7.977 -3.121 1 98.31 102 ALA B C 1
ATOM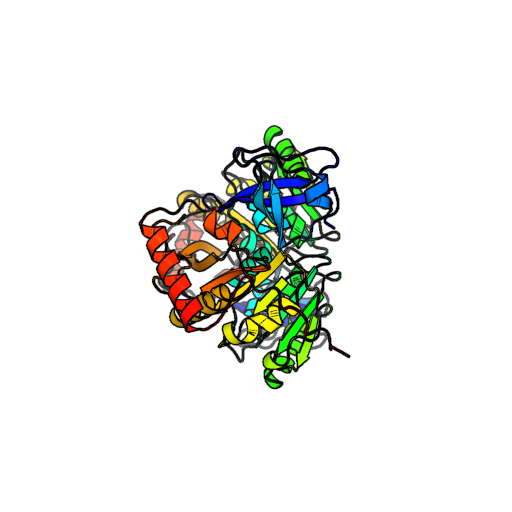 3151 O O . ALA B 1 102 ? 16.188 -7.609 -3.93 1 98.31 102 ALA B O 1
ATOM 3152 N N . GLY B 1 103 ? 18.156 -7.277 -2.885 1 95.88 103 GLY B N 1
ATOM 3153 C CA . GLY B 1 103 ? 18.391 -5.961 -3.453 1 95.88 103 GLY B CA 1
ATOM 3154 C C . GLY B 1 103 ? 17.812 -4.836 -2.615 1 95.88 103 GLY B C 1
ATOM 3155 O O . GLY B 1 103 ? 17.062 -3.994 -3.123 1 95.88 103 GLY B O 1
ATOM 3156 N N . CYS B 1 104 ? 18.203 -4.773 -1.388 1 93.62 104 CYS B N 1
ATOM 3157 C CA . CYS B 1 104 ? 17.547 -3.814 -0.503 1 93.62 104 CYS B CA 1
ATOM 3158 C C . CYS B 1 104 ? 18.078 -2.404 -0.75 1 93.62 104 CYS B C 1
ATOM 3160 O O . CYS B 1 104 ? 17.375 -1.425 -0.504 1 93.62 104 CYS B O 1
ATOM 3162 N N . GLY B 1 105 ? 19.359 -2.316 -1.271 1 95.06 105 GLY B N 1
ATOM 3163 C CA . GLY B 1 105 ? 19.891 -0.989 -1.547 1 95.06 105 GLY B CA 1
ATOM 3164 C C . GLY B 1 105 ? 19.859 -0.075 -0.336 1 95.06 105 GLY B C 1
ATOM 3165 O O . GLY B 1 105 ? 20.438 -0.396 0.705 1 95.06 105 GLY B O 1
ATOM 3166 N N . SER B 1 106 ? 19.094 0.98 -0.463 1 96.25 106 SER B N 1
ATOM 3167 C CA . SER B 1 106 ? 19 1.955 0.619 1 96.25 106 SER B CA 1
ATOM 3168 C C . SER B 1 106 ? 17.984 1.527 1.665 1 96.25 106 SER B C 1
ATOM 3170 O O . SER B 1 106 ? 17.828 2.184 2.697 1 96.25 106 SER B O 1
ATOM 3172 N N . GLY B 1 107 ? 17.25 0.511 1.441 1 97.75 107 GLY B N 1
ATOM 3173 C CA . GLY B 1 107 ? 16.328 -0.044 2.426 1 97.75 107 GLY B CA 1
ATOM 3174 C C . GLY B 1 107 ? 14.93 0.531 2.328 1 97.75 107 GLY B C 1
ATOM 3175 O O . GLY B 1 107 ? 14.18 0.521 3.307 1 97.75 107 GLY B O 1
ATOM 3176 N N . GLY B 1 108 ? 14.594 1.112 1.165 1 97.94 108 GLY B N 1
ATOM 3177 C CA . GLY B 1 108 ? 13.273 1.688 0.995 1 97.94 108 GLY B CA 1
ATOM 3178 C C . GLY B 1 108 ? 12.156 0.669 1.138 1 97.94 108 GLY B C 1
ATOM 3179 O O . GLY B 1 108 ? 11.312 0.786 2.029 1 97.94 108 GLY B O 1
ATOM 3180 N N . LEU B 1 109 ? 12.188 -0.344 0.289 1 98.62 109 LEU B N 1
ATOM 3181 C CA . LEU B 1 109 ? 11.172 -1.39 0.375 1 98.62 109 LEU B CA 1
ATOM 3182 C C . LEU B 1 109 ? 11.25 -2.117 1.713 1 98.62 109 LEU B C 1
ATOM 3184 O O . LEU B 1 109 ? 10.219 -2.439 2.312 1 98.62 109 LEU B O 1
ATOM 3188 N N . THR B 1 110 ? 12.461 -2.33 2.223 1 98.69 110 THR B N 1
ATOM 3189 C CA . THR B 1 110 ? 12.656 -2.992 3.506 1 98.69 110 THR B CA 1
ATOM 3190 C C . THR B 1 110 ? 11.922 -2.254 4.617 1 98.69 110 THR B C 1
ATOM 3192 O O . THR B 1 110 ? 11.32 -2.881 5.492 1 98.69 110 THR B O 1
ATOM 3195 N N . THR B 1 111 ? 11.945 -0.931 4.566 1 98.69 111 THR B N 1
ATOM 3196 C CA . THR B 1 111 ? 11.266 -0.103 5.559 1 98.69 111 THR B CA 1
ATOM 3197 C C . THR B 1 111 ? 9.766 -0.355 5.535 1 98.69 111 THR B C 1
ATOM 3199 O O . THR B 1 111 ? 9.148 -0.553 6.582 1 98.69 111 THR B O 1
ATOM 3202 N N . GLY B 1 112 ? 9.18 -0.369 4.324 1 98.75 112 GLY B N 1
ATOM 3203 C CA . GLY B 1 112 ? 7.758 -0.656 4.195 1 98.75 112 GLY B CA 1
ATOM 3204 C C . GLY B 1 112 ? 7.383 -2.043 4.68 1 98.75 112 GLY B C 1
ATOM 3205 O O . GLY B 1 112 ? 6.422 -2.203 5.434 1 98.75 112 GLY B O 1
ATOM 3206 N N . LEU B 1 113 ? 8.156 -3.047 4.258 1 98.88 113 LEU B N 1
ATOM 3207 C CA . LEU B 1 113 ? 7.902 -4.422 4.684 1 98.88 113 LEU B CA 1
ATOM 3208 C C . LEU B 1 113 ? 7.996 -4.547 6.199 1 98.88 113 LEU B C 1
ATOM 3210 O O . LEU B 1 113 ? 7.137 -5.164 6.828 1 98.88 113 LEU B O 1
ATOM 3214 N N . SER B 1 114 ? 9.07 -3.967 6.742 1 98.81 114 SER B N 1
ATOM 3215 C CA . SER B 1 114 ? 9.266 -4.016 8.188 1 98.81 114 SER B CA 1
ATOM 3216 C C . SER B 1 114 ? 8.078 -3.408 8.93 1 98.81 114 SER B C 1
ATOM 3218 O O . SER B 1 114 ? 7.57 -3.994 9.891 1 98.81 114 SER B O 1
ATOM 3220 N N . TRP B 1 115 ? 7.633 -2.238 8.469 1 98.56 115 TRP B N 1
ATOM 3221 C CA . TRP B 1 115 ? 6.531 -1.521 9.094 1 98.56 115 TRP B CA 1
ATOM 3222 C C . TRP B 1 115 ? 5.258 -2.363 9.086 1 98.56 115 TRP B C 1
ATOM 3224 O O . TRP B 1 115 ? 4.656 -2.602 10.133 1 98.56 115 TRP B O 1
ATOM 3234 N N . PHE B 1 116 ? 4.859 -2.93 7.988 1 98.5 116 PHE B N 1
ATOM 3235 C CA . PHE B 1 116 ? 3.57 -3.588 7.816 1 98.5 116 PHE B CA 1
ATOM 3236 C C . PHE B 1 116 ? 3.586 -4.98 8.438 1 98.5 116 PHE B C 1
ATOM 3238 O O . PHE B 1 116 ? 2.566 -5.453 8.945 1 98.5 116 PHE B O 1
ATOM 3245 N N . CYS B 1 117 ? 4.715 -5.66 8.445 1 98.19 117 CYS B N 1
ATOM 3246 C CA . CYS B 1 117 ? 4.809 -6.988 9.039 1 98.19 117 CYS B CA 1
ATOM 3247 C C . CYS B 1 117 ? 4.695 -6.914 10.562 1 98.19 117 CYS B C 1
ATOM 3249 O O . CYS B 1 117 ? 4.234 -7.859 11.203 1 98.19 117 CYS B O 1
ATOM 3251 N N . GLY B 1 118 ? 5.191 -5.801 11.109 1 96.69 118 GLY B N 1
ATOM 3252 C CA . GLY B 1 118 ? 5.09 -5.629 12.547 1 96.69 118 GLY B CA 1
ATOM 3253 C C . GLY B 1 118 ? 5.996 -6.562 13.328 1 96.69 118 GLY B C 1
ATOM 3254 O O . GLY B 1 118 ? 6.805 -7.285 12.734 1 96.69 118 GLY B O 1
ATOM 3255 N N . PRO B 1 119 ? 5.836 -6.609 14.625 1 96.56 119 PRO B N 1
ATOM 3256 C CA . PRO B 1 119 ? 6.797 -7.297 15.492 1 96.56 119 PRO B CA 1
ATOM 3257 C C . PRO B 1 119 ? 6.715 -8.82 15.367 1 96.56 119 PRO B C 1
ATOM 3259 O O . PRO B 1 119 ? 7.664 -9.523 15.734 1 96.56 119 PRO B O 1
ATOM 3262 N N . THR B 1 120 ? 5.613 -9.32 14.906 1 97.25 120 THR B N 1
ATOM 3263 C CA . THR B 1 120 ? 5.477 -10.773 14.828 1 97.25 120 THR B CA 1
ATOM 3264 C C . THR B 1 120 ? 5.824 -11.266 13.43 1 97.25 120 THR B C 1
ATOM 3266 O O . THR B 1 120 ? 5.902 -12.477 13.195 1 97.25 120 THR B O 1
ATOM 3269 N N . GLY B 1 121 ? 5.945 -10.312 12.469 1 97.88 121 GLY B N 1
ATOM 3270 C CA . GLY B 1 121 ? 6.434 -10.664 11.141 1 97.88 121 GLY B CA 1
ATOM 3271 C C . GLY B 1 121 ? 7.949 -10.664 11.047 1 97.88 121 GLY B C 1
ATOM 3272 O O . GLY B 1 121 ? 8.633 -10.273 11.992 1 97.88 121 GLY B O 1
ATOM 3273 N N . ARG B 1 122 ? 8.414 -11.156 9.906 1 98.62 122 ARG B N 1
ATOM 3274 C CA . ARG B 1 122 ? 9.852 -11.281 9.703 1 98.62 122 ARG B CA 1
ATOM 3275 C C . ARG B 1 122 ? 10.242 -10.938 8.273 1 98.62 122 ARG B C 1
ATOM 3277 O O . ARG B 1 122 ? 9.617 -11.422 7.324 1 98.62 122 ARG B O 1
ATOM 3284 N N . VAL B 1 123 ? 11.242 -10.07 8.164 1 98.88 123 VAL B N 1
ATOM 3285 C CA . VAL B 1 123 ? 11.789 -9.711 6.859 1 98.88 123 VAL B CA 1
ATOM 3286 C C . VAL B 1 123 ? 13.25 -10.133 6.777 1 98.88 123 VAL B C 1
ATOM 3288 O O . VAL B 1 123 ? 14.055 -9.789 7.648 1 98.88 123 VAL B O 1
ATOM 3291 N N . VAL B 1 124 ? 13.578 -10.906 5.82 1 98.88 124 VAL B N 1
ATOM 3292 C CA . VAL B 1 124 ? 14.969 -11.297 5.582 1 98.88 124 VAL B CA 1
ATOM 3293 C C . VAL B 1 124 ? 15.453 -10.703 4.262 1 98.88 124 VAL B C 1
ATOM 3295 O O . VAL B 1 124 ? 15.062 -11.156 3.186 1 98.88 124 VAL B O 1
ATOM 3298 N N . SER B 1 125 ? 16.312 -9.719 4.383 1 98.5 125 SER B N 1
ATOM 3299 C CA . SER B 1 125 ? 16.797 -8.984 3.221 1 98.5 125 SER B CA 1
ATOM 3300 C C . SER B 1 125 ? 18.219 -9.406 2.852 1 98.5 125 SER B C 1
ATOM 3302 O O . SER B 1 125 ? 19.109 -9.43 3.707 1 98.5 125 SER B O 1
ATOM 3304 N N . HIS B 1 126 ? 18.422 -9.773 1.606 1 98.19 126 HIS B N 1
ATOM 3305 C CA . HIS B 1 126 ? 19.719 -10.172 1.093 1 98.19 126 HIS B CA 1
ATOM 3306 C C . HIS B 1 126 ? 20.344 -9.062 0.248 1 98.19 126 HIS B C 1
ATOM 3308 O O . HIS B 1 126 ? 19.703 -8.531 -0.66 1 98.19 126 HIS B O 1
ATOM 3314 N N . GLU B 1 127 ? 21.531 -8.688 0.534 1 96.94 127 GLU B N 1
ATOM 3315 C CA . GLU B 1 127 ? 22.266 -7.648 -0.185 1 96.94 127 GLU B CA 1
ATOM 3316 C C . GLU B 1 127 ? 23.703 -8.07 -0.449 1 96.94 127 GLU B C 1
ATOM 3318 O O . GLU B 1 127 ? 24.422 -8.469 0.474 1 96.94 127 GLU B O 1
ATOM 3323 N N . ALA B 1 128 ? 24.109 -8.023 -1.71 1 96.25 128 ALA B N 1
ATOM 3324 C CA . ALA B 1 128 ? 25.438 -8.484 -2.117 1 96.25 128 ALA B CA 1
ATOM 3325 C C . ALA B 1 128 ? 26.5 -7.449 -1.777 1 96.25 128 ALA B C 1
ATOM 3327 O O . ALA B 1 128 ? 27.672 -7.797 -1.572 1 96.25 128 ALA B O 1
ATOM 3328 N N . ARG B 1 129 ? 26.172 -6.195 -1.781 1 95.69 129 ARG B N 1
ATOM 3329 C CA . ARG B 1 129 ? 27.125 -5.121 -1.499 1 95.69 129 ARG B CA 1
ATOM 3330 C C . ARG B 1 129 ? 27.078 -4.73 -0.026 1 95.69 129 ARG B C 1
ATOM 3332 O O . ARG B 1 129 ? 26.062 -4.223 0.46 1 95.69 129 ARG B O 1
ATOM 3339 N N . GLU B 1 130 ? 28.156 -4.789 0.585 1 96.06 130 GLU B N 1
ATOM 3340 C CA . GLU B 1 130 ? 28.25 -4.531 2.02 1 96.06 130 GLU B CA 1
ATOM 3341 C C . GLU B 1 130 ? 27.906 -3.082 2.346 1 96.06 130 GLU B C 1
ATOM 3343 O O . GLU B 1 130 ? 27.281 -2.803 3.367 1 96.06 130 GLU B O 1
ATOM 3348 N N . GLU B 1 131 ? 28.375 -2.232 1.509 1 96.31 131 GLU B N 1
ATOM 3349 C CA . GLU B 1 131 ? 28.125 -0.81 1.73 1 96.31 131 GLU B CA 1
ATOM 3350 C C . GLU B 1 131 ? 26.641 -0.508 1.752 1 96.31 131 GLU B C 1
ATOM 3352 O O . GLU B 1 131 ? 26.172 0.32 2.541 1 96.31 131 GLU B O 1
ATOM 3357 N N . PHE B 1 132 ? 25.859 -1.168 0.882 1 96.38 132 PHE B N 1
ATOM 3358 C CA . PHE B 1 132 ? 24.422 -0.962 0.83 1 96.38 132 PHE B CA 1
ATOM 3359 C C . PHE B 1 132 ? 23.734 -1.591 2.041 1 96.38 132 PHE B C 1
ATOM 3361 O O . PHE B 1 132 ? 22.781 -1.027 2.586 1 96.38 132 PHE B O 1
ATOM 3368 N N . MET B 1 133 ? 24.266 -2.693 2.465 1 96.19 133 MET B N 1
ATOM 3369 C CA . MET B 1 133 ? 23.734 -3.348 3.658 1 96.19 133 MET B CA 1
ATOM 3370 C C . MET B 1 133 ? 23.875 -2.445 4.879 1 96.19 133 MET B C 1
ATOM 3372 O O . MET B 1 133 ? 22.938 -2.312 5.668 1 96.19 133 MET B O 1
ATOM 3376 N N . LYS B 1 134 ? 25.016 -1.882 5.035 1 97.12 134 LYS B N 1
ATOM 3377 C CA . LYS B 1 134 ? 25.266 -0.996 6.164 1 97.12 134 LYS B CA 1
ATOM 3378 C C . LYS B 1 134 ? 24.375 0.236 6.113 1 97.12 134 LYS B C 1
ATOM 3380 O O . LYS B 1 134 ? 23.828 0.659 7.141 1 97.12 134 LYS B O 1
ATOM 3385 N N . LEU B 1 135 ? 24.266 0.738 4.93 1 97.38 135 LEU B N 1
ATOM 3386 C CA . LEU B 1 135 ? 23.391 1.894 4.758 1 97.38 135 LEU B CA 1
ATOM 3387 C C . LEU B 1 135 ? 21.953 1.544 5.109 1 97.38 135 LEU B C 1
ATOM 3389 O O . LEU B 1 135 ? 21.266 2.305 5.805 1 97.38 135 LEU B O 1
ATOM 3393 N N . ALA B 1 136 ? 21.453 0.416 4.59 1 97.81 136 ALA B N 1
ATOM 3394 C CA . ALA B 1 136 ? 20.094 -0.023 4.855 1 97.81 136 ALA B CA 1
ATOM 3395 C C . ALA B 1 136 ? 19.844 -0.173 6.355 1 97.81 136 ALA B C 1
ATOM 3397 O O . ALA B 1 136 ? 18.797 0.238 6.863 1 97.81 136 ALA B O 1
ATOM 3398 N N . ARG B 1 137 ? 20.812 -0.696 7.043 1 97.81 137 ARG B N 1
ATOM 3399 C CA . ARG B 1 137 ? 20.672 -0.872 8.484 1 97.81 137 ARG B CA 1
ATOM 3400 C C . ARG B 1 137 ? 20.547 0.473 9.195 1 97.81 137 ARG B C 1
ATOM 3402 O O . ARG B 1 137 ? 19.688 0.637 10.062 1 97.81 137 ARG B O 1
ATOM 3409 N N . ARG B 1 138 ? 21.359 1.368 8.812 1 97.88 138 ARG B N 1
ATOM 3410 C CA . ARG B 1 138 ? 21.312 2.703 9.398 1 97.88 138 ARG B CA 1
ATOM 3411 C C . ARG B 1 138 ? 19.984 3.389 9.094 1 97.88 138 ARG B C 1
ATOM 3413 O O . ARG B 1 138 ? 19.406 4.051 9.953 1 97.88 138 ARG B O 1
ATOM 3420 N N . ASN B 1 139 ? 19.547 3.207 7.875 1 98.25 139 ASN B N 1
ATOM 3421 C CA . ASN B 1 139 ? 18.297 3.811 7.453 1 98.25 139 ASN B CA 1
ATOM 3422 C C . ASN B 1 139 ? 17.109 3.227 8.219 1 98.25 139 ASN B C 1
ATOM 3424 O O . ASN B 1 139 ? 16.188 3.957 8.609 1 98.25 139 ASN B O 1
ATOM 3428 N N . LEU B 1 140 ? 17.141 1.922 8.414 1 98.44 140 LEU B N 1
ATOM 3429 C CA . LEU B 1 140 ? 16.078 1.284 9.172 1 98.44 140 LEU B CA 1
ATOM 3430 C C . LEU B 1 140 ? 16.047 1.795 10.609 1 98.44 140 LEU B C 1
ATOM 3432 O O . LEU B 1 140 ? 14.977 2.098 11.148 1 98.44 140 LEU B O 1
ATOM 3436 N N . GLU B 1 141 ? 17.188 1.921 11.164 1 97.75 141 GLU B N 1
ATOM 3437 C CA . GLU B 1 141 ? 17.281 2.455 12.516 1 97.75 141 GLU B CA 1
ATOM 3438 C C . GLU B 1 141 ? 16.781 3.893 12.586 1 97.75 141 GLU B C 1
ATOM 3440 O O . GLU B 1 141 ? 16.016 4.246 13.484 1 97.75 141 GLU B O 1
ATOM 3445 N N . TRP B 1 142 ? 17.219 4.641 11.648 1 97.75 142 TRP B N 1
ATOM 3446 C CA . TRP B 1 142 ? 16.797 6.031 11.57 1 97.75 142 TRP B CA 1
ATOM 3447 C C . TRP B 1 142 ? 15.273 6.121 11.445 1 97.75 142 TRP B C 1
ATOM 3449 O O . TRP B 1 142 ? 14.641 6.934 12.125 1 97.75 142 TRP B O 1
ATOM 3459 N N . ALA B 1 143 ? 14.672 5.211 10.672 1 97.81 143 ALA B N 1
ATOM 3460 C CA . ALA B 1 143 ? 13.242 5.223 10.391 1 97.81 143 ALA B CA 1
ATOM 3461 C C . ALA B 1 143 ? 12.445 4.641 11.562 1 97.81 143 ALA B C 1
ATOM 3463 O O . ALA B 1 143 ? 11.219 4.727 11.586 1 97.81 143 ALA B O 1
ATOM 3464 N N . GLY B 1 144 ? 13.125 4.059 12.523 1 96.56 144 GLY B N 1
ATOM 3465 C CA . GLY B 1 144 ? 12.477 3.508 13.703 1 96.56 144 GLY B CA 1
ATOM 3466 C C . GLY B 1 144 ? 11.844 2.152 13.453 1 96.56 144 GLY B C 1
ATOM 3467 O O . GLY B 1 144 ? 10.844 1.804 14.086 1 96.56 144 GLY B O 1
ATOM 3468 N N . VAL B 1 145 ? 12.352 1.418 12.445 1 97.31 145 VAL B N 1
ATOM 3469 C CA . VAL B 1 145 ? 11.898 0.062 12.141 1 97.31 145 VAL B CA 1
ATOM 3470 C C . VAL B 1 145 ? 13.109 -0.874 12.07 1 97.31 145 VAL B C 1
ATOM 3472 O O . VAL B 1 145 ? 14.211 -0.511 12.477 1 97.31 145 VAL B O 1
ATOM 3475 N N . GLY B 1 146 ? 12.93 -2.113 11.789 1 97.69 146 GLY B N 1
ATOM 3476 C CA . GLY B 1 146 ? 14.047 -2.994 11.492 1 97.69 146 GLY B CA 1
ATOM 3477 C C . GLY B 1 146 ? 14.258 -4.07 12.539 1 97.69 146 GLY B C 1
ATOM 3478 O O . GLY B 1 146 ? 15.016 -5.016 12.32 1 97.69 146 GLY B O 1
ATOM 3479 N N . ASP B 1 147 ? 13.594 -3.979 13.656 1 98 147 ASP B N 1
ATOM 3480 C CA . ASP B 1 147 ? 13.766 -5 14.68 1 98 147 ASP B CA 1
ATOM 3481 C C . ASP B 1 147 ? 13.367 -6.379 14.156 1 98 147 ASP B C 1
ATOM 3483 O O . ASP B 1 147 ? 13.875 -7.398 14.633 1 98 147 ASP B O 1
ATOM 3487 N N . ASN B 1 148 ? 12.492 -6.422 13.227 1 98.44 148 ASN B N 1
ATOM 3488 C CA . ASN B 1 148 ? 12.016 -7.672 12.641 1 98.44 148 ASN B CA 1
ATOM 3489 C C . ASN B 1 148 ? 12.711 -7.98 11.32 1 98.44 148 ASN B C 1
ATOM 3491 O O . ASN B 1 148 ? 12.211 -8.773 10.523 1 98.44 148 ASN B O 1
ATOM 3495 N N . VAL B 1 149 ? 13.883 -7.262 11.062 1 98.75 149 VAL B N 1
ATOM 3496 C CA . VAL B 1 149 ? 14.578 -7.41 9.789 1 98.75 149 VAL B CA 1
ATOM 3497 C C . VAL B 1 149 ? 15.953 -8.039 10.016 1 98.75 149 VAL B C 1
ATOM 3499 O O . VAL B 1 149 ? 16.719 -7.59 10.875 1 98.75 149 VAL B O 1
ATOM 3502 N N . GLU B 1 150 ? 16.234 -9.039 9.352 1 98.5 150 GLU B N 1
ATOM 3503 C CA . GLU B 1 150 ? 17.578 -9.586 9.219 1 98.5 150 GLU B CA 1
ATOM 3504 C C . GLU B 1 150 ? 18.188 -9.227 7.867 1 98.5 150 GLU B C 1
ATOM 3506 O O . GLU B 1 150 ? 17.672 -9.609 6.82 1 98.5 150 GLU B O 1
ATOM 3511 N N . ILE B 1 151 ? 19.203 -8.477 7.879 1 98.06 151 ILE B N 1
ATOM 3512 C CA . ILE B 1 151 ? 19.922 -8.18 6.641 1 98.06 151 ILE B CA 1
ATOM 3513 C C . ILE B 1 151 ? 21.141 -9.078 6.52 1 98.06 151 ILE B C 1
ATOM 3515 O O . ILE B 1 151 ? 22.016 -9.07 7.395 1 98.06 151 ILE B O 1
ATOM 3519 N N . VAL B 1 152 ? 21.203 -9.742 5.461 1 97.44 152 VAL B N 1
ATOM 3520 C CA . VAL B 1 152 ? 22.266 -10.727 5.254 1 97.44 152 VAL B CA 1
ATOM 3521 C C . VAL B 1 152 ? 23.141 -10.297 4.082 1 97.44 152 VAL B C 1
ATOM 3523 O O . VAL B 1 152 ? 22.641 -10.016 2.99 1 97.44 152 VAL B O 1
ATOM 3526 N N . HIS B 1 153 ? 24.438 -10.219 4.367 1 97.19 153 HIS B N 1
ATOM 3527 C CA . HIS B 1 153 ? 25.391 -10.023 3.271 1 97.19 153 HIS B CA 1
ATOM 3528 C C . HIS B 1 153 ? 25.562 -11.305 2.465 1 97.19 153 HIS B C 1
ATOM 3530 O O . HIS B 1 153 ? 26.344 -12.18 2.848 1 97.19 153 HIS B O 1
ATOM 3536 N N . ARG B 1 154 ? 24.859 -11.328 1.301 1 95.75 154 ARG B N 1
ATOM 3537 C CA . ARG B 1 154 ? 24.859 -12.562 0.53 1 95.75 154 ARG B CA 1
ATOM 3538 C C . ARG B 1 154 ? 24.5 -12.305 -0.929 1 95.75 154 ARG B C 1
ATOM 3540 O O . ARG B 1 154 ? 23.594 -11.523 -1.222 1 95.75 154 ARG B O 1
ATOM 3547 N N . ASP B 1 155 ? 25.25 -12.922 -1.771 1 95.75 155 ASP B N 1
ATOM 3548 C CA . ASP B 1 155 ? 24.859 -13.008 -3.178 1 95.75 155 ASP B CA 1
ATOM 3549 C C . ASP B 1 155 ? 23.828 -14.109 -3.393 1 95.75 155 ASP B C 1
ATOM 3551 O O . ASP B 1 155 ? 24.078 -15.273 -3.1 1 95.75 155 ASP B O 1
ATOM 3555 N N . ILE B 1 156 ? 22.703 -13.734 -3.932 1 95.88 156 ILE B N 1
ATOM 3556 C CA . ILE B 1 156 ? 21.594 -14.688 -4.027 1 95.88 156 ILE B CA 1
ATOM 3557 C C . ILE B 1 156 ? 21.891 -15.711 -5.125 1 95.88 156 ILE B C 1
ATOM 3559 O O . ILE B 1 156 ? 21.172 -16.703 -5.277 1 95.88 156 ILE B O 1
ATOM 3563 N N . ALA B 1 157 ? 22.969 -15.531 -5.91 1 96.06 157 ALA B N 1
ATOM 3564 C CA . ALA B 1 157 ? 23.469 -16.594 -6.797 1 96.06 157 ALA B CA 1
ATOM 3565 C C . ALA B 1 157 ? 23.812 -17.844 -6.008 1 96.06 157 ALA B C 1
ATOM 3567 O O . ALA B 1 157 ? 23.812 -18.953 -6.559 1 96.06 157 ALA B O 1
ATOM 3568 N N . ASP B 1 158 ? 24.078 -17.641 -4.734 1 95.38 158 ASP B N 1
ATOM 3569 C CA . ASP B 1 158 ? 24.391 -18.75 -3.842 1 95.38 158 ASP B CA 1
ATOM 3570 C C . ASP B 1 158 ? 23.125 -19.25 -3.145 1 95.38 158 ASP B C 1
ATOM 3572 O O . ASP B 1 158 ? 23.188 -20.109 -2.262 1 95.38 158 ASP B O 1
ATOM 3576 N N . GLY B 1 159 ? 22.031 -18.719 -3.488 1 96.94 159 GLY B N 1
ATOM 3577 C CA . GLY B 1 159 ? 20.781 -19.094 -2.848 1 96.94 159 GLY B CA 1
ATOM 3578 C C . GLY B 1 159 ? 20.406 -18.172 -1.696 1 96.94 159 GLY B C 1
ATOM 3579 O O . GLY B 1 159 ? 21.141 -17.234 -1.388 1 96.94 159 GLY B O 1
ATOM 3580 N N . PHE B 1 160 ? 19.297 -18.422 -1.083 1 98 160 PHE B N 1
ATOM 3581 C CA . PHE B 1 160 ? 18.812 -17.641 0.051 1 98 160 PHE B CA 1
ATOM 3582 C C . PHE B 1 160 ? 19.109 -18.359 1.364 1 98 160 PHE B C 1
ATOM 3584 O O . PHE B 1 160 ? 19.312 -19.578 1.386 1 98 160 PHE B O 1
ATOM 3591 N N . CYS B 1 161 ? 19.109 -17.594 2.482 1 97 161 CYS B N 1
ATOM 3592 C CA . CYS B 1 161 ? 19.594 -18.172 3.736 1 97 16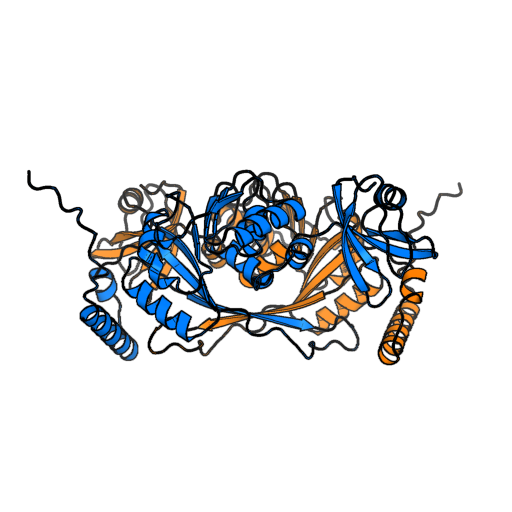1 CYS B CA 1
ATOM 3593 C C . CYS B 1 161 ? 18.453 -18.828 4.508 1 97 161 CYS B C 1
ATOM 3595 O O . CYS B 1 161 ? 18.688 -19.516 5.508 1 97 161 CYS B O 1
ATOM 3597 N N . ILE B 1 162 ? 17.266 -18.641 4.094 1 97.56 162 ILE B N 1
ATOM 3598 C CA . ILE B 1 162 ? 16.109 -19.281 4.719 1 97.56 162 ILE B CA 1
ATOM 3599 C C . ILE B 1 162 ? 15.211 -19.891 3.645 1 97.56 162 ILE B C 1
ATOM 3601 O O . ILE B 1 162 ? 15.367 -19.594 2.457 1 97.56 162 ILE B O 1
ATOM 3605 N N . ASP B 1 163 ? 14.336 -20.781 4.062 1 97.62 163 ASP B N 1
ATOM 3606 C CA . ASP B 1 163 ? 13.297 -21.344 3.209 1 97.62 163 ASP B CA 1
ATOM 3607 C C . ASP B 1 163 ? 11.922 -21.219 3.863 1 97.62 163 ASP B C 1
ATOM 3609 O O . ASP B 1 163 ? 11.773 -20.547 4.887 1 97.62 163 ASP B O 1
ATOM 3613 N N . ASN B 1 164 ? 10.945 -21.625 3.182 1 97.75 164 ASN B N 1
ATOM 3614 C CA . ASN B 1 164 ? 9.57 -21.672 3.662 1 97.75 164 ASN B CA 1
ATOM 3615 C C . ASN B 1 164 ? 9.031 -20.281 3.953 1 97.75 164 ASN B C 1
ATOM 3617 O O . ASN B 1 164 ? 8.266 -20.094 4.902 1 97.75 164 ASN B O 1
ATOM 3621 N N . ALA B 1 165 ? 9.531 -19.25 3.229 1 98.75 165 ALA B N 1
ATOM 3622 C CA . ALA B 1 165 ? 8.984 -17.906 3.361 1 98.75 165 ALA B CA 1
ATOM 3623 C C . ALA B 1 165 ? 7.598 -17.812 2.738 1 98.75 165 ALA B C 1
ATOM 3625 O O . ALA B 1 165 ? 7.254 -18.594 1.853 1 98.75 165 ALA B O 1
ATOM 3626 N N . ASP B 1 166 ? 6.844 -16.859 3.168 1 98.62 166 ASP B N 1
ATOM 3627 C CA . ASP B 1 166 ? 5.484 -16.672 2.68 1 98.62 166 ASP B CA 1
ATOM 3628 C C . ASP B 1 166 ? 5.477 -15.961 1.332 1 98.62 166 ASP B C 1
ATOM 3630 O O . ASP B 1 166 ? 4.527 -16.094 0.558 1 98.62 166 ASP B O 1
ATOM 3634 N N . ALA B 1 167 ? 6.473 -15.156 1.1 1 98.88 167 ALA B N 1
ATOM 3635 C CA . ALA B 1 167 ? 6.609 -14.398 -0.139 1 98.88 167 ALA B CA 1
ATOM 3636 C C . ALA B 1 167 ? 8.062 -14 -0.38 1 98.88 167 ALA B C 1
ATOM 3638 O O . ALA B 1 167 ? 8.891 -14.055 0.533 1 98.88 167 ALA B O 1
ATOM 3639 N N . LEU B 1 168 ? 8.367 -13.609 -1.618 1 98.94 168 LEU B N 1
ATOM 3640 C CA . LEU B 1 168 ? 9.727 -13.242 -1.996 1 98.94 168 LEU B CA 1
ATOM 3641 C C . LEU B 1 168 ? 9.711 -12.133 -3.049 1 98.94 168 LEU B C 1
ATOM 3643 O O . LEU B 1 168 ? 8.93 -12.18 -3.996 1 98.94 168 LEU B O 1
ATOM 3647 N N . PHE B 1 169 ? 10.539 -11.102 -2.844 1 98.94 169 PHE B N 1
ATOM 3648 C CA . PHE B 1 169 ? 10.641 -9.977 -3.773 1 98.94 169 PHE B CA 1
ATOM 3649 C C . PHE B 1 169 ? 12.07 -9.812 -4.262 1 98.94 169 PHE B C 1
ATOM 3651 O O . PHE B 1 169 ? 13.008 -9.75 -3.459 1 98.94 169 PHE B O 1
ATOM 3658 N N . LEU B 1 170 ? 12.211 -9.734 -5.543 1 98.75 170 LEU B N 1
ATOM 3659 C CA . LEU B 1 170 ? 13.531 -9.516 -6.125 1 98.75 170 LEU B CA 1
ATOM 3660 C C . LEU B 1 170 ? 13.609 -8.148 -6.785 1 98.75 170 LEU B C 1
ATOM 3662 O O . LEU B 1 170 ? 12.891 -7.871 -7.75 1 98.75 170 LEU B O 1
ATOM 3666 N N . ASP B 1 171 ? 14.406 -7.316 -6.324 1 97.88 171 ASP B N 1
ATOM 3667 C CA . ASP B 1 171 ? 14.781 -6.039 -6.922 1 97.88 171 ASP B CA 1
ATOM 3668 C C . ASP B 1 171 ? 16.266 -6.023 -7.297 1 97.88 171 ASP B C 1
ATOM 3670 O O . ASP B 1 171 ? 17.047 -5.293 -6.699 1 97.88 171 ASP B O 1
ATOM 3674 N N . VAL B 1 172 ? 16.625 -6.82 -8.289 1 97.31 172 VAL B N 1
ATOM 3675 C CA . VAL B 1 172 ? 18 -6.977 -8.766 1 97.31 172 VAL B CA 1
ATOM 3676 C C . VAL B 1 172 ? 18.031 -6.84 -10.289 1 97.31 172 VAL B C 1
ATOM 3678 O O . VAL B 1 172 ? 17 -6.871 -10.945 1 97.31 172 VAL B O 1
ATOM 3681 N N . ARG B 1 173 ? 19.156 -6.766 -10.867 1 95.56 173 ARG B N 1
ATOM 3682 C CA . ARG B 1 173 ? 19.344 -6.445 -12.281 1 95.56 173 ARG B CA 1
ATOM 3683 C C . ARG B 1 173 ? 18.844 -7.578 -13.164 1 95.56 173 ARG B C 1
ATOM 3685 O O . ARG B 1 173 ? 18.25 -7.336 -14.219 1 95.56 173 ARG B O 1
ATOM 3692 N N . THR B 1 174 ? 19.125 -8.852 -12.773 1 98.06 174 THR B N 1
ATOM 3693 C CA . THR B 1 174 ? 18.797 -10.008 -13.594 1 98.06 174 THR B CA 1
ATOM 3694 C C . THR B 1 174 ? 18 -11.031 -12.797 1 98.06 174 THR B C 1
ATOM 3696 O O . THR B 1 174 ? 18.453 -12.164 -12.602 1 98.06 174 THR B O 1
ATOM 3699 N N . PRO B 1 175 ? 16.812 -10.703 -12.383 1 98.5 175 PRO B N 1
ATOM 3700 C CA . PRO B 1 175 ? 16.062 -11.602 -11.5 1 98.5 175 PRO B CA 1
ATOM 3701 C C . PRO B 1 175 ? 15.82 -12.969 -12.133 1 98.5 175 PRO B C 1
ATOM 3703 O O . PRO B 1 175 ? 15.672 -13.969 -11.414 1 98.5 175 PRO B O 1
ATOM 3706 N N . TRP B 1 176 ? 15.789 -13.102 -13.477 1 98.25 176 TRP B N 1
ATOM 3707 C CA . TRP B 1 176 ? 15.5 -14.359 -14.156 1 98.25 176 TRP B CA 1
ATOM 3708 C C . TRP B 1 176 ? 16.609 -15.375 -13.914 1 98.25 176 TRP B C 1
ATOM 3710 O O . TRP B 1 176 ? 16.422 -16.578 -14.141 1 98.25 176 TRP B O 1
ATOM 3720 N N . GLU B 1 177 ? 17.719 -14.938 -13.43 1 98.06 177 GLU B N 1
ATOM 3721 C CA . GLU B 1 177 ? 18.859 -15.82 -13.203 1 98.06 177 GLU B CA 1
ATOM 3722 C C . GLU B 1 177 ? 18.734 -16.531 -11.852 1 98.06 177 GLU B C 1
ATOM 3724 O O . GLU B 1 177 ? 19.469 -17.484 -11.578 1 98.06 177 GLU B O 1
ATOM 3729 N N . TYR B 1 178 ? 17.766 -16.125 -11.031 1 98.25 178 TYR B N 1
ATOM 3730 C CA . TYR B 1 178 ? 17.734 -16.625 -9.656 1 98.25 178 TYR B CA 1
ATOM 3731 C C . TYR B 1 178 ? 16.422 -17.328 -9.359 1 98.25 178 TYR B C 1
ATOM 3733 O O . TYR B 1 178 ? 16.094 -17.562 -8.195 1 98.25 178 TYR B O 1
ATOM 3741 N N . LEU B 1 179 ? 15.672 -17.656 -10.328 1 98.25 179 LEU B N 1
ATOM 3742 C CA . LEU B 1 179 ? 14.32 -18.172 -10.164 1 98.25 179 LEU B CA 1
ATOM 3743 C C . LEU B 1 179 ? 14.336 -19.547 -9.492 1 98.25 179 LEU B C 1
ATOM 3745 O O . LEU B 1 179 ? 13.477 -19.844 -8.664 1 98.25 179 LEU B O 1
ATOM 3749 N N . ASP B 1 180 ? 15.328 -20.375 -9.82 1 96.94 180 ASP B N 1
ATOM 3750 C CA . ASP B 1 180 ? 15.43 -21.688 -9.188 1 96.94 180 ASP B CA 1
ATOM 3751 C C . ASP B 1 180 ? 15.664 -21.562 -7.688 1 96.94 180 ASP B C 1
ATOM 3753 O O . ASP B 1 180 ? 15.062 -22.297 -6.895 1 96.94 180 ASP B O 1
ATOM 3757 N N . HIS B 1 181 ? 16.547 -20.672 -7.332 1 98.12 181 HIS B N 1
ATOM 3758 C CA . HIS B 1 181 ? 16.812 -20.422 -5.922 1 98.12 181 HIS B CA 1
ATOM 3759 C C . HIS B 1 181 ? 15.578 -19.844 -5.234 1 98.12 181 HIS B C 1
ATOM 3761 O O . HIS B 1 181 ? 15.297 -20.156 -4.074 1 98.12 181 HIS B O 1
ATOM 3767 N N . ALA B 1 182 ? 14.859 -18.938 -5.926 1 98.5 182 ALA B N 1
ATOM 3768 C CA . ALA B 1 182 ? 13.672 -18.297 -5.363 1 98.5 182 ALA B CA 1
ATOM 3769 C C . ALA B 1 182 ? 12.602 -19.344 -5.023 1 98.5 182 ALA B C 1
ATOM 3771 O O . ALA B 1 182 ? 12 -19.281 -3.949 1 98.5 182 ALA B O 1
ATOM 3772 N N . VAL B 1 183 ? 12.414 -20.281 -5.891 1 97.88 183 VAL B N 1
ATOM 3773 C CA . VAL B 1 183 ? 11.398 -21.312 -5.711 1 97.88 183 VAL B CA 1
ATOM 3774 C C . VAL B 1 183 ? 11.711 -22.141 -4.461 1 97.88 183 VAL B C 1
ATOM 3776 O O . VAL B 1 183 ? 10.812 -22.453 -3.676 1 97.88 183 VAL B O 1
ATOM 3779 N N . LYS B 1 184 ? 12.953 -22.422 -4.227 1 97.62 184 LYS B N 1
ATOM 3780 C CA . LYS B 1 184 ? 13.383 -23.25 -3.102 1 97.62 184 LYS B CA 1
ATOM 3781 C C . LYS B 1 184 ? 13.219 -22.5 -1.781 1 97.62 184 LYS B C 1
ATOM 3783 O O . LYS B 1 184 ? 13.164 -23.109 -0.716 1 97.62 184 LYS B O 1
ATOM 3788 N N . ALA B 1 185 ? 13.109 -21.219 -1.841 1 98.56 185 ALA B N 1
ATOM 3789 C CA . ALA B 1 185 ? 13.164 -20.375 -0.643 1 98.56 185 ALA B CA 1
ATOM 3790 C C . ALA B 1 185 ? 11.773 -20.125 -0.08 1 98.56 185 ALA B C 1
ATOM 3792 O O . ALA B 1 185 ? 11.625 -19.641 1.044 1 98.56 185 ALA B O 1
ATOM 3793 N N . VAL B 1 186 ? 10.734 -20.516 -0.815 1 98.44 186 VAL B N 1
ATOM 3794 C CA . VAL B 1 186 ? 9.398 -20.109 -0.393 1 98.44 186 VAL B CA 1
ATOM 3795 C C . VAL B 1 186 ? 8.523 -21.344 -0.208 1 98.44 186 VAL B C 1
ATOM 3797 O O . VAL B 1 186 ? 8.867 -22.438 -0.672 1 98.44 186 VAL B O 1
ATOM 3800 N N . LYS B 1 187 ? 7.387 -21.141 0.445 1 97.38 187 LYS B N 1
ATOM 3801 C CA . LYS B 1 187 ? 6.348 -22.156 0.554 1 97.38 187 LYS B CA 1
ATOM 3802 C C . LYS B 1 187 ? 5.688 -22.422 -0.796 1 97.38 187 LYS B C 1
ATOM 3804 O O . LYS B 1 187 ? 5.617 -21.516 -1.64 1 97.38 187 LYS B O 1
ATOM 3809 N N . PRO B 1 188 ? 5.199 -23.641 -0.983 1 95.44 188 PRO B N 1
ATOM 3810 C CA . PRO B 1 188 ? 4.344 -23.844 -2.156 1 95.44 188 PRO B CA 1
ATOM 3811 C C . PRO B 1 188 ? 3.164 -22.875 -2.193 1 95.44 188 PRO B C 1
ATOM 3813 O O . PRO B 1 188 ? 2.557 -22.594 -1.156 1 95.44 188 PRO B O 1
ATOM 3816 N N . GLY B 1 189 ? 2.912 -22.281 -3.348 1 96.94 189 GLY B N 1
ATOM 3817 C CA . GLY B 1 189 ? 1.802 -21.359 -3.502 1 96.94 189 GLY B CA 1
ATOM 3818 C C . GLY B 1 189 ? 2.166 -19.922 -3.152 1 96.94 189 GLY B C 1
ATOM 3819 O O . GLY B 1 189 ? 1.349 -19.016 -3.311 1 96.94 189 GLY B O 1
ATOM 3820 N N . ALA B 1 190 ? 3.385 -19.703 -2.748 1 98.38 190 ALA B N 1
ATOM 3821 C CA . ALA B 1 190 ? 3.822 -18.391 -2.297 1 98.38 190 ALA B CA 1
ATOM 3822 C C . ALA B 1 190 ? 3.771 -17.375 -3.434 1 98.38 190 ALA B C 1
ATOM 3824 O O . ALA B 1 190 ? 3.746 -17.75 -4.609 1 98.38 190 ALA B O 1
ATOM 3825 N N . THR B 1 191 ? 3.752 -16.125 -3.029 1 98.69 191 THR B N 1
ATOM 3826 C CA . THR B 1 191 ? 3.748 -15.016 -3.982 1 98.69 191 THR B CA 1
ATOM 3827 C C . THR B 1 191 ? 5.168 -14.523 -4.246 1 98.69 191 THR B C 1
ATOM 3829 O O . THR B 1 191 ? 5.973 -14.406 -3.32 1 98.69 191 THR B O 1
ATOM 3832 N N . PHE B 1 192 ? 5.41 -14.281 -5.523 1 98.88 192 PHE B N 1
ATOM 3833 C CA . PHE B 1 192 ? 6.641 -13.625 -5.938 1 98.88 192 PHE B CA 1
ATOM 3834 C C . PHE B 1 192 ? 6.355 -12.219 -6.461 1 98.88 192 PHE B C 1
ATOM 3836 O O . PHE B 1 192 ? 5.324 -11.984 -7.098 1 98.88 192 PHE B O 1
ATOM 3843 N N . GLY B 1 193 ? 7.258 -11.328 -6.211 1 98.94 193 GLY B N 1
ATOM 3844 C CA . GLY B 1 193 ? 7.262 -10 -6.812 1 98.94 193 GLY B CA 1
ATOM 3845 C C . GLY B 1 193 ? 8.617 -9.602 -7.359 1 98.94 193 GLY B C 1
ATOM 3846 O O . GLY B 1 193 ? 9.656 -10.023 -6.844 1 98.94 193 GLY B O 1
ATOM 3847 N N . PHE B 1 194 ? 8.562 -8.805 -8.391 1 98.94 194 PHE B N 1
ATOM 3848 C CA . PHE B 1 194 ? 9.766 -8.289 -9.039 1 98.94 194 PHE B CA 1
ATOM 3849 C C . PHE B 1 194 ? 9.57 -6.836 -9.453 1 98.94 194 PHE B C 1
ATOM 3851 O O . PHE B 1 194 ? 8.453 -6.418 -9.766 1 98.94 194 PHE B O 1
ATOM 3858 N N . LEU B 1 195 ? 10.609 -6.137 -9.422 1 98.75 195 LEU B N 1
ATOM 3859 C CA . LEU B 1 195 ? 10.641 -4.809 -10.031 1 98.75 195 LEU B CA 1
ATOM 3860 C C . LEU B 1 195 ? 11.812 -4.684 -11 1 98.75 195 LEU B C 1
ATOM 3862 O O . LEU B 1 195 ? 12.953 -4.973 -10.648 1 98.75 195 LEU B O 1
ATOM 3866 N N . VAL B 1 196 ? 11.516 -4.324 -12.25 1 98.38 196 VAL B N 1
ATOM 3867 C CA . VAL B 1 196 ? 12.547 -4.039 -13.25 1 98.38 196 VAL B CA 1
ATOM 3868 C C . VAL B 1 196 ? 12.219 -2.732 -13.969 1 98.38 196 VAL B C 1
ATOM 3870 O O . VAL B 1 196 ? 11.047 -2.4 -14.172 1 98.38 196 VAL B O 1
ATOM 3873 N N . PRO B 1 197 ? 13.211 -2.018 -14.398 1 96.69 197 PRO B N 1
ATOM 3874 C CA . PRO B 1 197 ? 12.969 -0.68 -14.938 1 96.69 197 PRO B CA 1
ATOM 3875 C C . PRO B 1 197 ? 12.633 -0.702 -16.438 1 96.69 197 PRO B C 1
ATOM 3877 O O . PRO B 1 197 ? 12.016 0.236 -16.938 1 96.69 197 PRO B O 1
ATOM 3880 N N . THR B 1 198 ? 13.055 -1.764 -17.234 1 96.88 198 THR B N 1
ATOM 3881 C CA . THR B 1 198 ? 12.969 -1.668 -18.688 1 96.88 198 THR B CA 1
ATOM 3882 C C . THR B 1 198 ? 12.102 -2.789 -19.25 1 96.88 198 THR B C 1
ATOM 3884 O O . THR B 1 198 ? 11.984 -3.857 -18.641 1 96.88 198 THR B O 1
ATOM 3887 N N . VAL B 1 199 ? 11.602 -2.553 -20.375 1 96.94 199 VAL B N 1
ATOM 3888 C CA . VAL B 1 199 ? 10.711 -3.5 -21.031 1 96.94 199 VAL B CA 1
ATOM 3889 C C . VAL B 1 199 ? 11.477 -4.766 -21.391 1 96.94 199 VAL B C 1
ATOM 3891 O O . VAL B 1 199 ? 10.938 -5.871 -21.312 1 96.94 199 VAL B O 1
ATOM 3894 N N . ASP B 1 200 ? 12.703 -4.57 -21.797 1 97 200 ASP B N 1
ATOM 3895 C CA . ASP B 1 200 ? 13.531 -5.723 -22.141 1 97 200 ASP B CA 1
ATOM 3896 C C . ASP B 1 200 ? 13.688 -6.66 -20.953 1 97 200 ASP B C 1
ATOM 3898 O O . ASP B 1 200 ? 13.625 -7.879 -21.094 1 97 200 ASP B O 1
ATOM 3902 N N . GLN B 1 201 ? 13.867 -6.133 -19.797 1 98.12 201 GLN B N 1
ATOM 3903 C CA . GLN B 1 201 ? 14.008 -6.938 -18.594 1 98.12 201 GLN B CA 1
ATOM 3904 C C . GLN B 1 201 ? 12.703 -7.668 -18.266 1 98.12 201 GLN B C 1
ATOM 3906 O O . GLN B 1 201 ? 12.727 -8.797 -17.766 1 98.12 201 GLN B O 1
ATOM 3911 N N . VAL B 1 202 ? 11.586 -6.977 -18.531 1 98.62 202 VAL B N 1
ATOM 3912 C CA . VAL B 1 202 ? 10.305 -7.648 -18.344 1 98.62 202 VAL B CA 1
ATOM 3913 C C . VAL B 1 202 ? 10.227 -8.891 -19.219 1 98.62 202 VAL B C 1
ATOM 3915 O O . VAL B 1 202 ? 9.883 -9.977 -18.75 1 98.62 202 VAL B O 1
ATOM 3918 N N . SER B 1 203 ? 10.57 -8.719 -20.453 1 98 203 SER B N 1
ATOM 3919 C CA . SER B 1 203 ? 10.516 -9.82 -21.406 1 98 203 SER B CA 1
ATOM 3920 C C . SER B 1 203 ? 11.414 -10.969 -20.984 1 98 203 SER B C 1
ATOM 3922 O O . SER B 1 203 ? 11 -12.133 -21 1 98 203 SER B O 1
ATOM 3924 N N . LYS B 1 204 ? 12.609 -10.688 -20.609 1 97.75 204 LYS B N 1
ATOM 3925 C CA . LYS B 1 204 ? 13.555 -11.711 -20.172 1 97.75 204 LYS B CA 1
ATOM 3926 C C . LYS B 1 204 ? 13.039 -12.445 -18.938 1 97.75 204 LYS B C 1
ATOM 3928 O O . LYS B 1 204 ? 13.164 -13.672 -18.844 1 97.75 204 LYS B O 1
ATOM 3933 N N . LEU B 1 205 ? 12.492 -11.695 -18.031 1 98.69 205 LEU B N 1
ATOM 3934 C CA . LEU B 1 205 ? 11.93 -12.305 -16.828 1 98.69 205 LEU B CA 1
ATOM 3935 C C . LEU B 1 205 ? 10.781 -13.234 -17.188 1 98.69 205 LEU B C 1
ATOM 3937 O O . LEU B 1 205 ? 10.703 -14.359 -16.672 1 98.69 205 LEU B O 1
ATOM 3941 N N . LEU B 1 206 ? 9.898 -12.75 -18.062 1 98.19 206 LEU B N 1
ATOM 3942 C CA . LEU B 1 206 ? 8.766 -13.57 -18.469 1 98.19 206 LEU B CA 1
ATOM 3943 C C . LEU B 1 206 ? 9.242 -14.875 -19.109 1 98.19 206 LEU B C 1
ATOM 3945 O O . LEU B 1 206 ? 8.68 -15.938 -18.844 1 98.19 206 LEU B O 1
ATOM 3949 N N . MET B 1 207 ? 10.281 -14.82 -19.891 1 96.62 207 MET B N 1
ATOM 3950 C CA . MET B 1 207 ? 10.844 -16.016 -20.5 1 96.62 207 MET B CA 1
ATOM 3951 C C . MET B 1 207 ? 11.375 -16.969 -19.422 1 96.62 207 MET B C 1
ATOM 3953 O O . MET B 1 207 ? 11.195 -18.188 -19.531 1 96.62 207 MET B O 1
ATOM 3957 N N . GLY B 1 208 ? 12.008 -16.375 -18.469 1 97 208 GLY B N 1
ATOM 3958 C CA . GLY B 1 208 ? 12.484 -17.188 -17.359 1 97 208 GLY B CA 1
ATOM 3959 C C . GLY B 1 208 ? 11.359 -17.859 -16.578 1 97 208 GLY B C 1
ATOM 3960 O O . GLY B 1 208 ? 11.469 -19.031 -16.219 1 97 208 GLY B O 1
ATOM 3961 N N . LEU B 1 209 ? 10.328 -17.109 -16.328 1 97.19 209 LEU B N 1
ATOM 3962 C CA . LEU B 1 209 ? 9.195 -17.625 -15.562 1 97.19 209 LEU B CA 1
ATOM 3963 C C . LEU B 1 209 ? 8.508 -18.766 -16.297 1 97.19 209 LEU B C 1
ATOM 3965 O O . LEU B 1 209 ? 7.949 -19.672 -15.672 1 97.19 209 LEU B O 1
ATOM 3969 N N . GLU B 1 210 ? 8.539 -18.781 -17.609 1 92.19 210 GLU B N 1
ATOM 3970 C CA . GLU B 1 210 ? 7.895 -19.797 -18.422 1 92.19 210 GLU B CA 1
ATOM 3971 C C . GLU B 1 210 ? 8.539 -21.172 -18.203 1 92.19 210 GLU B C 1
ATOM 3973 O O . GLU B 1 210 ? 7.91 -22.203 -18.438 1 92.19 210 GLU B O 1
ATOM 3978 N N . LYS B 1 211 ? 9.773 -21.172 -17.734 1 92.25 211 LYS B N 1
ATOM 3979 C CA . LYS B 1 211 ? 10.547 -22.406 -17.641 1 92.25 211 LYS B CA 1
ATOM 3980 C C . LYS B 1 211 ? 10.375 -23.062 -16.266 1 92.25 211 LYS B C 1
ATOM 3982 O O . LYS B 1 211 ? 10.828 -24.188 -16.062 1 92.25 211 LYS B O 1
ATOM 3987 N N . GLY B 1 212 ? 9.789 -22.344 -15.352 1 92.94 212 GLY B N 1
ATOM 3988 C CA . GLY B 1 212 ? 9.688 -22.844 -13.992 1 92.94 212 GLY B CA 1
ATOM 3989 C C . GLY B 1 212 ? 8.258 -22.969 -13.5 1 92.94 212 GLY B C 1
ATOM 3990 O O . GLY B 1 212 ? 7.316 -22.797 -14.273 1 92.94 212 GLY B O 1
ATOM 3991 N N . PRO B 1 213 ? 8.109 -23.344 -12.242 1 96 213 PRO B N 1
ATOM 3992 C CA . PRO B 1 213 ? 6.789 -23.547 -11.648 1 96 213 PRO B CA 1
ATOM 3993 C C . PRO B 1 213 ? 6.141 -22.25 -11.188 1 96 213 PRO B C 1
ATOM 3995 O O . PRO B 1 213 ? 5.922 -22.047 -9.984 1 96 213 PRO B O 1
ATOM 3998 N N . PHE B 1 214 ? 5.844 -21.438 -12.141 1 96.75 214 PHE B N 1
ATOM 3999 C CA . PHE B 1 214 ? 5.219 -20.141 -11.883 1 96.75 214 PHE B CA 1
ATOM 4000 C C . PHE B 1 214 ? 3.904 -20.016 -12.641 1 96.75 214 PHE B C 1
ATOM 4002 O O . PHE B 1 214 ? 3.789 -20.484 -13.773 1 96.75 214 PHE B O 1
ATOM 4009 N N . ALA B 1 215 ? 2.949 -19.375 -12.008 1 95.06 215 ALA B N 1
ATOM 4010 C CA . ALA B 1 215 ? 1.656 -19.125 -12.641 1 95.06 215 ALA B CA 1
ATOM 4011 C C . ALA B 1 215 ? 1.058 -17.797 -12.148 1 95.06 215 ALA B C 1
ATOM 4013 O O . ALA B 1 215 ? 1.646 -17.125 -11.305 1 95.06 215 ALA B O 1
ATOM 4014 N N . ASP B 1 216 ? -0.09 -17.406 -12.781 1 95.31 216 ASP B N 1
ATOM 4015 C CA . ASP B 1 216 ? -0.809 -16.188 -12.414 1 95.31 216 ASP B CA 1
ATOM 4016 C C . ASP B 1 216 ? 0.084 -14.953 -12.562 1 95.31 216 ASP B C 1
ATOM 4018 O O . ASP B 1 216 ? 0.207 -14.156 -11.633 1 95.31 216 ASP B O 1
ATOM 4022 N N . ILE B 1 217 ? 0.712 -14.891 -13.68 1 97.25 217 ILE B N 1
ATOM 4023 C CA . ILE B 1 217 ? 1.685 -13.828 -13.906 1 97.25 217 ILE B CA 1
ATOM 4024 C C . ILE B 1 217 ? 0.958 -12.531 -14.25 1 97.25 217 ILE B C 1
ATOM 4026 O O . ILE B 1 217 ? 0.071 -12.516 -15.109 1 97.25 217 ILE B O 1
ATOM 4030 N N . GLU B 1 218 ? 1.308 -11.461 -13.578 1 98.19 218 GLU B N 1
ATOM 4031 C CA . GLU B 1 218 ? 0.792 -10.117 -13.828 1 98.19 218 GLU B CA 1
ATOM 4032 C C . GLU B 1 218 ? 1.927 -9.109 -13.992 1 98.19 218 GLU B C 1
ATOM 4034 O O . GLU B 1 218 ? 2.918 -9.156 -13.266 1 98.19 218 GLU B O 1
ATOM 4039 N N . VAL B 1 219 ? 1.79 -8.289 -14.969 1 98.62 219 VAL B N 1
ATOM 4040 C CA . VAL B 1 219 ? 2.711 -7.184 -15.195 1 98.62 219 VAL B CA 1
ATOM 4041 C C . VAL B 1 219 ? 1.951 -5.859 -15.148 1 98.62 219 VAL B C 1
ATOM 4043 O O . VAL B 1 219 ? 0.915 -5.707 -15.797 1 98.62 219 VAL B O 1
ATOM 4046 N N . CYS B 1 220 ? 2.455 -4.91 -14.367 1 98.44 220 CYS B N 1
ATOM 4047 C CA . CYS B 1 220 ? 1.783 -3.615 -14.32 1 98.44 220 CYS B CA 1
ATOM 4048 C C . CYS B 1 220 ? 2.775 -2.5 -14.016 1 98.44 220 CYS B C 1
ATOM 4050 O O . CYS B 1 220 ? 3.922 -2.764 -13.648 1 98.44 220 CYS B O 1
ATOM 4052 N N . GLU B 1 221 ? 2.395 -1.339 -14.242 1 97.81 221 GLU B N 1
ATOM 4053 C CA . GLU B 1 221 ? 3.059 -0.126 -13.773 1 97.81 221 GLU B CA 1
ATOM 4054 C C . GLU B 1 221 ? 2.062 0.832 -13.125 1 97.81 221 GLU B C 1
ATOM 4056 O O . GLU B 1 221 ? 0.901 0.9 -13.539 1 97.81 221 GLU B O 1
ATOM 4061 N N . ILE B 1 222 ? 2.521 1.504 -12.133 1 97.94 222 ILE B N 1
ATOM 4062 C CA . ILE B 1 222 ? 1.68 2.434 -11.391 1 97.94 222 ILE B CA 1
ATOM 4063 C C . ILE B 1 222 ? 2.148 3.865 -11.633 1 97.94 222 ILE B C 1
ATOM 4065 O O . ILE B 1 222 ? 3.32 4.188 -11.43 1 97.94 222 ILE B O 1
ATOM 4069 N N . LEU B 1 223 ? 1.23 4.66 -12.055 1 96.88 223 LEU B N 1
ATOM 4070 C CA . LEU B 1 223 ? 1.484 6.086 -12.234 1 96.88 223 LEU B CA 1
ATOM 4071 C C . LEU B 1 223 ? 0.744 6.906 -11.18 1 96.88 223 LEU B C 1
ATOM 4073 O O . LEU B 1 223 ? -0.372 6.559 -10.789 1 96.88 223 LEU B O 1
ATOM 4077 N N . MET B 1 224 ? 1.364 7.91 -10.727 1 97.25 224 MET B N 1
ATOM 4078 C CA . MET B 1 224 ? 0.745 8.844 -9.789 1 97.25 224 MET B CA 1
ATOM 4079 C C . MET B 1 224 ? 0.793 10.266 -10.336 1 97.25 224 MET B C 1
ATOM 4081 O O . MET B 1 224 ? 1.858 10.758 -10.719 1 97.25 224 MET B O 1
ATOM 4085 N N . ARG B 1 225 ? -0.325 10.82 -10.414 1 96.5 225 ARG B N 1
ATOM 4086 C CA . ARG B 1 225 ? -0.428 12.211 -10.844 1 96.5 225 ARG B CA 1
ATOM 4087 C C . ARG B 1 225 ? -0.84 13.117 -9.688 1 96.5 225 ARG B C 1
ATOM 4089 O O . ARG B 1 225 ? -1.905 12.93 -9.094 1 96.5 225 ARG B O 1
ATOM 4096 N N . ASN B 1 226 ? -0.013 14.07 -9.422 1 97.44 226 ASN B N 1
ATOM 4097 C CA . ASN B 1 226 ? -0.313 15.055 -8.391 1 97.44 226 ASN B CA 1
ATOM 4098 C C . ASN B 1 226 ? -1.071 16.25 -8.953 1 97.44 226 ASN B C 1
ATOM 4100 O O . ASN B 1 226 ? -0.933 16.578 -10.133 1 97.44 226 ASN B O 1
ATOM 4104 N N . TRP B 1 227 ? -1.841 16.828 -8.133 1 97.75 227 TRP B N 1
ATOM 4105 C CA . TRP B 1 227 ? -2.602 18.031 -8.453 1 97.75 227 TRP B CA 1
ATOM 4106 C C . TRP B 1 227 ? -2.205 19.188 -7.551 1 97.75 227 TRP B C 1
ATOM 4108 O O . TRP B 1 227 ? -1.901 18.984 -6.371 1 97.75 227 TRP B O 1
ATOM 4118 N N . LYS B 1 228 ? -2.209 20.359 -8.062 1 95.88 228 LYS B N 1
ATOM 4119 C CA . LYS B 1 228 ? -2.016 21.547 -7.23 1 95.88 228 LYS B CA 1
ATOM 4120 C C . LYS B 1 228 ? -3.219 21.781 -6.32 1 95.88 228 LYS B C 1
ATOM 4122 O O . LYS B 1 228 ? -4.332 22 -6.805 1 95.88 228 LYS B O 1
ATOM 4127 N N . PRO B 1 229 ? -2.996 21.75 -5.02 1 95.75 229 PRO B N 1
ATOM 4128 C CA . PRO B 1 229 ? -4.137 21.797 -4.102 1 95.75 229 PRO B CA 1
ATOM 4129 C C . PRO B 1 229 ? -4.637 23.219 -3.857 1 95.75 229 PRO B C 1
ATOM 4131 O O . PRO B 1 229 ? -4.629 23.703 -2.719 1 95.75 229 PRO B O 1
ATOM 4134 N N . VAL B 1 230 ? -5.043 23.875 -4.898 1 93 230 VAL B N 1
ATOM 4135 C CA . VAL B 1 230 ? -5.656 25.188 -4.855 1 93 230 VAL B CA 1
ATOM 4136 C C . VAL B 1 230 ? -7.102 25.109 -5.34 1 93 230 VAL B C 1
ATOM 4138 O O . VAL B 1 230 ? -7.355 24.859 -6.523 1 93 230 VAL B O 1
ATOM 4141 N N . ALA B 1 231 ? -8.023 25.406 -4.457 1 92.38 231 ALA B N 1
ATOM 4142 C CA . ALA B 1 231 ? -9.438 25.109 -4.656 1 92.38 231 ALA B CA 1
ATOM 4143 C C . ALA B 1 231 ? -9.984 25.812 -5.895 1 92.38 231 ALA B C 1
ATOM 4145 O O . ALA B 1 231 ? -10.742 25.219 -6.668 1 92.38 231 ALA B O 1
ATOM 4146 N N . ASP B 1 232 ? -9.648 27.062 -6.117 1 90.31 232 ASP B N 1
ATOM 4147 C CA . ASP B 1 232 ? -10.242 27.844 -7.195 1 90.31 232 ASP B CA 1
ATOM 4148 C C . ASP B 1 232 ? -9.398 27.766 -8.469 1 90.31 232 ASP B C 1
ATOM 4150 O O . ASP B 1 232 ? -9.742 28.359 -9.484 1 90.31 232 ASP B O 1
ATOM 4154 N N . ARG B 1 233 ? -8.328 27.062 -8.445 1 92.5 233 ARG B N 1
ATOM 4155 C CA . ARG B 1 233 ? -7.457 26.844 -9.602 1 92.5 233 ARG B CA 1
ATOM 4156 C C . ARG B 1 233 ? -6.922 25.406 -9.617 1 92.5 233 ARG B C 1
ATOM 4158 O O . ARG B 1 233 ? -5.715 25.203 -9.758 1 92.5 233 ARG B O 1
ATOM 4165 N N . LEU B 1 234 ? -7.812 24.578 -9.32 1 93.5 234 LEU B N 1
ATOM 4166 C CA . LEU B 1 234 ? -7.461 23.156 -9.227 1 93.5 234 LEU B CA 1
ATOM 4167 C C . LEU B 1 234 ? -7.066 22.609 -10.594 1 93.5 234 LEU B C 1
ATOM 4169 O O . LEU B 1 234 ? -7.832 22.719 -11.555 1 93.5 234 LEU B O 1
ATOM 4173 N N . ARG B 1 235 ? -5.887 22.078 -10.711 1 94.38 235 ARG B N 1
ATOM 4174 C CA . ARG B 1 235 ? -5.371 21.5 -11.953 1 94.38 235 ARG B CA 1
ATOM 4175 C C . ARG B 1 235 ? -4.242 20.516 -11.68 1 94.38 235 ARG B C 1
ATOM 4177 O O . ARG B 1 235 ? -3.582 20.594 -10.641 1 94.38 235 ARG B O 1
ATOM 4184 N N . PRO B 1 236 ? -3.984 19.578 -12.578 1 94.62 236 PRO B N 1
ATOM 4185 C CA . PRO B 1 236 ? -2.836 18.688 -12.406 1 94.62 236 PRO B CA 1
ATOM 4186 C C . PRO B 1 236 ? -1.504 19.438 -12.406 1 94.62 236 PRO B C 1
ATOM 4188 O O . PRO B 1 236 ? -1.382 20.484 -13.047 1 94.62 236 PRO B O 1
ATOM 4191 N N . GLU B 1 237 ? -0.567 18.922 -11.656 1 95.25 237 GLU B N 1
ATOM 4192 C CA . GLU B 1 237 ? 0.801 19.406 -11.781 1 95.25 237 GLU B CA 1
ATOM 4193 C C . GLU B 1 237 ? 1.342 19.172 -13.188 1 95.25 237 GLU B C 1
ATOM 4195 O O . GLU B 1 237 ? 1.012 18.156 -13.828 1 95.25 237 GLU B O 1
ATOM 4200 N N . ASP B 1 238 ? 2.189 20 -13.625 1 91.19 238 ASP B N 1
ATOM 4201 C CA . ASP B 1 238 ? 2.699 19.953 -14.992 1 91.19 238 ASP B CA 1
ATOM 4202 C C . ASP B 1 238 ? 3.635 18.766 -15.188 1 91.19 238 ASP B C 1
ATOM 4204 O O . ASP B 1 238 ? 3.65 18.156 -16.266 1 91.19 238 ASP B O 1
ATOM 4208 N N . ARG B 1 239 ? 4.379 18.516 -14.195 1 90.5 239 ARG B N 1
ATOM 4209 C CA . ARG B 1 239 ? 5.359 17.438 -14.281 1 90.5 239 ARG B CA 1
ATOM 4210 C C . ARG B 1 239 ? 5 16.297 -13.328 1 90.5 239 ARG B C 1
ATOM 4212 O O . ARG B 1 239 ? 4.379 16.531 -12.289 1 90.5 239 ARG B O 1
ATOM 4219 N N . MET B 1 240 ? 5.254 15.125 -13.75 1 88.56 240 MET B N 1
ATOM 4220 C CA . MET B 1 240 ? 5.113 13.961 -12.875 1 88.56 240 MET B CA 1
ATOM 4221 C C . MET B 1 240 ? 6.23 12.961 -13.117 1 88.56 240 MET B C 1
ATOM 4223 O O . MET B 1 240 ? 6.801 12.906 -14.211 1 88.56 240 MET B O 1
ATOM 4227 N N . ASN B 1 241 ? 6.684 12.312 -12.008 1 88.25 241 ASN B N 1
ATOM 4228 C CA . ASN B 1 241 ? 7.434 11.078 -12.234 1 88.25 241 ASN B CA 1
ATOM 4229 C C . ASN B 1 241 ? 6.551 9.984 -12.82 1 88.25 241 ASN B C 1
ATOM 4231 O O . ASN B 1 241 ? 5.754 9.375 -12.109 1 88.25 241 ASN B O 1
ATOM 4235 N N . ALA B 1 242 ? 6.668 9.789 -14.055 1 89.25 242 ALA B N 1
ATOM 4236 C CA . ALA B 1 242 ? 5.742 8.914 -14.766 1 89.25 242 ALA B CA 1
ATOM 4237 C C . ALA B 1 242 ? 6.074 7.445 -14.516 1 89.25 242 ALA B C 1
ATOM 4239 O O . ALA B 1 242 ? 5.578 6.848 -13.555 1 89.25 242 ALA B O 1
ATOM 4240 N N . HIS B 1 243 ? 7.086 6.965 -15.281 1 93 243 HIS B N 1
ATOM 4241 C CA . HIS B 1 243 ? 7.473 5.566 -15.141 1 93 243 HIS B CA 1
ATOM 4242 C C . HIS B 1 243 ? 8.492 5.395 -14.023 1 93 243 HIS B C 1
ATOM 4244 O O . HIS B 1 243 ? 9.547 6.035 -14.031 1 93 243 HIS B O 1
ATOM 4250 N N . THR B 1 244 ? 8.133 4.555 -13.039 1 95.38 244 THR B N 1
ATOM 4251 C CA . THR B 1 244 ? 9.039 4.312 -11.914 1 95.38 244 THR B CA 1
ATOM 4252 C C . THR B 1 244 ? 9.516 2.863 -11.906 1 95.38 244 THR B C 1
ATOM 4254 O O . THR B 1 244 ? 10.375 2.494 -11.109 1 95.38 244 THR B O 1
ATOM 4257 N N . GLY B 1 245 ? 9 2 -12.695 1 97.19 245 GLY B N 1
ATOM 4258 C CA . GLY B 1 245 ? 9.352 0.592 -12.805 1 97.19 245 GLY B CA 1
ATOM 4259 C C . GLY B 1 245 ? 8.164 -0.288 -13.164 1 97.19 245 GLY B C 1
ATOM 4260 O O . GLY B 1 245 ? 7.012 0.134 -13.047 1 97.19 245 GLY B O 1
ATOM 4261 N N . PHE B 1 246 ? 8.539 -1.415 -13.688 1 98.56 246 PHE B N 1
ATOM 4262 C CA . PHE B 1 246 ? 7.531 -2.439 -13.922 1 98.56 246 PHE B CA 1
ATOM 4263 C C . PHE B 1 246 ? 7.453 -3.4 -12.742 1 98.56 246 PHE B C 1
ATOM 4265 O O . PHE B 1 246 ? 8.477 -3.84 -12.219 1 98.56 246 PHE B O 1
ATOM 4272 N N . LEU B 1 247 ? 6.262 -3.617 -12.328 1 98.88 247 LEU B N 1
ATOM 4273 C CA . LEU B 1 247 ? 6.008 -4.613 -11.289 1 98.88 247 LEU B CA 1
ATOM 4274 C C . LEU B 1 247 ? 5.492 -5.91 -11.898 1 98.88 247 LEU B C 1
ATOM 4276 O O . LEU B 1 247 ? 4.594 -5.895 -12.742 1 98.88 247 LEU B O 1
ATOM 4280 N N . ILE B 1 248 ? 6.105 -6.992 -11.516 1 98.88 248 ILE B N 1
ATOM 4281 C CA . ILE B 1 248 ? 5.656 -8.32 -11.922 1 98.88 248 ILE B CA 1
ATOM 4282 C C . ILE B 1 248 ? 5.328 -9.156 -10.695 1 98.88 248 ILE B C 1
ATOM 4284 O O . ILE B 1 248 ? 6.102 -9.195 -9.734 1 98.88 248 ILE B O 1
ATOM 4288 N N . PHE B 1 249 ? 4.195 -9.742 -10.68 1 98.88 249 PHE B N 1
ATOM 4289 C CA . PHE B 1 249 ? 3.807 -10.656 -9.609 1 98.88 249 PHE B CA 1
ATOM 4290 C C . PHE B 1 249 ? 3.424 -12.016 -10.172 1 98.88 249 PHE B C 1
ATOM 4292 O O . PHE B 1 249 ? 2.873 -12.109 -11.273 1 98.88 249 PHE B O 1
ATOM 4299 N N . CYS B 1 250 ? 3.695 -13.055 -9.453 1 98.56 250 CYS B N 1
ATOM 4300 C CA . CYS B 1 250 ? 3.258 -14.398 -9.805 1 98.56 250 CYS B CA 1
ATOM 4301 C C . CYS B 1 250 ? 3.217 -15.297 -8.578 1 98.56 250 CYS B C 1
ATOM 4303 O O . CYS B 1 250 ? 3.496 -14.852 -7.465 1 98.56 250 CYS B O 1
ATOM 4305 N N . ARG B 1 251 ? 2.758 -16.516 -8.781 1 98.31 251 ARG B N 1
ATOM 4306 C CA . ARG B 1 251 ? 2.619 -17.484 -7.703 1 98.31 251 ARG B CA 1
ATOM 4307 C C . ARG B 1 251 ? 3.484 -18.719 -7.957 1 98.31 251 ARG B C 1
ATOM 4309 O O . ARG B 1 251 ? 3.695 -19.109 -9.109 1 98.31 251 ARG B O 1
ATOM 4316 N N . HIS B 1 252 ? 4.008 -19.297 -6.918 1 98.06 252 HIS B N 1
ATOM 4317 C CA . HIS B 1 252 ? 4.594 -20.641 -7.012 1 98.06 252 HIS B CA 1
ATOM 4318 C C . HIS B 1 252 ? 3.527 -21.688 -7.309 1 98.06 252 HIS B C 1
ATOM 4320 O O . HIS B 1 252 ? 2.662 -21.953 -6.473 1 98.06 252 HIS B O 1
ATOM 4326 N N . GLN B 1 253 ? 3.6 -22.266 -8.445 1 95.56 253 GLN B N 1
ATOM 4327 C CA . GLN B 1 253 ? 2.557 -23.172 -8.891 1 95.56 253 GLN B CA 1
ATOM 4328 C C . GLN B 1 253 ? 3.145 -24.312 -9.727 1 95.56 253 GLN B C 1
ATOM 4330 O O . GLN B 1 253 ? 3.775 -24.078 -10.758 1 95.56 253 GLN B O 1
ATOM 4335 N N . GLU B 1 254 ? 2.832 -25.5 -9.266 1 91.19 254 GLU B N 1
ATOM 4336 C CA . GLU B 1 254 ? 3.145 -26.656 -10.109 1 91.19 254 GLU B CA 1
ATOM 4337 C C . GLU B 1 254 ? 2.406 -26.562 -11.445 1 91.19 254 GLU B C 1
ATOM 4339 O O . GLU B 1 254 ? 1.233 -26.188 -11.484 1 91.19 254 GLU B O 1
ATOM 4344 N N . ARG B 1 255 ? 3.135 -26.984 -12.453 1 87.94 255 ARG B N 1
ATOM 4345 C CA . ARG B 1 255 ? 2.531 -26.953 -13.781 1 87.94 255 ARG B CA 1
ATOM 4346 C C . ARG B 1 255 ? 2.486 -28.344 -14.398 1 87.94 255 ARG B C 1
ATOM 4348 O O . ARG B 1 255 ? 3.357 -29.188 -14.125 1 87.94 255 ARG B O 1
ATOM 4355 N N . SER B 1 256 ? 1.411 -28.578 -15.117 1 86.31 256 SER B N 1
ATOM 4356 C CA . SER B 1 256 ? 1.266 -29.844 -15.82 1 86.31 256 SER B CA 1
ATOM 4357 C C . SER B 1 256 ? 0.814 -29.625 -17.266 1 86.31 256 SER B C 1
ATOM 4359 O O . SER B 1 256 ? 0.144 -28.641 -17.562 1 86.31 256 SER B O 1
ATOM 4361 N N . ALA B 1 257 ? 1.241 -30.547 -18.078 1 83.81 257 ALA B N 1
ATOM 4362 C CA . ALA B 1 257 ? 0.799 -30.516 -19.469 1 83.81 257 ALA B CA 1
ATOM 4363 C C . ALA B 1 257 ? -0.721 -30.625 -19.562 1 83.81 257 ALA B C 1
ATOM 4365 O O . ALA B 1 257 ? -1.34 -30 -20.422 1 83.81 257 ALA B O 1
ATOM 4366 N N . ASP B 1 258 ? -1.213 -31.344 -18.656 1 85.5 258 ASP B N 1
ATOM 4367 C CA . ASP B 1 258 ? -2.656 -31.562 -18.672 1 85.5 258 ASP B CA 1
ATOM 4368 C C . ASP B 1 258 ? -3.412 -30.25 -18.453 1 85.5 258 ASP B C 1
ATOM 4370 O O . ASP B 1 258 ? -4.438 -30.016 -19.094 1 85.5 258 ASP B O 1
ATOM 4374 N N . PHE B 1 259 ? -2.982 -29.469 -17.562 1 89.56 259 PHE B N 1
ATOM 4375 C CA . PHE B 1 259 ? -3.615 -28.188 -17.328 1 89.56 259 PHE B CA 1
ATOM 4376 C C . PHE B 1 259 ? -3.547 -27.312 -18.578 1 89.56 259 PHE B C 1
ATOM 4378 O O . PHE B 1 259 ? -4.539 -26.688 -18.969 1 89.56 259 PHE B O 1
ATOM 4385 N N . GLU B 1 260 ? -2.463 -27.281 -19.266 1 80.69 260 GLU B N 1
ATOM 4386 C CA . GLU B 1 260 ? -2.266 -26.453 -20.453 1 80.69 260 GLU B CA 1
ATOM 4387 C C . GLU B 1 260 ? -3.105 -26.953 -21.609 1 80.69 260 GLU B C 1
ATOM 4389 O O . GLU B 1 260 ? -3.623 -26.156 -22.406 1 80.69 260 GLU B O 1
ATOM 4394 N N . TYR B 1 261 ? -3.17 -28.25 -21.656 1 79.75 261 TYR B N 1
ATOM 4395 C CA . TYR B 1 261 ? -3.914 -28.859 -22.766 1 79.75 261 TYR B CA 1
ATOM 4396 C C . TYR B 1 261 ? -5.414 -28.672 -22.578 1 79.75 261 TYR B C 1
ATOM 4398 O O . TYR B 1 261 ? -6.176 -28.703 -23.547 1 79.75 261 TYR B O 1
ATOM 4406 N N . SER B 1 262 ? -5.789 -28.453 -21.406 1 80.5 262 SER B N 1
ATOM 4407 C CA . SER B 1 262 ? -7.207 -28.312 -21.094 1 80.5 262 SER B CA 1
ATOM 4408 C C . SER B 1 262 ? -7.68 -26.875 -21.328 1 80.5 262 SER B C 1
ATOM 4410 O O . SER B 1 262 ? -8.867 -26.578 -21.203 1 80.5 262 SER B O 1
ATOM 4412 N N . ARG B 1 263 ? -6.797 -25.969 -21.688 1 78.5 263 ARG B N 1
ATOM 4413 C CA . ARG B 1 263 ? -7.156 -24.578 -21.969 1 78.5 263 ARG B CA 1
ATOM 4414 C C . ARG B 1 263 ? -7.754 -24.438 -23.359 1 78.5 263 ARG B C 1
ATOM 4416 O O . ARG B 1 263 ? -7.137 -24.844 -24.359 1 78.5 263 ARG B O 1
ATOM 4423 N N . PRO B 1 264 ? -9 -24.031 -23.359 1 74.62 264 PRO B N 1
ATOM 4424 C CA . PRO B 1 264 ? -9.477 -23.719 -24.703 1 74.62 264 PRO B CA 1
ATOM 4425 C C . PRO B 1 264 ? -8.75 -22.531 -25.328 1 74.62 264 PRO B C 1
ATOM 4427 O O . PRO B 1 264 ? -8.633 -21.484 -24.688 1 74.62 264 PRO B O 1
ATOM 4430 N N . LEU B 1 265 ? -7.996 -22.844 -26.344 1 74.5 265 LEU B N 1
ATOM 4431 C CA . LEU B 1 265 ? -7.223 -21.75 -26.922 1 74.5 265 LEU B CA 1
ATOM 4432 C C . LEU B 1 265 ? -7.875 -21.266 -28.203 1 74.5 265 LEU B C 1
ATOM 4434 O O . LEU B 1 265 ? -8.25 -22.062 -29.062 1 74.5 265 LEU B O 1
ATOM 4438 N N . GLY B 1 266 ? -8.172 -19.953 -28.109 1 72.69 266 GLY B N 1
ATOM 4439 C CA . GLY B 1 266 ? -8.516 -19.359 -29.391 1 72.69 266 GLY B CA 1
ATOM 4440 C C . GLY B 1 266 ? -7.359 -19.359 -30.375 1 72.69 266 GLY B C 1
ATOM 4441 O O . GLY B 1 266 ? -6.277 -19.875 -30.078 1 72.69 266 GLY B O 1
ATOM 4442 N N . THR B 1 267 ? -7.66 -18.906 -31.609 1 74.56 267 THR B N 1
ATOM 4443 C CA . THR B 1 267 ? -6.648 -18.906 -32.656 1 74.56 267 THR B CA 1
ATOM 4444 C C . THR B 1 267 ? -5.406 -18.156 -32.219 1 74.56 267 THR B C 1
ATOM 4446 O O . THR B 1 267 ? -4.285 -18.641 -32.344 1 74.56 267 THR B O 1
ATOM 4449 N N . ARG B 1 268 ? -5.586 -16.953 -31.703 1 71.81 268 ARG B N 1
ATOM 4450 C CA . ARG B 1 268 ? -4.457 -16.141 -31.266 1 71.81 268 ARG B CA 1
ATOM 4451 C C . ARG B 1 268 ? -3.697 -16.828 -30.125 1 71.81 268 ARG B C 1
ATOM 4453 O O . ARG B 1 268 ? -2.465 -16.859 -30.125 1 71.81 268 ARG B O 1
ATOM 4460 N N . GLN B 1 269 ? -4.383 -17.359 -29.234 1 77.12 269 GLN B N 1
ATOM 4461 C CA . GLN B 1 269 ? -3.791 -18.031 -28.078 1 77.12 269 GLN B CA 1
ATOM 4462 C C . GLN B 1 269 ? -3.035 -19.281 -28.5 1 77.12 269 GLN B C 1
ATOM 4464 O O . GLN B 1 269 ? -2.027 -19.641 -27.875 1 77.12 269 GLN B O 1
ATOM 4469 N N . ARG B 1 270 ? -3.461 -19.922 -29.5 1 77.25 270 ARG B N 1
ATOM 4470 C CA . ARG B 1 270 ? -2.777 -21.109 -30.016 1 77.25 270 ARG B CA 1
ATOM 4471 C C . ARG B 1 270 ? -1.408 -20.734 -30.578 1 77.25 270 ARG B C 1
ATOM 4473 O O . ARG B 1 270 ? -0.429 -21.453 -30.359 1 77.25 270 ARG B O 1
ATOM 4480 N N . LYS B 1 271 ? -1.406 -19.625 -31.297 1 80.5 271 LYS B N 1
ATOM 4481 C CA . LYS B 1 271 ? -0.138 -19.188 -31.859 1 80.5 271 LYS B CA 1
ATOM 4482 C C . LYS B 1 271 ? 0.856 -18.812 -30.766 1 80.5 271 LYS B C 1
ATOM 4484 O O . LYS B 1 271 ? 2.039 -19.156 -30.859 1 80.5 271 LYS B O 1
ATOM 4489 N N . GLN B 1 272 ? 0.325 -18.156 -29.75 1 77.56 272 GLN B N 1
ATOM 4490 C CA . GLN B 1 272 ? 1.167 -17.766 -28.625 1 77.56 272 GLN B CA 1
ATOM 4491 C C . GLN B 1 272 ? 1.712 -18.984 -27.891 1 77.56 272 GLN B C 1
ATOM 4493 O O . GLN B 1 272 ? 2.883 -19.016 -27.5 1 77.56 272 GLN B O 1
ATOM 4498 N N . GLU B 1 273 ? 0.863 -19.891 -27.734 1 79.88 273 GLU B N 1
ATOM 4499 C CA . GLU B 1 273 ? 1.259 -21.125 -27.078 1 79.88 273 GLU B CA 1
ATOM 4500 C C . GLU B 1 273 ? 2.283 -21.891 -27.906 1 79.88 273 GLU B C 1
ATOM 4502 O O . GLU B 1 273 ? 3.234 -22.453 -27.359 1 79.88 273 GLU B O 1
ATOM 4507 N N . ALA B 1 274 ? 2.066 -21.969 -29.156 1 80.56 274 ALA B N 1
ATOM 4508 C CA . ALA B 1 274 ? 3.023 -22.609 -30.062 1 80.56 274 ALA B CA 1
ATOM 4509 C C . ALA B 1 274 ? 4.395 -21.953 -29.953 1 80.56 274 ALA B C 1
ATOM 4511 O O . ALA B 1 274 ? 5.418 -22.625 -29.922 1 80.56 274 ALA B O 1
ATOM 4512 N N . ALA B 1 275 ? 4.371 -20.688 -29.922 1 81 275 ALA B N 1
ATOM 4513 C CA . ALA B 1 275 ? 5.617 -19.938 -29.812 1 81 275 ALA B CA 1
ATOM 4514 C C . ALA B 1 275 ? 6.32 -20.234 -28.484 1 81 275 ALA B C 1
ATOM 4516 O O . ALA B 1 275 ? 7.539 -20.406 -28.453 1 81 275 ALA B O 1
ATOM 4517 N N . ARG B 1 276 ? 5.559 -20.234 -27.516 1 79.38 276 ARG B N 1
ATOM 4518 C CA . ARG B 1 276 ? 6.094 -20.562 -26.188 1 79.38 276 ARG B CA 1
ATOM 4519 C C . ARG B 1 276 ? 6.711 -21.969 -26.203 1 79.38 276 ARG B C 1
ATOM 4521 O O . ARG B 1 276 ? 7.832 -22.156 -25.719 1 79.38 276 ARG B O 1
ATOM 4528 N N . GLN B 1 277 ? 6.043 -22.938 -26.703 1 79 277 GLN B N 1
ATOM 4529 C CA . GLN B 1 277 ? 6.523 -24.312 -26.766 1 79 277 GLN B CA 1
ATOM 4530 C C . GLN B 1 277 ? 7.805 -24.406 -27.578 1 79 277 GLN B C 1
ATOM 4532 O O . GLN B 1 277 ? 8.711 -25.172 -27.234 1 79 277 GLN B O 1
ATOM 4537 N N . ALA B 1 278 ? 7.855 -23.688 -28.609 1 82.75 278 ALA B N 1
ATOM 4538 C CA . ALA B 1 278 ? 9.047 -23.672 -29.453 1 82.75 278 ALA B CA 1
ATOM 4539 C C . ALA B 1 278 ? 10.25 -23.125 -28.688 1 82.75 278 ALA B C 1
ATOM 4541 O O . ALA B 1 278 ? 11.352 -23.672 -28.766 1 82.75 278 ALA B O 1
ATOM 4542 N N . ARG B 1 279 ? 10.023 -22.125 -27.938 1 79.81 279 ARG B N 1
ATOM 4543 C CA . ARG B 1 279 ? 11.094 -21.531 -27.141 1 79.81 279 ARG B CA 1
ATOM 4544 C C . ARG B 1 279 ? 11.562 -22.5 -26.062 1 79.81 279 ARG B C 1
ATOM 4546 O O . ARG B 1 279 ? 12.766 -22.609 -25.797 1 79.81 279 ARG B O 1
ATOM 4553 N N . LEU B 1 280 ? 10.625 -23.094 -25.469 1 80.31 280 LEU B N 1
ATOM 4554 C CA . LEU B 1 280 ? 10.953 -24.062 -24.438 1 80.31 280 LEU B CA 1
ATOM 4555 C C . LEU B 1 280 ? 11.742 -25.234 -25.016 1 80.31 280 LEU B C 1
ATOM 4557 O O . LEU B 1 280 ? 12.703 -25.703 -24.406 1 80.31 280 LEU B O 1
ATOM 4561 N N . ALA B 1 281 ? 11.32 -25.688 -26.109 1 80.94 281 ALA B N 1
ATOM 4562 C CA . ALA B 1 281 ? 12.008 -26.781 -26.797 1 80.94 281 ALA B CA 1
ATOM 4563 C C . ALA B 1 281 ? 13.43 -26.391 -27.156 1 80.94 281 ALA B C 1
ATOM 4565 O O . ALA B 1 281 ? 14.359 -27.188 -27.016 1 80.94 281 ALA B O 1
ATOM 4566 N N . GLU B 1 282 ? 13.609 -25.203 -27.578 1 79.56 282 GLU B N 1
ATOM 4567 C CA . GLU B 1 282 ? 14.93 -24.703 -27.953 1 79.56 282 GLU B CA 1
ATOM 4568 C C . GLU B 1 282 ? 15.844 -24.578 -26.734 1 79.56 282 GLU B C 1
ATOM 4570 O O . GLU B 1 282 ? 17.047 -24.797 -26.844 1 79.56 282 GLU B O 1
ATOM 4575 N N . SER B 1 283 ? 15.242 -24.281 -25.625 1 74.56 283 SER B N 1
ATOM 4576 C CA . SER B 1 283 ? 16.031 -24.078 -24.422 1 74.56 283 SER B CA 1
ATOM 4577 C C . SER B 1 283 ? 16.281 -25.406 -23.688 1 74.56 283 SER B C 1
ATOM 4579 O O . SER B 1 283 ? 17.125 -25.484 -22.797 1 74.56 283 SER B O 1
ATOM 4581 N N . GLY B 1 284 ? 15.57 -26.5 -24.062 1 71.38 284 GLY B N 1
ATOM 4582 C CA . GLY B 1 284 ? 15.656 -27.781 -23.391 1 71.38 284 GLY B CA 1
ATOM 4583 C C . GLY B 1 284 ? 14.961 -27.797 -22.047 1 71.38 284 GLY B C 1
ATOM 4584 O O . GLY B 1 284 ? 15.109 -28.734 -21.266 1 71.38 284 GLY B O 1
ATOM 4585 N N . ALA B 1 285 ? 14.266 -26.75 -21.766 1 71.62 285 ALA B N 1
ATOM 4586 C CA . ALA B 1 285 ? 13.586 -26.641 -20.469 1 71.62 285 ALA B CA 1
ATOM 4587 C C . ALA B 1 285 ? 12.25 -27.359 -20.484 1 71.62 285 ALA B C 1
ATOM 4589 O O . ALA B 1 285 ? 11.539 -27.359 -21.5 1 71.62 285 ALA B O 1
ATOM 4590 N N . ASN B 1 286 ? 11.93 -28.203 -19.453 1 68.94 286 ASN B N 1
ATOM 4591 C CA . ASN B 1 286 ? 10.625 -28.828 -19.234 1 68.94 286 ASN B CA 1
ATOM 4592 C C . ASN B 1 286 ? 9.953 -28.281 -17.969 1 68.94 286 ASN B C 1
ATOM 4594 O O . ASN B 1 286 ? 10.281 -28.719 -16.859 1 68.94 286 ASN B O 1
ATOM 4598 N N . PRO B 1 287 ? 9.07 -27.391 -18.172 1 67.81 287 PRO B N 1
ATOM 4599 C CA . PRO B 1 287 ? 8.461 -26.766 -16.984 1 67.81 287 PRO B CA 1
ATOM 4600 C C . PRO B 1 287 ? 7.621 -27.75 -16.172 1 67.81 287 PRO B C 1
ATOM 4602 O O . PRO B 1 287 ? 7.199 -27.438 -15.055 1 67.81 287 PRO B O 1
ATOM 4605 N N . TYR B 1 288 ? 7.387 -28.969 -16.75 1 65 288 TYR B N 1
ATOM 4606 C CA . TYR B 1 288 ? 6.543 -29.969 -16.109 1 65 288 TYR B CA 1
ATOM 4607 C C . TYR B 1 288 ? 7.391 -30.969 -15.344 1 65 288 TYR B C 1
ATOM 4609 O O . TYR B 1 288 ? 6.859 -31.906 -14.734 1 65 288 TYR B O 1
ATOM 4617 N N . ASP B 1 289 ? 8.703 -30.953 -15.531 1 55.25 289 ASP B N 1
ATOM 4618 C CA . ASP B 1 289 ? 9.609 -31.922 -14.938 1 55.25 289 ASP B CA 1
ATOM 4619 C C . ASP B 1 289 ? 9.758 -31.688 -13.438 1 55.25 289 ASP B C 1
ATOM 4621 O O . ASP B 1 289 ? 10.086 -30.578 -13.008 1 55.25 289 ASP B O 1
ATOM 4625 N N . ASP B 1 290 ? 9.031 -32.531 -12.703 1 49.97 290 ASP B N 1
ATOM 4626 C CA . ASP B 1 290 ? 9.273 -32.625 -11.266 1 49.97 290 ASP B CA 1
ATOM 4627 C C . ASP B 1 290 ? 10.734 -32.938 -10.969 1 49.97 290 ASP B C 1
ATOM 4629 O O . ASP B 1 290 ? 11.352 -33.75 -11.68 1 49.97 290 ASP B O 1
ATOM 4633 N N . GLY B 1 291 ? 11.57 -32.188 -10.727 1 42.72 291 GLY B N 1
ATOM 4634 C CA . GLY B 1 291 ? 12.922 -32.531 -10.312 1 42.72 291 GLY B CA 1
ATOM 4635 C C . GLY B 1 291 ? 13.031 -33.906 -9.672 1 42.72 291 GLY B C 1
ATOM 4636 O O . GLY B 1 291 ? 12.617 -34.094 -8.531 1 42.72 291 GLY B O 1
ATOM 4637 N N . GLU B 1 292 ? 12.836 -34.969 -10.359 1 37.66 292 GLU B N 1
ATOM 4638 C CA . GLU B 1 292 ? 13.203 -36.25 -9.812 1 37.66 292 GLU B CA 1
ATOM 4639 C C . GLU B 1 292 ? 14.609 -36.25 -9.227 1 37.66 292 GLU B C 1
ATOM 4641 O O . GLU B 1 292 ? 15.562 -35.844 -9.906 1 37.66 292 GLU B O 1
ATOM 4646 N N . THR B 1 293 ? 14.711 -36.188 -7.914 1 35.5 293 THR B N 1
ATOM 4647 C CA . THR B 1 293 ? 15.93 -36.594 -7.223 1 35.5 293 THR B CA 1
ATOM 4648 C C . THR B 1 293 ? 16.438 -37.938 -7.781 1 35.5 293 THR B C 1
ATOM 4650 O O . THR B 1 293 ? 15.688 -38.875 -7.922 1 35.5 293 THR B O 1
ATOM 4653 N N . ALA B 1 294 ? 17.562 -38.094 -8.461 1 38.81 294 ALA B N 1
ATOM 4654 C CA . ALA B 1 294 ? 18.391 -39.25 -8.797 1 38.81 294 ALA B CA 1
ATOM 4655 C C . ALA B 1 294 ? 18.531 -40.188 -7.605 1 38.81 294 ALA B C 1
ATOM 4657 O O . ALA B 1 294 ? 19.141 -39.844 -6.598 1 38.81 294 ALA B O 1
ATOM 4658 N N . GLY B 1 295 ? 17.391 -40.906 -7.203 1 27.7 295 GLY B N 1
ATOM 4659 C CA . GLY B 1 295 ? 17.719 -42 -6.301 1 27.7 295 GLY B CA 1
ATOM 4660 C C . GLY B 1 295 ? 18.953 -42.781 -6.734 1 27.7 295 GLY B C 1
ATOM 4661 O O . GLY B 1 295 ? 19.156 -43.031 -7.93 1 27.7 295 GLY B O 1
ATOM 4662 N N . ASP B 1 296 ? 20 -42.656 -5.953 1 31.16 296 ASP B N 1
ATOM 4663 C CA . ASP B 1 296 ? 21.203 -43.469 -6.02 1 31.16 296 ASP B CA 1
ATOM 4664 C C . ASP B 1 296 ? 20.828 -44.938 -6.184 1 31.16 296 ASP B C 1
ATOM 4666 O O . ASP B 1 296 ? 20.141 -45.531 -5.34 1 31.16 296 ASP B O 1
ATOM 4670 N N . ASP B 1 297 ? 20.578 -45.375 -7.41 1 26.34 297 ASP B N 1
ATOM 4671 C CA . ASP B 1 297 ? 20.656 -46.812 -7.625 1 26.34 297 ASP B CA 1
ATOM 4672 C C . ASP B 1 297 ? 21.969 -47.375 -7.086 1 26.34 297 ASP B C 1
ATOM 4674 O O . ASP B 1 297 ? 22.281 -48.562 -7.301 1 26.34 297 ASP B O 1
ATOM 4678 N N . GLU B 1 298 ? 22.719 -46.875 -5.992 1 24.28 298 GLU B N 1
ATOM 4679 C CA . GLU B 1 298 ? 23.531 -47.969 -5.457 1 24.28 298 GLU B CA 1
ATOM 4680 C C . GLU B 1 298 ? 22.672 -48.938 -4.633 1 24.28 298 GLU B C 1
ATOM 4682 O O . GLU B 1 298 ? 21.75 -48.5 -3.926 1 24.28 298 GLU B O 1
#

Organism: NCBI:txid901

Nearest PDB structures (foldseek):
  1o54-assembly1_A  TM=9.411E-01  e=9.387E-32  Thermotoga maritima
  3mb5-assembly1_A  TM=9.304E-01  e=8.613E-31  Pyrococcus abyssi
  1i9g-assembly1_A  TM=9.477E-01  e=1.047E-26  Mycobacterium tuberculosis
  5c1i-assembly1_C  TM=9.422E-01  e=4.278E-18  Thermus thermophilus HB27
  1yb2-assembly1_A-2  TM=6.530E-01  e=1.244E-12  Thermoplasma acidophilum DSM 1728

pLDDT: mean 92.38, std 12.41, range [22.53, 98.94]